Protein AF-0000000067834516 (afdb_homodimer)

InterPro domains:
  IPR000905 Gcp-like domain [PF00814] (35-172)
  IPR000905 Gcp-like domain [PTHR11735] (1-129)
  IPR022496 tRNA threonylcarbamoyl adenosine modification protein TsaB [TIGR03725] (3-211)
  IPR043129 ATPase, nucleotide binding domain [SSF53067] (1-102)

Structure (mmCIF, N/CA/C/O backbone):
data_AF-0000000067834516-model_v1
#
loop_
_entity.id
_entity.type
_entity.pdbx_description
1 polymer 'Peptidase M22, glycoprotease'
#
loop_
_atom_site.group_PDB
_atom_site.id
_atom_site.type_symbol
_atom_site.label_atom_id
_atom_site.label_alt_id
_atom_site.label_comp_id
_atom_site.label_asym_id
_atom_site.label_entity_id
_atom_site.label_seq_id
_atom_site.pdbx_PDB_ins_code
_atom_site.Cartn_x
_atom_site.Cartn_y
_atom_site.Cartn_z
_atom_site.occupancy
_atom_site.B_iso_or_equiv
_atom_site.auth_seq_id
_atom_site.auth_comp_id
_atom_site.auth_asym_id
_atom_site.auth_atom_id
_atom_site.pdbx_PDB_model_num
ATOM 1 N N . MET A 1 1 ? -21.656 14.828 8.805 1 95.25 1 MET A N 1
ATOM 2 C CA . MET A 1 1 ? -20.734 14.039 7.996 1 95.25 1 MET A CA 1
ATOM 3 C C . MET A 1 1 ? -19.75 13.281 8.875 1 95.25 1 MET A C 1
ATOM 5 O O . MET A 1 1 ? -19.219 13.836 9.844 1 95.25 1 MET A O 1
ATOM 9 N N . ARG A 1 2 ? -19.625 11.953 8.648 1 97.75 2 ARG A N 1
ATOM 10 C CA . ARG A 1 2 ? -18.625 11.148 9.336 1 97.75 2 ARG A CA 1
ATOM 11 C C . ARG A 1 2 ? -17.469 10.797 8.398 1 97.75 2 ARG A C 1
ATOM 13 O O . ARG A 1 2 ? -17.688 10.352 7.273 1 97.75 2 ARG A O 1
ATOM 20 N N . ILE A 1 3 ? -16.266 11 8.945 1 98.75 3 ILE A N 1
ATOM 21 C CA . ILE A 1 3 ? -15.094 10.812 8.094 1 98.75 3 ILE A CA 1
ATOM 22 C C . ILE A 1 3 ? -14.102 9.875 8.781 1 98.75 3 ILE A C 1
ATOM 24 O O . ILE A 1 3 ? -13.883 9.977 9.992 1 98.75 3 ILE A O 1
ATOM 28 N N . LEU A 1 4 ? -13.562 8.898 8.055 1 98.94 4 LEU A N 1
ATOM 29 C CA . LEU A 1 4 ? -12.391 8.133 8.469 1 98.94 4 LEU A CA 1
ATOM 30 C C . LEU A 1 4 ? -11.109 8.781 7.957 1 98.94 4 LEU A C 1
ATOM 32 O O . LEU A 1 4 ? -10.953 8.984 6.75 1 98.94 4 LEU A O 1
ATOM 36 N N . ALA A 1 5 ? -10.242 9.172 8.844 1 98.94 5 ALA A N 1
ATOM 37 C CA . ALA A 1 5 ? -8.945 9.734 8.461 1 98.94 5 ALA A CA 1
ATOM 38 C C . ALA A 1 5 ? -7.824 8.727 8.703 1 98.94 5 ALA A C 1
ATOM 40 O O . ALA A 1 5 ? -7.824 8.023 9.719 1 98.94 5 ALA A O 1
ATOM 41 N N . ILE A 1 6 ? -6.875 8.656 7.789 1 98.94 6 ILE A N 1
ATOM 42 C CA . ILE A 1 6 ? -5.754 7.723 7.812 1 98.94 6 ILE A CA 1
ATOM 43 C C . ILE A 1 6 ? -4.445 8.477 7.602 1 98.94 6 ILE A C 1
ATOM 45 O O . ILE A 1 6 ? -4.352 9.336 6.715 1 98.94 6 ILE A O 1
ATOM 49 N N . ASP A 1 7 ? -3.449 8.195 8.422 1 98.94 7 ASP A N 1
ATOM 50 C CA . ASP A 1 7 ? -2.137 8.812 8.266 1 98.94 7 ASP A CA 1
ATOM 51 C C . ASP A 1 7 ? -1.021 7.777 8.422 1 98.94 7 ASP A C 1
ATOM 53 O O . ASP A 1 7 ? -0.931 7.109 9.453 1 98.94 7 ASP A O 1
ATO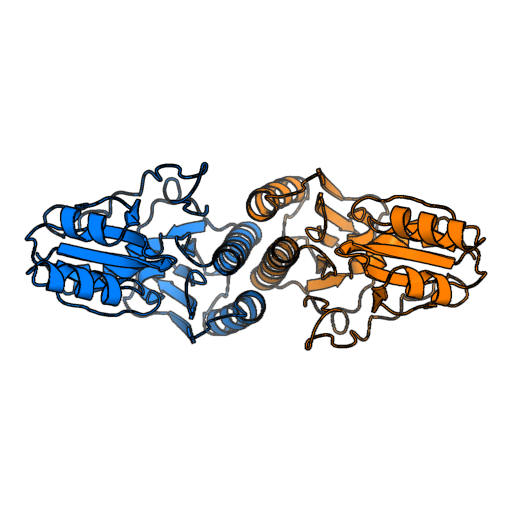M 57 N N . THR A 1 8 ? -0.232 7.609 7.418 1 98.69 8 THR A N 1
ATOM 58 C CA . THR A 1 8 ? 0.935 6.734 7.434 1 98.69 8 THR A CA 1
ATOM 59 C C . THR A 1 8 ? 2.145 7.438 6.82 1 98.69 8 THR A C 1
ATOM 61 O O . THR A 1 8 ? 3.047 6.781 6.293 1 98.69 8 THR A O 1
ATOM 64 N N . ALA A 1 9 ? 2.148 8.742 6.785 1 98 9 ALA A N 1
ATOM 65 C CA . ALA A 1 9 ? 3.105 9.492 5.98 1 98 9 ALA A CA 1
ATOM 66 C C . ALA A 1 9 ? 4.465 9.57 6.672 1 98 9 ALA A C 1
ATOM 68 O O . ALA A 1 9 ? 5.504 9.57 6.012 1 98 9 ALA A O 1
ATOM 69 N N . LEU A 1 10 ? 4.457 9.734 7.957 1 98.06 10 LEU A N 1
ATOM 70 C CA . LEU A 1 10 ? 5.691 9.938 8.711 1 98.06 10 LEU A CA 1
ATOM 71 C C . LEU A 1 10 ? 5.836 8.883 9.805 1 98.06 10 LEU A C 1
ATOM 73 O O . LEU A 1 10 ? 5.523 7.711 9.594 1 98.06 10 LEU A O 1
ATOM 77 N N . GLU A 1 11 ? 6.473 9.188 10.945 1 97.62 11 GLU A N 1
ATOM 78 C CA . GLU A 1 11 ? 6.828 8.195 11.953 1 97.62 11 GLU A CA 1
ATOM 79 C C . GLU A 1 11 ? 5.66 7.922 12.898 1 97.62 11 GLU A C 1
ATOM 81 O O . GLU A 1 11 ? 5.828 7.934 14.117 1 97.62 11 GLU A O 1
ATOM 86 N N . ALA A 1 12 ? 4.496 7.629 12.352 1 98.31 12 ALA A N 1
ATOM 87 C CA . ALA A 1 12 ? 3.307 7.195 13.078 1 98.31 12 ALA A CA 1
ATOM 88 C C . ALA A 1 12 ? 2.32 6.496 12.148 1 98.31 12 ALA A C 1
ATOM 90 O O . ALA A 1 12 ? 2.314 6.746 10.938 1 98.31 12 ALA A O 1
ATOM 91 N N . CYS A 1 13 ? 1.613 5.625 12.664 1 98.75 13 CYS A N 1
ATOM 92 C CA . CYS A 1 13 ? 0.431 5.035 12.047 1 98.75 13 CYS A CA 1
ATOM 93 C C . CYS A 1 13 ? -0.83 5.406 12.82 1 98.75 13 CYS A C 1
ATOM 95 O O . CYS A 1 13 ? -0.935 5.129 14.016 1 98.75 13 CYS A O 1
ATOM 97 N N . ALA A 1 14 ? -1.764 6.094 12.148 1 98.88 14 ALA A N 1
ATOM 98 C CA . ALA A 1 14 ? -2.902 6.605 12.906 1 98.88 14 ALA A CA 1
ATOM 99 C C . ALA A 1 14 ? -4.176 6.582 12.062 1 98.88 14 ALA A C 1
ATOM 101 O O . ALA A 1 14 ? -4.117 6.688 10.836 1 98.88 14 ALA A O 1
ATOM 102 N N . ALA A 1 15 ? -5.289 6.426 12.695 1 98.94 15 ALA A N 1
ATOM 103 C CA . ALA A 1 15 ? -6.617 6.559 12.109 1 98.94 15 ALA A CA 1
ATOM 104 C C . ALA A 1 15 ? -7.621 7.074 13.133 1 98.94 15 ALA A C 1
ATOM 106 O O . ALA A 1 15 ? -7.438 6.891 14.336 1 98.94 15 ALA A O 1
ATOM 107 N N . CYS A 1 16 ? -8.594 7.766 12.664 1 98.94 16 CYS A N 1
ATOM 108 C CA . CYS A 1 16 ? -9.68 8.18 13.539 1 98.94 16 CYS A CA 1
ATOM 109 C C . CYS A 1 16 ? -10.977 8.367 12.758 1 98.94 16 CYS A C 1
ATOM 111 O O . CYS A 1 16 ? -10.961 8.391 11.523 1 98.94 16 CYS A O 1
ATOM 113 N N . VAL A 1 17 ? -12.031 8.352 13.414 1 98.88 17 VAL A N 1
ATOM 114 C CA . VAL A 1 17 ? -13.32 8.742 12.867 1 98.88 17 VAL A CA 1
ATOM 115 C C . VAL A 1 17 ? -13.805 10.023 13.539 1 98.88 17 VAL A C 1
ATOM 117 O O . VAL A 1 17 ? -13.844 10.109 14.766 1 98.88 17 VAL A O 1
ATOM 120 N N . ALA A 1 18 ? -14.047 10.984 12.719 1 98.5 18 ALA A N 1
ATOM 121 C CA . ALA A 1 18 ? -14.539 12.281 13.188 1 98.5 18 ALA A CA 1
ATOM 122 C C . ALA A 1 18 ? -15.883 12.617 12.547 1 98.5 18 ALA A C 1
ATOM 124 O O . ALA A 1 18 ? -16.297 11.984 11.57 1 98.5 18 ALA A O 1
ATOM 125 N N . THR A 1 19 ? -16.578 13.531 13.141 1 96.38 19 THR A N 1
ATOM 126 C CA . THR A 1 19 ? -17.828 14.055 12.617 1 96.38 19 THR A CA 1
ATOM 127 C C . THR A 1 19 ? -17.828 15.578 12.633 1 96.38 19 THR A C 1
ATOM 129 O O . THR A 1 19 ? -17.078 16.203 13.391 1 96.38 19 THR A O 1
ATOM 132 N N . ASP A 1 20 ? -18.578 16.156 11.789 1 93.94 20 ASP A N 1
ATOM 133 C CA . ASP A 1 20 ? -18.656 17.609 11.773 1 93.94 20 ASP A CA 1
ATOM 134 C C . ASP A 1 20 ? -19.656 18.109 12.812 1 93.94 20 ASP A C 1
ATOM 136 O O . ASP A 1 20 ? -19.844 19.328 12.961 1 93.94 20 ASP A O 1
ATOM 140 N N . ASP A 1 21 ? -20.266 17.234 13.617 1 91.06 21 ASP A N 1
ATOM 141 C CA . ASP A 1 21 ? -21.266 17.609 14.633 1 91.06 21 ASP A CA 1
ATOM 142 C C . ASP A 1 21 ? -20.594 17.891 15.969 1 91.06 21 ASP A C 1
ATOM 144 O O . ASP A 1 21 ? -21.219 18.422 16.891 1 91.06 21 ASP A O 1
ATOM 148 N N . SER A 1 22 ? -19.375 17.453 16.078 1 87.12 22 SER A N 1
ATOM 149 C CA . SER A 1 22 ? -18.656 17.594 17.344 1 87.12 22 SER A CA 1
ATOM 150 C C . SER A 1 22 ? -17.156 17.734 17.109 1 87.12 22 SER A C 1
ATOM 152 O O . SER A 1 22 ? -16.625 17.25 16.109 1 87.12 22 SER A O 1
ATOM 154 N N . ASP A 1 23 ? -16.516 18.375 18 1 85.44 23 ASP A N 1
ATOM 155 C CA . ASP A 1 23 ? -15.055 18.5 17.922 1 85.44 23 ASP A CA 1
ATOM 156 C C . ASP A 1 23 ? -14.375 17.219 18.406 1 85.44 23 ASP A C 1
ATOM 158 O O . ASP A 1 23 ? -13.188 17 18.141 1 85.44 23 ASP A O 1
ATOM 162 N N . ASP A 1 24 ? -15.141 16.438 19.062 1 91 24 ASP A N 1
ATOM 163 C CA . ASP A 1 24 ? -14.578 15.195 19.594 1 91 24 ASP A CA 1
ATOM 164 C C . ASP A 1 24 ? -14.539 14.102 18.531 1 91 24 ASP A C 1
ATOM 166 O O . ASP A 1 24 ? -15.477 13.977 17.734 1 91 24 ASP A O 1
ATOM 170 N N . LEU A 1 25 ? -13.469 13.391 18.578 1 97.25 25 LEU A N 1
ATOM 171 C CA . LEU A 1 25 ? -13.375 12.219 17.719 1 97.25 25 LEU A CA 1
ATOM 172 C C . LEU A 1 25 ? -14.266 11.094 18.219 1 97.25 25 LEU A C 1
ATOM 174 O O . LEU A 1 25 ? -14.367 10.867 19.422 1 97.25 25 LEU A O 1
ATOM 178 N N . LEU A 1 26 ? -14.945 10.406 17.328 1 97.62 26 LEU A N 1
ATOM 179 C CA . LEU A 1 26 ? -15.742 9.242 17.688 1 97.62 26 LEU A CA 1
ATOM 180 C C . LEU A 1 26 ? -14.852 8.07 18.094 1 97.62 26 LEU A C 1
ATOM 182 O O . LEU A 1 26 ? -15.203 7.293 18.969 1 97.62 26 LEU A O 1
ATOM 186 N N . ALA A 1 27 ? -13.734 7.891 17.484 1 98.56 27 ALA A N 1
ATOM 187 C CA . ALA A 1 27 ? -12.711 6.879 17.75 1 98.56 27 ALA A CA 1
ATOM 188 C C . ALA A 1 27 ? -11.359 7.293 17.188 1 98.56 27 ALA A C 1
ATOM 190 O O . ALA A 1 27 ? -11.297 8 16.172 1 98.56 27 ALA A O 1
ATOM 191 N N . GLU A 1 28 ? -10.328 6.891 17.844 1 98.69 28 GLU A N 1
ATOM 192 C CA . GLU A 1 28 ? -8.984 7.219 17.391 1 98.69 28 GLU A CA 1
ATOM 193 C C . GLU A 1 28 ? -7.969 6.195 17.891 1 98.69 28 GLU A C 1
ATOM 195 O O . GLU A 1 28 ? -8.125 5.645 18.984 1 98.69 28 GLU A O 1
ATOM 200 N N . GLU A 1 29 ? -6.98 5.938 17.094 1 98.81 29 GLU A N 1
ATOM 201 C CA . GLU A 1 29 ? -5.766 5.234 17.5 1 98.81 29 GLU A CA 1
ATOM 202 C C . GLU A 1 29 ? -4.547 5.758 16.75 1 98.81 29 GLU A C 1
ATOM 204 O O . GLU A 1 29 ? -4.617 6.016 15.547 1 98.81 29 GLU A O 1
ATOM 209 N N . SER A 1 30 ? -3.492 6.035 17.469 1 98.56 30 SER A N 1
ATOM 210 C CA . SER A 1 30 ? -2.205 6.457 16.922 1 98.56 30 SER A CA 1
ATOM 211 C C . SER A 1 30 ? -1.053 5.707 17.578 1 98.56 30 SER A C 1
ATOM 213 O O . SER A 1 30 ? -1.053 5.5 18.797 1 98.56 30 SER A O 1
ATOM 215 N N . MET A 1 31 ? -0.129 5.285 16.781 1 97.75 31 MET A N 1
ATOM 216 C CA . MET A 1 31 ? 1.031 4.547 17.266 1 97.75 31 MET A CA 1
ATOM 217 C C . MET A 1 31 ? 2.316 5.066 16.625 1 97.75 31 MET A C 1
ATOM 219 O O . MET A 1 31 ? 2.418 5.145 15.398 1 97.75 31 MET A O 1
ATOM 223 N N . PRO A 1 32 ? 3.287 5.477 17.547 1 96.94 32 PRO A N 1
ATOM 224 C CA . PRO A 1 32 ? 4.59 5.793 16.953 1 96.94 32 PRO A CA 1
ATOM 225 C C . PRO A 1 32 ? 5.219 4.598 16.234 1 96.94 32 PRO A C 1
ATOM 227 O O . PRO A 1 32 ? 5.258 3.494 16.797 1 96.94 32 PRO A O 1
ATOM 230 N N . LEU A 1 33 ? 5.605 4.816 15.055 1 95.38 33 LEU A N 1
ATOM 231 C CA . LEU A 1 33 ? 6.113 3.734 14.219 1 95.38 33 LEU A CA 1
ATOM 232 C C . LEU A 1 33 ? 7.09 4.266 13.18 1 95.38 33 LEU A C 1
ATOM 234 O O . LEU A 1 33 ? 6.719 5.094 12.344 1 95.38 33 LEU A O 1
ATOM 238 N N . VAL A 1 34 ? 8.297 3.773 13.258 1 92.25 34 VAL A N 1
ATOM 239 C CA . VAL A 1 34 ? 9.289 4.219 12.281 1 92.25 34 VAL A CA 1
ATOM 240 C C . VAL A 1 34 ? 9.195 3.369 11.016 1 92.25 34 VAL A C 1
ATOM 242 O O . VAL A 1 34 ? 9.305 3.889 9.906 1 92.25 34 VAL A O 1
ATOM 245 N N . ARG A 1 35 ? 8.961 2.023 11.172 1 91.19 35 ARG A N 1
ATOM 246 C CA . ARG A 1 35 ? 8.781 1.055 10.094 1 91.19 35 ARG A CA 1
ATOM 247 C C . ARG A 1 35 ? 7.668 0.071 10.422 1 91.19 35 ARG A C 1
ATOM 249 O O . ARG A 1 35 ? 7.371 -0.171 11.594 1 91.19 35 ARG A O 1
ATOM 256 N N . GLY A 1 36 ? 7.004 -0.437 9.383 1 94.25 36 GLY A N 1
ATOM 257 C CA . GLY A 1 36 ? 6.02 -1.477 9.633 1 94.25 36 GLY A CA 1
ATOM 258 C C . GLY A 1 36 ? 4.59 -0.995 9.477 1 94.25 36 GLY A C 1
ATOM 259 O O . GLY A 1 36 ? 3.656 -1.625 9.977 1 94.25 36 GLY A O 1
ATOM 260 N N . HIS A 1 37 ? 4.375 0.116 8.781 1 96.69 37 HIS A N 1
ATOM 261 C CA . HIS A 1 37 ? 3.043 0.668 8.57 1 96.69 37 HIS A CA 1
ATOM 262 C C . HIS A 1 37 ? 2.145 -0.329 7.844 1 96.69 37 HIS A C 1
ATOM 264 O O . HIS A 1 37 ? 0.953 -0.429 8.141 1 96.69 37 HIS A O 1
ATOM 270 N N . ALA A 1 38 ? 2.723 -1.079 6.973 1 94.94 38 ALA A N 1
ATOM 271 C CA . ALA A 1 38 ? 1.954 -2.031 6.176 1 94.94 38 ALA A CA 1
ATOM 272 C C . ALA A 1 38 ? 1.291 -3.08 7.066 1 94.94 38 ALA A C 1
ATOM 274 O O . ALA A 1 38 ? 0.139 -3.457 6.84 1 94.94 38 ALA A O 1
ATOM 275 N N . GLU A 1 39 ? 1.979 -3.508 8.031 1 95.25 39 GLU A N 1
ATOM 276 C CA . GLU A 1 39 ? 1.46 -4.52 8.945 1 95.25 39 GLU A CA 1
ATOM 277 C C . GLU A 1 39 ? 0.512 -3.904 9.969 1 95.25 39 GLU A C 1
ATOM 279 O O . GLU A 1 39 ? -0.438 -4.555 10.414 1 95.25 39 GLU A O 1
ATOM 284 N N . ALA A 1 40 ? 0.72 -2.725 10.312 1 97.88 40 ALA A N 1
ATOM 285 C CA . ALA A 1 40 ? 0.052 -2.113 11.461 1 97.88 40 ALA A CA 1
ATOM 286 C C . ALA A 1 40 ? -1.272 -1.476 11.047 1 97.88 40 ALA A C 1
ATOM 288 O O . ALA A 1 40 ? -2.219 -1.428 11.836 1 97.88 40 ALA A O 1
ATOM 289 N N . LEU A 1 41 ? -1.38 -0.979 9.859 1 98.69 41 LEU A N 1
ATOM 290 C CA . LEU A 1 41 ? -2.428 -0.036 9.484 1 98.69 41 LEU A CA 1
ATOM 291 C C . LEU A 1 41 ? -3.803 -0.693 9.555 1 98.69 41 LEU A C 1
ATOM 293 O O . LEU A 1 41 ? -4.703 -0.191 10.234 1 98.69 41 LEU A O 1
ATOM 297 N N . LEU A 1 42 ? -3.984 -1.829 8.914 1 98.62 42 LEU A N 1
ATOM 298 C CA . LEU A 1 42 ? -5.332 -2.369 8.781 1 98.62 42 LEU A CA 1
ATOM 299 C C . LEU A 1 42 ? -5.848 -2.889 10.117 1 98.62 42 LEU A C 1
ATOM 301 O O . LEU A 1 42 ? -7.004 -2.648 10.477 1 98.62 42 LEU A O 1
ATOM 305 N N . PRO A 1 43 ? -5.008 -3.613 10.93 1 98.44 43 PRO A N 1
ATOM 306 C CA . PRO A 1 43 ? -5.48 -3.934 12.281 1 98.44 43 PRO A CA 1
ATOM 307 C C . PRO A 1 43 ? -5.871 -2.693 13.078 1 98.44 43 PRO A C 1
ATOM 309 O O . PRO A 1 43 ? -6.848 -2.719 13.828 1 98.44 43 PRO A O 1
ATOM 312 N N . LEU A 1 44 ? -5.113 -1.638 12.945 1 98.81 44 LEU A N 1
ATOM 313 C CA . LEU A 1 44 ? -5.402 -0.384 13.633 1 98.81 44 LEU A CA 1
ATOM 314 C C . LEU A 1 44 ? -6.746 0.184 13.188 1 98.81 44 LEU A C 1
ATOM 316 O O . LEU A 1 44 ? -7.57 0.571 14.016 1 98.81 44 LEU A O 1
ATOM 320 N N . ILE A 1 45 ? -6.977 0.23 11.844 1 98.88 45 ILE A N 1
ATOM 321 C CA . ILE A 1 45 ? -8.25 0.723 11.32 1 98.88 45 ILE A CA 1
ATOM 322 C C . ILE A 1 45 ? -9.391 -0.151 11.828 1 98.88 45 ILE A C 1
ATOM 324 O O . ILE A 1 45 ? -10.453 0.355 12.188 1 98.88 45 ILE A O 1
ATOM 328 N N . GLU A 1 46 ? -9.172 -1.434 11.82 1 98.69 46 GLU A N 1
ATOM 329 C CA . GLU A 1 46 ? -10.18 -2.363 12.32 1 98.69 46 GLU A CA 1
ATOM 330 C C . GLU A 1 46 ? -10.586 -2.027 13.75 1 98.69 46 GLU A C 1
ATOM 332 O O . GLU A 1 46 ? -11.781 -1.977 14.07 1 98.69 46 GLU A O 1
ATOM 337 N N . ARG A 1 47 ? -9.594 -1.787 14.625 1 98.69 47 ARG A N 1
ATOM 338 C CA . ARG A 1 47 ? -9.875 -1.454 16.016 1 98.69 47 ARG A CA 1
ATOM 339 C C . ARG A 1 47 ? -10.609 -0.123 16.125 1 98.69 47 ARG A C 1
ATOM 341 O O . ARG A 1 47 ? -11.539 0.016 16.938 1 98.69 47 ARG A O 1
ATOM 348 N N . VAL A 1 48 ? -10.242 0.853 15.336 1 98.88 48 VAL A N 1
ATOM 349 C CA . VAL A 1 48 ? -10.906 2.154 15.336 1 98.88 48 VAL A CA 1
ATOM 350 C C . VAL A 1 48 ? -12.359 2 14.906 1 98.88 48 VAL A C 1
ATOM 352 O O . VAL A 1 48 ? -13.266 2.508 15.57 1 98.88 48 VAL A O 1
ATOM 355 N N . MET A 1 49 ? -12.57 1.224 13.844 1 98.56 49 MET A N 1
ATOM 356 C CA . MET A 1 49 ? -13.906 1.102 13.273 1 98.56 49 MET A CA 1
ATOM 357 C C . MET A 1 49 ? -14.812 0.26 14.172 1 98.56 49 MET A C 1
ATOM 359 O O . MET A 1 49 ? -16.031 0.398 14.133 1 98.56 49 MET A O 1
ATOM 363 N N . ALA A 1 50 ? -14.211 -0.65 14.969 1 97.69 50 ALA A N 1
ATOM 364 C CA . ALA A 1 50 ? -14.977 -1.471 15.906 1 97.69 50 ALA A CA 1
ATOM 365 C C . ALA A 1 50 ? -15.648 -0.606 16.969 1 97.69 50 ALA A C 1
ATOM 367 O O . ALA A 1 50 ? -16.609 -1.042 17.609 1 97.69 50 ALA A O 1
ATOM 368 N N . ARG A 1 51 ? -15.188 0.621 17.109 1 97.25 51 ARG A N 1
ATOM 369 C CA . ARG A 1 51 ? -15.703 1.521 18.141 1 97.25 51 ARG A CA 1
ATOM 370 C C . ARG A 1 51 ? -16.703 2.516 17.547 1 97.25 51 ARG A C 1
ATOM 372 O O . ARG A 1 51 ? -17.156 3.434 18.234 1 97.25 51 ARG A O 1
ATOM 379 N N . VAL A 1 52 ? -17 2.363 16.328 1 95.69 52 VAL A N 1
ATOM 380 C CA . VAL A 1 52 ? -17.875 3.297 15.648 1 95.69 52 VAL A CA 1
ATOM 381 C C . VAL A 1 52 ? -19.188 2.596 15.281 1 95.69 52 VAL A C 1
ATOM 383 O O . VAL A 1 52 ? -19.172 1.58 14.578 1 95.69 52 VAL A O 1
ATOM 386 N N . GLU A 1 53 ? -20.25 3.115 15.734 1 92.44 53 GLU A N 1
ATOM 387 C CA . GLU A 1 53 ? -21.562 2.553 15.406 1 92.44 53 GLU A CA 1
ATOM 388 C C . GLU A 1 53 ? -21.828 2.637 13.906 1 92.44 53 GLU A C 1
ATOM 390 O O . GLU A 1 53 ? -21.578 3.67 13.281 1 92.44 53 GLU A O 1
ATOM 395 N N . GLY A 1 54 ? -22.359 1.532 13.289 1 92.94 54 GLY A N 1
ATOM 396 C CA . GLY A 1 54 ? -22.688 1.502 11.867 1 92.94 54 GLY A CA 1
ATOM 397 C C . GLY A 1 54 ? -21.531 1.052 10.992 1 92.94 54 GLY A C 1
ATOM 398 O O . GLY A 1 54 ? -21.734 0.732 9.82 1 92.94 54 GLY A O 1
ATOM 399 N N . GLY A 1 55 ? -20.359 1.066 11.578 1 94.31 55 GLY A N 1
ATOM 400 C CA . GLY A 1 55 ? -19.203 0.611 10.812 1 94.31 55 GLY A CA 1
ATOM 401 C C . GLY A 1 55 ? -18.922 1.462 9.586 1 94.31 55 GLY A C 1
ATOM 402 O O . GLY A 1 55 ? -19.047 2.688 9.633 1 94.31 55 GLY A O 1
ATOM 403 N N . PHE A 1 56 ? -18.516 0.882 8.484 1 96.75 56 PHE A N 1
ATOM 404 C CA . PHE A 1 56 ? -18.125 1.602 7.273 1 96.75 56 PHE A CA 1
ATOM 405 C C . PHE A 1 56 ? -19.359 2.174 6.566 1 96.75 56 PHE A C 1
ATOM 407 O O . PHE A 1 56 ? -19.25 3.182 5.863 1 96.75 56 PHE A O 1
ATOM 414 N N . GLU A 1 57 ? -20.469 1.605 6.773 1 94.38 57 GLU A N 1
ATOM 415 C CA . GLU A 1 57 ? -21.703 2.062 6.152 1 94.38 57 GLU A CA 1
ATOM 416 C C . GLU A 1 57 ? -22.141 3.412 6.715 1 94.38 57 GLU A C 1
ATOM 418 O O . GLU A 1 57 ? -22.922 4.133 6.086 1 94.38 57 GLU A O 1
ATOM 423 N N . GLY A 1 58 ? -21.656 3.703 7.895 1 95.88 58 GLY A N 1
ATOM 424 C CA . GLY A 1 58 ? -22.016 4.961 8.531 1 95.88 58 GLY A CA 1
ATOM 425 C C . GLY A 1 58 ? -21.094 6.105 8.148 1 95.88 58 GLY A C 1
ATOM 426 O O . GLY A 1 58 ? -21.312 7.246 8.578 1 95.88 58 GLY A O 1
ATOM 427 N N . LEU A 1 59 ? -20.125 5.852 7.297 1 98.06 59 LEU A N 1
ATOM 428 C CA . LEU A 1 59 ? -19.172 6.875 6.895 1 98.06 59 LEU A CA 1
ATOM 429 C C . LEU A 1 59 ? -19.656 7.625 5.66 1 98.06 59 LEU A C 1
ATOM 431 O O . LEU A 1 59 ? -20.422 7.078 4.859 1 98.06 59 LEU A O 1
ATOM 435 N N . ASP A 1 60 ? -19.141 8.867 5.57 1 98.31 60 ASP A N 1
ATOM 436 C CA . ASP A 1 60 ? -19.5 9.68 4.41 1 98.31 60 ASP A CA 1
ATOM 437 C C . ASP A 1 60 ? -18.281 9.961 3.539 1 98.31 60 ASP A C 1
ATOM 439 O O . ASP A 1 60 ? -18.406 10.344 2.377 1 98.31 60 ASP A O 1
ATOM 443 N N . ARG A 1 61 ? -17.094 9.727 4.125 1 98.69 61 ARG A N 1
ATOM 444 C CA . ARG A 1 61 ? -15.875 10.125 3.432 1 98.69 61 ARG A CA 1
ATOM 445 C C . ARG A 1 61 ? -14.641 9.484 4.074 1 98.69 61 ARG A C 1
ATOM 447 O O . ARG A 1 61 ? -14.68 9.102 5.242 1 98.69 61 ARG A O 1
ATOM 454 N N . VAL A 1 62 ? -13.609 9.328 3.289 1 98.94 62 VAL A N 1
ATOM 455 C CA . VAL A 1 62 ? -12.297 8.922 3.793 1 98.94 62 VAL A CA 1
ATOM 456 C C . VAL A 1 62 ? -11.266 10 3.48 1 98.94 62 VAL A C 1
ATOM 458 O O . VAL A 1 62 ? -11.281 10.586 2.393 1 98.94 62 VAL A O 1
ATOM 461 N N . ALA A 1 63 ? -10.445 10.344 4.418 1 98.94 63 ALA A N 1
ATOM 462 C CA . ALA A 1 63 ? -9.305 11.227 4.211 1 98.94 63 ALA A CA 1
ATOM 463 C C . ALA A 1 63 ? -7.988 10.492 4.434 1 98.94 63 ALA A C 1
ATOM 465 O O . ALA A 1 63 ? -7.902 9.609 5.293 1 98.94 63 ALA A O 1
ATOM 466 N N . VAL A 1 64 ? -6.98 10.828 3.699 1 98.94 64 VAL A N 1
ATOM 467 C CA . VAL A 1 64 ? -5.68 10.188 3.848 1 98.94 64 VAL A CA 1
ATOM 468 C C . VAL A 1 64 ? -4.57 11.195 3.551 1 98.94 64 VAL A C 1
ATOM 470 O O . VAL A 1 64 ? -4.723 12.055 2.684 1 98.94 64 VAL A O 1
ATOM 473 N N . THR A 1 65 ? -3.514 11.102 4.316 1 98.88 65 THR A N 1
ATOM 474 C CA . THR A 1 65 ? -2.363 11.945 4.004 1 98.88 65 THR A CA 1
ATOM 475 C C . THR A 1 65 ? -1.739 11.531 2.674 1 98.88 65 THR A C 1
ATOM 477 O O . THR A 1 65 ? -1.618 10.336 2.383 1 98.88 65 THR A O 1
ATOM 480 N N . VAL A 1 66 ? -1.259 12.562 1.906 1 98.62 66 VAL A N 1
ATOM 481 C CA . VAL A 1 66 ? -0.763 12.266 0.566 1 98.62 66 VAL A CA 1
ATOM 482 C C . VAL A 1 66 ? 0.702 12.688 0.454 1 98.62 66 VAL A C 1
ATOM 484 O O . VAL A 1 66 ? 1.307 12.57 -0.615 1 98.62 66 VAL A O 1
ATOM 487 N N . GLY A 1 67 ? 1.312 13.117 1.493 1 98.06 67 GLY A N 1
ATOM 488 C CA . GLY A 1 67 ? 2.723 13.477 1.488 1 98.06 67 GLY A CA 1
ATOM 489 C C . GLY A 1 67 ? 2.961 14.969 1.572 1 98.06 67 GLY A C 1
ATOM 490 O O . GLY A 1 67 ? 2.012 15.75 1.667 1 98.06 67 GLY A O 1
ATOM 491 N N . PRO A 1 68 ? 4.266 15.281 1.56 1 97.75 68 PRO A N 1
ATOM 492 C CA . PRO A 1 68 ? 5.453 14.43 1.471 1 97.75 68 PRO A CA 1
ATOM 493 C C . PRO A 1 68 ? 5.637 13.539 2.699 1 97.75 68 PRO A C 1
ATOM 495 O O . PRO A 1 68 ? 5.008 13.773 3.734 1 97.75 68 PRO A O 1
ATOM 498 N N . GLY A 1 69 ? 6.371 12.445 2.572 1 95.94 69 GLY A N 1
ATOM 499 C CA . GLY A 1 69 ? 6.637 11.508 3.648 1 95.94 69 GLY A CA 1
ATOM 500 C C . GLY A 1 69 ? 7.25 10.203 3.166 1 95.94 69 GLY A C 1
ATOM 501 O O . GLY A 1 69 ? 7.91 10.172 2.125 1 95.94 69 GLY A O 1
ATOM 502 N N . SER A 1 70 ? 7.094 9.203 3.912 1 93 70 SER A N 1
ATOM 503 C CA . SER A 1 70 ? 7.641 7.875 3.664 1 93 70 SER A CA 1
ATOM 504 C C . SER A 1 70 ? 7.152 7.32 2.328 1 93 70 SER A C 1
ATOM 506 O O . SER A 1 70 ? 5.961 7.371 2.025 1 93 70 SER A O 1
ATOM 508 N N . TYR A 1 71 ? 8.094 6.848 1.541 1 88.75 71 TYR A N 1
ATOM 509 C CA . TYR A 1 71 ? 7.773 6.277 0.238 1 88.75 71 TYR A CA 1
ATOM 510 C C . TYR A 1 71 ? 6.801 5.109 0.38 1 88.75 71 TYR A C 1
ATOM 512 O O . TYR A 1 71 ? 5.727 5.113 -0.224 1 88.75 71 TYR A O 1
ATOM 520 N N . THR A 1 72 ? 7.07 4.141 1.246 1 90.69 72 THR A N 1
ATOM 521 C CA . THR A 1 72 ? 6.227 2.973 1.457 1 90.69 72 THR A CA 1
ATOM 522 C C . THR A 1 72 ? 4.988 3.338 2.271 1 90.69 72 THR A C 1
ATOM 524 O O . THR A 1 72 ? 3.873 2.939 1.929 1 90.69 72 THR A O 1
ATOM 527 N N . GLY A 1 73 ? 5.168 4.117 3.297 1 95.38 73 GLY A N 1
ATOM 528 C CA . GLY A 1 73 ? 4.062 4.488 4.164 1 95.38 73 GLY A CA 1
ATOM 529 C C . GLY A 1 73 ? 2.934 5.184 3.43 1 95.38 73 GLY A C 1
ATOM 530 O O . GLY A 1 73 ? 1.762 4.871 3.645 1 95.38 73 GLY A O 1
ATOM 531 N N . LEU A 1 74 ? 3.285 6.121 2.574 1 96.81 74 LEU A N 1
ATOM 532 C CA . LEU A 1 74 ? 2.285 6.859 1.81 1 96.81 74 LEU A CA 1
ATOM 533 C C . LEU A 1 74 ? 1.487 5.922 0.91 1 96.81 74 LEU A C 1
ATOM 535 O O . LEU A 1 74 ? 0.263 6.035 0.817 1 96.81 74 LEU A O 1
ATOM 539 N N . ARG A 1 75 ? 2.146 5.004 0.302 1 96.5 75 ARG A N 1
ATOM 540 C CA . ARG A 1 75 ? 1.494 4.109 -0.646 1 96.5 75 ARG A CA 1
ATOM 541 C C . ARG A 1 75 ? 0.563 3.137 0.072 1 96.5 75 ARG A C 1
ATOM 543 O O . ARG A 1 75 ? -0.521 2.824 -0.425 1 96.5 75 ARG A O 1
ATOM 550 N N . VAL A 1 76 ? 0.976 2.691 1.252 1 97.75 76 VAL A N 1
ATOM 551 C CA . VAL A 1 76 ? 0.157 1.798 2.064 1 97.75 76 VAL A CA 1
ATOM 552 C C . VAL A 1 76 ? -1.129 2.51 2.479 1 97.75 76 VAL A C 1
ATOM 554 O O . VAL A 1 76 ? -2.227 1.978 2.297 1 97.75 76 VAL A O 1
ATOM 557 N N . GLY A 1 77 ? -0.999 3.68 2.982 1 98.81 77 GLY A N 1
ATOM 558 C CA . GLY A 1 77 ? -2.156 4.449 3.408 1 98.81 77 GLY A CA 1
ATOM 559 C C . GLY A 1 77 ? -3.084 4.816 2.266 1 98.81 77 GLY A C 1
ATOM 560 O O . GLY A 1 77 ? -4.305 4.672 2.379 1 98.81 77 GLY A O 1
ATOM 561 N N . LEU A 1 78 ? -2.482 5.312 1.203 1 98.75 78 LEU A N 1
ATOM 562 C CA . LEU A 1 78 ? -3.26 5.711 0.036 1 98.75 78 LEU A CA 1
ATOM 563 C C . LEU A 1 78 ? -4.004 4.52 -0.557 1 98.75 78 LEU A C 1
ATOM 565 O O . LEU A 1 78 ? -5.176 4.633 -0.918 1 98.75 78 LEU A O 1
ATOM 569 N N . SER A 1 79 ? -3.295 3.398 -0.648 1 98.81 79 SER A N 1
ATOM 570 C CA . SER A 1 79 ? -3.924 2.189 -1.169 1 98.81 79 SER A CA 1
ATOM 571 C C . SER A 1 79 ? -5.109 1.768 -0.305 1 98.81 79 SER A C 1
ATOM 573 O O . SER A 1 79 ? -6.188 1.468 -0.823 1 98.81 79 SER A O 1
ATOM 575 N N . ALA A 1 80 ? -4.926 1.766 0.98 1 98.88 80 ALA A N 1
ATOM 576 C CA . ALA A 1 80 ? -5.992 1.388 1.903 1 98.88 80 ALA A CA 1
ATOM 577 C C . ALA A 1 80 ? -7.176 2.346 1.797 1 98.88 80 ALA A C 1
ATOM 579 O O . ALA A 1 80 ? -8.32 1.913 1.672 1 98.88 80 ALA A O 1
ATOM 580 N N . ALA A 1 81 ? -6.898 3.625 1.804 1 98.94 81 ALA A N 1
ATOM 581 C CA . ALA A 1 81 ? -7.953 4.637 1.777 1 98.94 81 ALA A CA 1
ATOM 582 C C . ALA A 1 81 ? -8.773 4.535 0.496 1 98.94 81 ALA A C 1
ATOM 584 O O . ALA A 1 81 ? -10.008 4.531 0.542 1 98.94 81 ALA A O 1
ATOM 585 N N . ARG A 1 82 ? -8.102 4.465 -0.584 1 98.81 82 ARG A N 1
ATOM 586 C CA . ARG A 1 82 ? -8.797 4.402 -1.867 1 98.81 82 ARG A CA 1
ATOM 587 C C . ARG A 1 82 ? -9.586 3.105 -2.002 1 98.81 82 ARG A C 1
ATOM 589 O O . ARG A 1 82 ? -10.672 3.092 -2.584 1 98.81 82 ARG A O 1
ATOM 596 N N . ALA A 1 83 ? -9.023 2.023 -1.495 1 98.88 83 ALA A N 1
ATOM 597 C CA . ALA A 1 83 ? -9.719 0.74 -1.534 1 98.88 83 ALA A CA 1
ATOM 598 C C . ALA A 1 83 ? -10.984 0.777 -0.687 1 98.88 83 ALA A C 1
ATOM 600 O O . ALA A 1 83 ? -12.031 0.268 -1.1 1 98.88 83 ALA A O 1
ATOM 601 N N . ILE A 1 84 ? -10.883 1.372 0.493 1 98.81 84 ILE A N 1
ATOM 602 C CA . ILE A 1 84 ? -12.055 1.523 1.347 1 98.81 84 ILE A CA 1
ATOM 603 C C . ILE A 1 84 ? -13.109 2.359 0.626 1 98.81 84 ILE A C 1
ATOM 605 O O . ILE A 1 84 ? -14.289 1.99 0.594 1 98.81 84 ILE A O 1
ATOM 609 N N . GLY A 1 85 ? -12.641 3.51 0.08 1 98.56 85 GLY A N 1
ATOM 610 C CA . GLY A 1 85 ? -13.57 4.348 -0.666 1 98.56 85 GLY A CA 1
ATOM 611 C C . GLY A 1 85 ? -14.273 3.611 -1.788 1 98.56 85 GLY A C 1
ATOM 612 O O . GLY A 1 85 ? -15.484 3.74 -1.956 1 98.56 85 GLY A O 1
ATOM 613 N N . LEU A 1 86 ? -13.531 2.863 -2.541 1 98 86 LEU A N 1
ATOM 614 C CA . LEU A 1 86 ? -14.07 2.115 -3.67 1 98 86 LEU A CA 1
ATOM 615 C C . LEU A 1 86 ? -15.07 1.066 -3.195 1 98 86 LEU A C 1
ATOM 617 O O . LEU A 1 86 ? -16.172 0.967 -3.736 1 98 86 LEU A O 1
ATOM 621 N N . ALA A 1 87 ? -14.734 0.279 -2.166 1 98.19 87 ALA A N 1
ATOM 622 C CA . ALA A 1 87 ? -15.555 -0.828 -1.681 1 98.19 87 ALA A CA 1
ATOM 623 C C . ALA A 1 87 ? -16.844 -0.316 -1.028 1 98.19 87 ALA A C 1
ATOM 625 O O . ALA A 1 87 ? -17.891 -0.947 -1.136 1 98.19 87 ALA A O 1
ATOM 626 N N . ALA A 1 88 ? -16.734 0.873 -0.361 1 97.31 88 ALA A N 1
ATOM 627 C CA . ALA A 1 88 ? -17.875 1.397 0.391 1 97.31 88 ALA A CA 1
ATOM 628 C C . ALA A 1 88 ? -18.609 2.469 -0.406 1 97.31 88 ALA A C 1
ATOM 630 O O . ALA A 1 88 ? -19.625 3.006 0.052 1 97.31 88 ALA A O 1
ATOM 631 N N . GLY A 1 89 ? -18.094 2.783 -1.602 1 96.56 89 GLY A N 1
ATOM 632 C CA . GLY A 1 89 ? -18.719 3.818 -2.412 1 96.56 89 GLY A CA 1
ATOM 633 C C . GLY A 1 89 ? -18.594 5.203 -1.806 1 96.56 89 GLY A C 1
ATOM 634 O O . GLY A 1 89 ? -19.547 5.98 -1.823 1 96.56 89 GLY A O 1
ATOM 635 N N . LEU A 1 90 ? -17.5 5.5 -1.196 1 98.12 90 LEU A N 1
ATOM 636 C CA . LEU A 1 90 ? -17.266 6.762 -0.499 1 98.12 90 LEU A CA 1
ATOM 637 C C . LEU A 1 90 ? -16.25 7.621 -1.238 1 98.12 90 LEU A C 1
ATOM 639 O O . LEU A 1 90 ? -15.258 7.102 -1.763 1 98.12 90 LEU A O 1
ATOM 643 N N . PRO A 1 91 ? -16.422 8.969 -1.299 1 98.62 91 PRO A N 1
ATOM 644 C CA . PRO A 1 91 ? -15.336 9.82 -1.773 1 98.62 91 PRO A CA 1
ATOM 645 C C . PRO A 1 91 ? -14.094 9.75 -0.884 1 98.62 91 PRO A C 1
ATOM 647 O O . PRO A 1 91 ? -14.211 9.602 0.334 1 98.62 91 PRO A O 1
ATOM 650 N N . VAL A 1 92 ? -12.961 9.82 -1.478 1 98.88 92 VAL A N 1
ATOM 651 C CA . VAL A 1 92 ? -11.68 9.859 -0.782 1 98.88 92 VAL A CA 1
ATOM 652 C C . VAL A 1 92 ? -10.969 11.18 -1.072 1 98.88 92 VAL A C 1
ATOM 654 O O . VAL A 1 92 ? -10.852 11.586 -2.23 1 98.88 92 VAL A O 1
ATOM 657 N N . VAL A 1 93 ? -10.531 11.844 -0.03 1 98.94 93 VAL A N 1
ATOM 658 C CA . VAL A 1 93 ? -9.828 13.109 -0.223 1 98.94 93 VAL A CA 1
ATOM 659 C C . VAL A 1 93 ? -8.406 12.992 0.32 1 98.94 93 VAL A C 1
ATOM 661 O O . VAL A 1 93 ? -8.148 12.242 1.262 1 98.94 93 VAL A O 1
ATOM 664 N N . GLY A 1 94 ? -7.5 13.711 -0.307 1 98.88 94 GLY A N 1
ATOM 665 C CA . GLY A 1 94 ? -6.117 13.805 0.137 1 98.88 94 GLY A CA 1
ATOM 666 C C . GLY A 1 94 ? -5.844 15.031 0.986 1 98.88 94 GLY A C 1
ATOM 667 O O . GLY A 1 94 ? -6.383 16.109 0.721 1 98.88 94 GLY A O 1
ATOM 668 N N . VAL A 1 95 ? -5.082 14.836 2.066 1 98.88 95 VAL A N 1
ATOM 669 C CA . VAL A 1 95 ? -4.582 15.914 2.912 1 98.88 95 VAL A CA 1
ATOM 670 C C . VAL A 1 95 ? -3.055 15.922 2.895 1 98.88 95 VAL A C 1
ATOM 672 O O . VAL A 1 95 ? -2.42 14.891 3.129 1 98.88 95 VAL A O 1
ATOM 675 N N . THR A 1 96 ? -2.41 17.016 2.557 1 98.75 96 THR A N 1
ATOM 676 C CA . THR A 1 96 ? -0.952 17.031 2.537 1 98.75 96 THR A CA 1
ATOM 677 C C . THR A 1 96 ? -0.391 16.938 3.953 1 98.75 96 THR A C 1
ATOM 679 O O . THR A 1 96 ? -0.979 17.484 4.895 1 98.75 96 THR A O 1
ATOM 682 N N . THR A 1 97 ? 0.712 16.281 4.047 1 98.81 97 THR A N 1
ATOM 683 C CA . THR A 1 97 ? 1.358 16.141 5.348 1 98.81 97 THR A CA 1
ATOM 684 C C . THR A 1 97 ? 1.743 17.516 5.91 1 98.81 97 THR A C 1
ATOM 686 O O . THR A 1 97 ? 1.591 17.766 7.105 1 98.81 97 THR A O 1
ATOM 689 N N . LEU A 1 98 ? 2.146 18.391 5.074 1 98.69 98 LEU A N 1
ATOM 690 C CA . LEU A 1 98 ? 2.537 19.734 5.48 1 98.69 98 LEU A CA 1
ATOM 691 C C . LEU A 1 98 ? 1.34 20.5 6.031 1 98.69 98 LEU A C 1
ATOM 693 O O . LEU A 1 98 ? 1.432 21.125 7.094 1 98.69 98 LEU A O 1
ATOM 697 N N . SER A 1 99 ? 0.196 20.469 5.359 1 98.19 99 SER A N 1
ATOM 698 C CA . SER A 1 99 ? -1.003 21.141 5.84 1 98.19 99 SER A CA 1
ATOM 699 C C . SER A 1 99 ? -1.456 20.578 7.18 1 98.19 99 SER A C 1
ATOM 701 O O . SER A 1 99 ? -1.906 21.328 8.055 1 98.19 99 SER A O 1
ATOM 703 N N . ALA A 1 100 ? -1.325 19.312 7.328 1 98.75 100 ALA A N 1
ATOM 704 C CA . ALA A 1 100 ? -1.73 18.672 8.578 1 98.75 100 ALA A CA 1
ATOM 705 C C . ALA A 1 100 ? -0.844 19.109 9.734 1 98.75 100 ALA A C 1
ATOM 707 O O . ALA A 1 100 ? -1.306 19.219 10.875 1 98.75 100 ALA A O 1
ATOM 708 N N . LEU A 1 101 ? 0.406 19.328 9.453 1 98.56 101 LEU A N 1
ATOM 709 C CA . LEU A 1 101 ? 1.336 19.812 10.469 1 98.56 101 LEU A CA 1
ATOM 710 C C . LEU A 1 101 ? 1.067 21.266 10.797 1 98.56 101 LEU A C 1
ATOM 712 O O . LEU A 1 101 ? 1.233 21.703 11.945 1 98.56 101 LEU A O 1
ATOM 716 N N . LEU A 1 102 ? 0.627 22.078 9.82 1 97.88 102 LEU A N 1
ATOM 717 C CA . LEU A 1 102 ? 0.41 23.516 9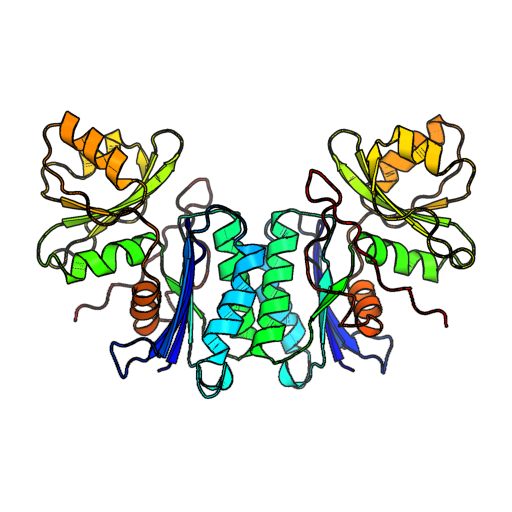.977 1 97.88 102 LEU A CA 1
ATOM 718 C C . LEU A 1 102 ? -0.859 23.781 10.781 1 97.88 102 LEU A C 1
ATOM 720 O O . LEU A 1 102 ? -0.9 24.719 11.586 1 97.88 102 LEU A O 1
ATOM 724 N N . ALA A 1 103 ? -1.824 22.984 10.656 1 96.44 103 ALA A N 1
ATOM 725 C CA . ALA A 1 103 ? -3.201 23.297 11.047 1 96.44 103 ALA A CA 1
ATOM 726 C C . ALA A 1 103 ? -3.307 23.547 12.547 1 96.44 103 ALA A C 1
ATOM 728 O O . ALA A 1 103 ? -3.848 24.578 12.969 1 96.44 103 ALA A O 1
ATOM 729 N N . PRO A 1 104 ? -2.717 22.641 13.391 1 96 104 PRO A N 1
ATOM 730 C CA . PRO A 1 104 ? -2.848 22.906 14.82 1 96 104 PRO A CA 1
ATOM 731 C C . PRO A 1 104 ? -2.152 24.203 15.258 1 96 104 PRO A C 1
ATOM 733 O O . PRO A 1 104 ? -2.623 24.875 16.172 1 96 104 PRO A O 1
ATOM 736 N N . GLN A 1 105 ? -1.073 24.516 14.57 1 95.56 105 GLN A N 1
ATOM 737 C CA . GLN A 1 105 ? -0.301 25.703 14.945 1 95.56 105 GLN A CA 1
ATOM 738 C C . GLN A 1 105 ? -0.995 26.969 14.484 1 95.56 105 GLN A C 1
ATOM 740 O O . GLN A 1 105 ? -0.906 28.016 15.148 1 95.56 105 GLN A O 1
ATOM 745 N N . LEU A 1 106 ? -1.626 26.891 13.344 1 94.44 106 LEU A N 1
ATOM 746 C CA . LEU A 1 106 ? -2.381 28.047 12.859 1 94.44 106 LEU A CA 1
ATOM 747 C C . LEU A 1 106 ? -3.574 28.328 13.758 1 94.44 106 LEU A C 1
ATOM 749 O O . LEU A 1 106 ? -3.926 29.5 13.977 1 94.44 106 LEU A O 1
ATOM 753 N N . ALA A 1 107 ? -4.105 27.312 14.305 1 90.75 107 ALA A N 1
ATOM 754 C CA . ALA A 1 107 ? -5.238 27.469 15.211 1 90.75 107 ALA A CA 1
ATOM 755 C C . ALA A 1 107 ? -4.809 28.094 16.531 1 90.75 107 ALA A C 1
ATOM 757 O O . ALA A 1 107 ? -5.566 28.844 17.141 1 90.75 107 ALA A O 1
ATOM 758 N N . LEU A 1 108 ? -3.598 27.812 16.938 1 87.69 108 LEU A N 1
ATOM 759 C CA . LEU A 1 108 ? -3.105 28.25 18.234 1 87.69 108 LEU A CA 1
ATOM 760 C C . LEU A 1 108 ? -2.482 29.641 18.156 1 87.69 108 LEU A C 1
ATOM 762 O O . LEU A 1 108 ? -2.492 30.375 19.141 1 87.69 108 LEU A O 1
ATOM 766 N N . ASN A 1 109 ? -1.795 29.922 17 1 78.25 109 ASN A N 1
ATOM 767 C CA . ASN A 1 109 ? -0.862 31.047 17.031 1 78.25 109 ASN A CA 1
ATOM 768 C C . ASN A 1 109 ? -1.312 32.188 16.094 1 78.25 109 ASN A C 1
ATOM 770 O O . ASN A 1 109 ? -0.552 33.094 15.836 1 78.25 109 ASN A O 1
ATOM 774 N N . GLY A 1 110 ? -2.602 32.406 15.922 1 69.62 110 GLY A N 1
ATOM 775 C CA . GLY A 1 110 ? -3.23 33.531 15.281 1 69.62 110 GLY A CA 1
ATOM 776 C C . GLY A 1 110 ? -2.465 34.031 14.07 1 69.62 110 GLY A C 1
ATOM 777 O O . GLY A 1 110 ? -2.291 33.312 13.094 1 69.62 110 GLY A O 1
ATOM 778 N N . ASP A 1 111 ? -1.539 35.219 14.352 1 77.38 111 ASP A N 1
ATOM 779 C CA . ASP A 1 111 ? -1.013 36.094 13.32 1 77.38 111 ASP A CA 1
ATOM 780 C C . ASP A 1 111 ? 0.418 35.719 12.945 1 77.38 111 ASP A C 1
ATOM 782 O O . ASP A 1 111 ? 0.949 36.188 11.938 1 77.38 111 ASP A O 1
ATOM 786 N N . ASP A 1 112 ? 1.027 34.75 13.641 1 86.62 112 ASP A N 1
ATOM 787 C CA . ASP A 1 112 ? 2.408 34.375 13.359 1 86.62 112 ASP A CA 1
ATOM 788 C C . ASP A 1 112 ? 2.498 33.531 12.086 1 86.62 112 ASP A C 1
ATOM 790 O O . ASP A 1 112 ? 1.521 32.906 11.688 1 86.62 112 ASP A O 1
ATOM 794 N N . THR A 1 113 ? 3.648 33.656 11.461 1 93.75 113 THR A N 1
ATOM 795 C CA . THR A 1 113 ? 3.941 32.719 10.375 1 93.75 113 THR A CA 1
ATOM 796 C C . THR A 1 113 ? 4.254 31.344 10.922 1 93.75 113 THR A C 1
ATOM 798 O O . THR A 1 113 ? 5.066 31.203 11.836 1 93.75 113 THR A O 1
ATOM 801 N N . VAL A 1 114 ? 3.521 30.391 10.5 1 97 114 VAL A N 1
ATOM 802 C CA . VAL A 1 114 ? 3.785 29.016 10.867 1 97 114 VAL A CA 1
ATOM 803 C C . VAL A 1 114 ? 4.453 28.281 9.703 1 97 114 VAL A C 1
ATOM 805 O O . VAL A 1 114 ? 4.051 28.438 8.547 1 97 114 VAL A O 1
ATOM 808 N N . VAL A 1 115 ? 5.535 27.516 10.031 1 97.69 115 VAL A N 1
ATOM 809 C CA . VAL A 1 115 ? 6.309 26.797 9.016 1 97.69 115 VAL A CA 1
ATOM 810 C C . VAL A 1 115 ? 6.305 25.297 9.336 1 97.69 115 VAL A C 1
ATOM 812 O O . VAL A 1 115 ? 6.746 24.891 10.406 1 97.69 115 VAL A O 1
ATOM 815 N N . ALA A 1 116 ? 5.742 24.547 8.438 1 98.62 116 ALA A N 1
ATOM 816 C CA . ALA A 1 116 ? 5.91 23.094 8.492 1 98.62 116 ALA A CA 1
ATOM 817 C C . ALA A 1 116 ? 7.156 22.656 7.734 1 98.62 116 ALA A C 1
ATOM 819 O O . ALA A 1 116 ? 7.363 23.047 6.586 1 98.62 116 ALA A O 1
ATOM 820 N N . ALA A 1 117 ? 7.996 21.906 8.414 1 98.75 117 ALA A N 1
ATOM 821 C CA . ALA A 1 117 ? 9.227 21.391 7.816 1 98.75 117 ALA A CA 1
ATOM 822 C C . ALA A 1 117 ? 9.375 19.891 8.078 1 98.75 117 ALA A C 1
ATOM 824 O O . ALA A 1 117 ? 9.25 19.438 9.211 1 98.75 117 ALA A O 1
ATOM 825 N N . ILE A 1 118 ? 9.562 19.141 7.039 1 98.56 118 ILE A N 1
ATOM 826 C CA . ILE A 1 118 ? 9.812 17.719 7.133 1 98.56 118 ILE A CA 1
ATOM 827 C C . ILE A 1 118 ? 11.219 17.391 6.625 1 98.56 118 ILE A C 1
ATOM 829 O O . ILE A 1 118 ? 11.609 17.844 5.543 1 98.56 118 ILE A O 1
ATOM 833 N N . ASP A 1 119 ? 11.953 16.672 7.449 1 98.12 119 ASP A N 1
ATOM 834 C CA . ASP A 1 119 ? 13.305 16.281 7.055 1 98.12 119 ASP A CA 1
ATOM 835 C C . ASP A 1 119 ? 13.289 15.484 5.754 1 98.12 119 ASP A C 1
ATOM 837 O O . ASP A 1 119 ? 12.656 14.43 5.668 1 98.12 119 ASP A O 1
ATOM 841 N N . ALA A 1 120 ? 13.938 15.984 4.719 1 96.75 120 ALA A N 1
ATOM 842 C CA . ALA A 1 120 ? 14.047 15.312 3.424 1 96.75 120 ALA A CA 1
ATOM 843 C C . ALA A 1 120 ? 15.422 14.68 3.246 1 96.75 120 ALA A C 1
ATOM 845 O O . ALA A 1 120 ? 15.812 14.328 2.131 1 96.75 120 ALA A O 1
ATOM 846 N N . ARG A 1 121 ? 16.219 14.625 4.23 1 94.38 121 ARG A N 1
ATOM 847 C CA . ARG A 1 121 ? 17.547 14.047 4.273 1 94.38 121 ARG A CA 1
ATOM 848 C C . ARG A 1 121 ? 18.531 14.883 3.459 1 94.38 121 ARG A C 1
ATOM 850 O O . ARG A 1 121 ? 18.125 15.781 2.713 1 94.38 121 ARG A O 1
ATOM 857 N N . HIS A 1 122 ? 19.812 14.688 3.77 1 95.44 122 HIS A N 1
ATOM 858 C CA . HIS A 1 122 ? 20.938 15.25 3.029 1 95.44 122 HIS A CA 1
ATOM 859 C C . HIS A 1 122 ? 20.891 16.766 3.025 1 95.44 122 HIS A C 1
ATOM 861 O O . HIS A 1 122 ? 21.125 17.406 1.994 1 95.44 122 HIS A O 1
ATOM 867 N N . GLY A 1 123 ? 20.438 17.359 4.137 1 95.94 123 GLY A N 1
ATOM 868 C CA . GLY A 1 123 ? 20.484 18.797 4.32 1 95.94 123 GLY A CA 1
ATOM 869 C C . GLY A 1 123 ? 19.328 19.516 3.664 1 95.94 123 GLY A C 1
ATOM 870 O O . GLY A 1 123 ? 19.359 20.75 3.498 1 95.94 123 GLY A O 1
ATOM 871 N N . ALA A 1 124 ? 18.328 18.75 3.258 1 97.75 124 ALA A N 1
ATOM 872 C CA . ALA A 1 124 ? 17.141 19.344 2.631 1 97.75 124 ALA A CA 1
ATOM 873 C C . ALA A 1 124 ? 15.891 19.094 3.473 1 97.75 124 ALA A C 1
ATOM 875 O O . ALA A 1 124 ? 15.914 18.281 4.402 1 97.75 124 ALA A O 1
ATOM 876 N N . ILE A 1 125 ? 14.891 19.906 3.203 1 98.38 125 ILE A N 1
ATOM 877 C CA . ILE A 1 125 ? 13.602 19.75 3.867 1 98.38 125 ILE A CA 1
ATOM 878 C C . ILE A 1 125 ? 12.477 19.953 2.857 1 98.38 125 ILE A C 1
ATOM 880 O O . ILE A 1 125 ? 12.68 20.578 1.808 1 98.38 125 ILE A O 1
ATOM 884 N N . TYR A 1 126 ? 11.367 19.359 3.143 1 98.56 126 TYR A N 1
ATOM 885 C CA . TYR A 1 126 ? 10.094 19.812 2.59 1 98.56 126 TYR A CA 1
ATOM 886 C C . TYR A 1 126 ? 9.5 20.938 3.445 1 98.56 126 TYR A C 1
ATOM 888 O O . TYR A 1 126 ? 9.477 20.828 4.676 1 98.56 126 TYR A O 1
ATOM 896 N N . LEU A 1 127 ? 8.992 21.984 2.76 1 98.12 127 LEU A N 1
ATOM 897 C CA . LEU A 1 127 ? 8.617 23.156 3.533 1 98.12 127 LEU A CA 1
ATOM 898 C C . LEU A 1 127 ? 7.348 23.797 2.973 1 98.12 127 LEU A C 1
ATOM 900 O O . LEU A 1 127 ? 7.156 23.844 1.755 1 98.12 127 LEU A O 1
ATOM 904 N N . GLN A 1 128 ? 6.516 24.266 3.863 1 98.06 128 GLN A N 1
ATOM 905 C CA . GLN A 1 128 ? 5.395 25.156 3.574 1 98.06 128 GLN A CA 1
ATOM 906 C C . GLN A 1 128 ? 5.184 26.156 4.703 1 98.06 128 GLN A C 1
ATOM 908 O O . GLN A 1 128 ? 5.309 25.812 5.879 1 98.06 128 GLN A O 1
ATOM 913 N N . ALA A 1 129 ? 4.945 27.391 4.359 1 97 129 ALA A N 1
ATOM 914 C CA . ALA A 1 129 ? 4.676 28.406 5.371 1 97 129 ALA A CA 1
ATOM 915 C C . ALA A 1 129 ? 3.338 29.094 5.113 1 97 129 ALA A C 1
ATOM 917 O O . ALA A 1 129 ? 2.984 29.375 3.961 1 97 129 ALA A O 1
ATOM 918 N N . MET A 1 130 ? 2.672 29.312 6.227 1 96 130 MET A N 1
ATOM 919 C CA . MET A 1 130 ? 1.383 30 6.141 1 96 130 MET A CA 1
ATOM 920 C C . MET A 1 130 ? 1.187 30.938 7.324 1 96 130 MET A C 1
ATOM 922 O O . MET A 1 130 ? 1.832 30.781 8.359 1 96 130 MET A O 1
ATOM 926 N N . SER A 1 131 ? 0.355 31.938 7.168 1 93.5 131 SER A N 1
ATOM 927 C CA . SER A 1 131 ? -0.207 32.719 8.258 1 93.5 131 SER A CA 1
ATOM 928 C C . SER A 1 131 ? -1.701 32.969 8.055 1 93.5 131 SER A C 1
ATOM 930 O O . SER A 1 131 ? -2.205 32.875 6.934 1 93.5 131 SER A O 1
ATOM 932 N N . VAL A 1 132 ? -2.408 33.156 9.172 1 90.19 132 VAL A N 1
ATOM 933 C CA . VAL A 1 132 ? -3.852 33.375 9.117 1 90.19 132 VAL A CA 1
ATOM 934 C C . VAL A 1 132 ? -4.156 34.625 8.281 1 90.19 132 VAL A C 1
ATOM 936 O O . VAL A 1 132 ? -5.117 34.656 7.512 1 90.19 132 VAL A O 1
ATOM 939 N N . THR A 1 133 ? -3.35 35.594 8.383 1 88.31 133 THR A N 1
ATOM 940 C CA . THR A 1 133 ? -3.596 36.875 7.734 1 88.31 133 THR A CA 1
ATOM 941 C C . THR A 1 133 ? -3.221 36.812 6.258 1 88.31 133 THR A C 1
ATOM 943 O O . THR A 1 133 ? -3.947 37.344 5.406 1 88.31 133 THR A O 1
ATOM 946 N N . GLU A 1 134 ? -2.15 36.156 5.891 1 88.56 134 GLU A N 1
ATOM 947 C CA . GLU A 1 134 ? -1.622 36.188 4.527 1 88.56 134 GLU A CA 1
ATOM 948 C C . GLU A 1 134 ? -2.006 34.906 3.758 1 88.56 134 GLU A C 1
ATOM 950 O O . GLU A 1 134 ? -1.914 34.875 2.529 1 88.56 134 GLU A O 1
ATOM 955 N N . GLY A 1 135 ? -2.449 33.938 4.418 1 91.75 135 GLY A N 1
ATOM 956 C CA . GLY A 1 135 ? -2.611 32.656 3.752 1 91.75 135 GLY A CA 1
ATOM 957 C C . GLY A 1 135 ? -1.293 31.953 3.49 1 91.75 135 GLY A C 1
ATOM 958 O O . GLY A 1 135 ? -0.469 31.812 4.398 1 91.75 135 GLY A O 1
ATOM 959 N N . THR A 1 136 ? -1.171 31.453 2.307 1 92.88 136 THR A N 1
ATOM 960 C CA . THR A 1 136 ? 0.079 30.797 1.944 1 92.88 136 THR A CA 1
ATOM 961 C C . THR A 1 136 ? 1.2 31.812 1.773 1 92.88 136 THR A C 1
ATOM 963 O O . THR A 1 136 ? 1.09 32.719 0.961 1 92.88 136 THR A O 1
ATOM 966 N N . VAL A 1 137 ? 2.182 31.656 2.562 1 93.31 137 VAL A N 1
ATOM 967 C CA . VAL A 1 137 ? 3.354 32.531 2.506 1 93.31 137 VAL A CA 1
ATOM 968 C C . VAL A 1 137 ? 4.422 31.891 1.618 1 93.31 137 VAL A C 1
ATOM 970 O O . VAL A 1 137 ? 4.996 32.562 0.752 1 93.31 137 VAL A O 1
ATOM 973 N N . ILE A 1 138 ? 4.758 30.672 1.854 1 95.31 138 ILE A N 1
ATOM 974 C CA . ILE A 1 138 ? 5.645 29.859 1.039 1 95.31 138 ILE A CA 1
ATOM 975 C C . ILE A 1 138 ? 4.922 28.578 0.612 1 95.31 138 ILE A C 1
ATOM 977 O O . ILE A 1 138 ? 4.531 27.766 1.455 1 95.31 138 ILE A O 1
ATOM 981 N N . PRO A 1 139 ? 4.645 28.375 -0.715 1 96.94 139 PRO A N 1
ATOM 982 C CA . PRO A 1 139 ? 4.023 27.125 -1.157 1 96.94 139 PRO A CA 1
ATOM 983 C C . PRO A 1 139 ? 4.902 25.906 -0.892 1 96.94 139 PRO A C 1
ATOM 985 O O . PRO A 1 139 ? 6.109 26.047 -0.669 1 96.94 139 PRO A O 1
ATOM 988 N N . PRO A 1 140 ? 4.332 24.734 -0.916 1 97.88 140 PRO A N 1
ATOM 989 C CA . PRO A 1 140 ? 5.117 23.516 -0.672 1 97.88 140 PRO A CA 1
ATOM 990 C C . PRO A 1 140 ? 6.32 23.391 -1.603 1 97.88 140 PRO A C 1
ATOM 992 O O . PRO A 1 140 ? 6.203 23.625 -2.807 1 97.88 140 PRO A O 1
ATOM 995 N N . ARG A 1 141 ? 7.422 23 -1.022 1 96.88 141 ARG A N 1
ATOM 996 C CA . ARG A 1 141 ? 8.602 22.844 -1.87 1 96.88 141 ARG A CA 1
ATOM 997 C C . ARG A 1 141 ? 9.656 21.984 -1.181 1 96.88 141 ARG A C 1
ATOM 999 O O . ARG A 1 141 ? 9.633 21.812 0.04 1 96.88 141 ARG A O 1
ATOM 1006 N N . HIS A 1 142 ? 10.461 21.375 -1.909 1 98 142 HIS A N 1
ATOM 1007 C CA . HIS A 1 142 ? 11.719 20.75 -1.506 1 98 142 HIS A CA 1
ATOM 1008 C C . HIS A 1 142 ? 12.875 21.734 -1.614 1 98 142 HIS A C 1
ATOM 1010 O O . HIS A 1 142 ? 13.102 22.328 -2.674 1 98 142 HIS A O 1
ATOM 1016 N N . ILE A 1 143 ? 13.609 21.922 -0.529 1 97.56 143 ILE A N 1
ATOM 1017 C CA . ILE A 1 143 ? 14.562 23.031 -0.539 1 97.56 143 ILE A CA 1
ATOM 1018 C C . ILE A 1 143 ? 15.719 22.734 0.415 1 97.56 143 ILE A C 1
ATOM 1020 O O . ILE A 1 143 ? 15.531 22.047 1.427 1 97.56 143 ILE A O 1
ATOM 1024 N N . ALA A 1 144 ? 16.875 23.234 0.03 1 97.94 144 ALA A N 1
ATOM 1025 C CA . ALA A 1 144 ? 18 23.141 0.946 1 97.94 144 ALA A CA 1
ATOM 1026 C C . ALA A 1 144 ? 17.766 23.969 2.201 1 97.94 144 ALA A C 1
ATOM 1028 O O . ALA A 1 144 ? 17.172 25.047 2.135 1 97.94 144 ALA A O 1
ATOM 1029 N N . LEU A 1 145 ? 18.312 23.562 3.299 1 97.06 145 LEU A N 1
ATOM 1030 C CA . LEU A 1 145 ? 18.125 24.219 4.59 1 97.06 145 LEU A CA 1
ATOM 1031 C C . LEU A 1 145 ? 18.531 25.672 4.523 1 97.06 145 LEU A C 1
ATOM 1033 O O . LEU A 1 145 ? 17.812 26.562 4.988 1 97.06 145 LEU A O 1
ATOM 1037 N N . GLU A 1 146 ? 19.672 25.953 3.926 1 95.88 146 GLU A N 1
ATOM 1038 C CA . GLU A 1 146 ? 20.188 27.312 3.865 1 95.88 146 GLU A CA 1
ATOM 1039 C C . GLU A 1 146 ? 19.266 28.219 3.045 1 95.88 146 GLU A C 1
ATOM 1041 O O . GLU A 1 146 ? 19.031 29.375 3.41 1 95.88 146 GLU A O 1
ATOM 1046 N N . GLU A 1 147 ? 18.828 27.656 2.008 1 97.62 147 GLU A N 1
ATOM 1047 C CA . GLU A 1 147 ? 17.891 28.406 1.17 1 97.62 147 GLU A CA 1
ATOM 1048 C C . GLU A 1 147 ? 16.578 28.672 1.901 1 97.62 147 GLU A C 1
ATOM 1050 O O . GLU A 1 147 ? 15.969 29.734 1.725 1 97.62 147 GLU A O 1
ATOM 1055 N N . ALA A 1 148 ? 16.156 27.719 2.654 1 97.56 148 ALA A N 1
ATOM 1056 C CA . ALA A 1 148 ? 14.938 27.875 3.449 1 97.56 148 ALA A CA 1
ATOM 1057 C C . ALA A 1 148 ? 15.07 29.031 4.426 1 97.56 148 ALA A C 1
ATOM 1059 O O . ALA A 1 148 ? 14.125 29.812 4.613 1 97.56 148 ALA A O 1
ATOM 1060 N N . VAL A 1 149 ? 16.188 29.141 5.031 1 96.62 149 VAL A N 1
ATOM 1061 C CA . VAL A 1 149 ? 16.438 30.219 5.98 1 96.62 149 VAL A CA 1
ATOM 1062 C C . VAL A 1 149 ? 16.344 31.578 5.27 1 96.62 149 VAL A C 1
ATOM 1064 O O . VAL A 1 149 ? 15.734 32.5 5.789 1 96.62 149 VAL A O 1
ATOM 1067 N N . THR A 1 150 ? 16.953 31.609 4.102 1 95.69 150 THR A N 1
ATOM 1068 C CA . THR A 1 150 ? 16.906 32.812 3.305 1 95.69 150 THR A CA 1
ATOM 1069 C C . THR A 1 150 ? 15.477 33.188 2.949 1 95.69 150 THR A C 1
ATOM 1071 O O . THR A 1 150 ? 15.086 34.344 3.035 1 95.69 150 THR A O 1
ATOM 1074 N N . LEU A 1 151 ? 14.727 32.219 2.654 1 94.5 151 LEU A N 1
ATOM 1075 C CA . LEU A 1 151 ? 13.336 32.406 2.256 1 94.5 151 LEU A CA 1
ATOM 1076 C C . LEU A 1 151 ? 12.5 32.906 3.432 1 94.5 151 LEU A C 1
ATOM 1078 O O . LEU A 1 151 ? 11.578 33.688 3.254 1 94.5 151 LEU A O 1
ATOM 1082 N N . LEU A 1 152 ? 12.719 32.375 4.582 1 91.56 152 LEU A N 1
ATOM 1083 C CA . LEU A 1 152 ? 12.008 32.781 5.785 1 91.56 152 LEU A CA 1
ATOM 1084 C C . LEU A 1 152 ? 12.289 34.25 6.098 1 91.56 152 LEU A C 1
ATOM 1086 O O . LEU A 1 152 ? 11.398 34.969 6.562 1 91.56 152 LEU A O 1
ATOM 1090 N N . GLY A 1 153 ? 13.531 34.625 5.805 1 88.62 153 GLY A N 1
ATOM 1091 C CA . GLY A 1 153 ? 13.898 36 6.105 1 88.62 153 GLY A CA 1
ATOM 1092 C C . GLY A 1 153 ? 13.883 36.312 7.59 1 88.62 153 GLY A C 1
ATOM 1093 O O . GLY A 1 153 ? 14.375 35.531 8.398 1 88.62 153 GLY A O 1
ATOM 1094 N N . LYS A 1 154 ? 13.336 37.562 7.879 1 83.25 154 LYS A N 1
ATOM 1095 C CA . LYS A 1 154 ? 13.352 38 9.273 1 83.25 154 LYS A CA 1
ATOM 1096 C C . LYS A 1 154 ? 11.992 37.812 9.93 1 83.25 154 LYS A C 1
ATOM 1098 O O . LYS A 1 154 ? 11.711 38.406 10.977 1 83.25 154 LYS A O 1
ATOM 1103 N N . ARG A 1 155 ? 11.297 36.938 9.352 1 80.69 155 ARG A N 1
ATOM 1104 C CA . ARG A 1 155 ? 9.961 36.688 9.875 1 80.69 155 ARG A CA 1
ATOM 1105 C C . ARG A 1 155 ? 10.023 35.906 11.188 1 80.69 155 ARG A C 1
ATOM 1107 O O . ARG A 1 155 ? 10.836 35 11.344 1 80.69 155 ARG A O 1
ATOM 1114 N N . ARG A 1 156 ? 9.258 36.438 12.141 1 83.38 156 ARG A N 1
ATOM 1115 C CA . ARG A 1 156 ? 9 35.594 13.289 1 83.38 156 ARG A CA 1
ATOM 1116 C C . ARG A 1 156 ? 8.164 34.375 12.906 1 83.38 156 ARG A C 1
ATOM 1118 O O . ARG A 1 156 ? 7.102 34.531 12.289 1 83.38 156 ARG A O 1
ATOM 1125 N N . ALA A 1 157 ? 8.727 33.25 13.195 1 93.44 157 ALA A N 1
ATOM 1126 C CA . ALA A 1 157 ? 8.031 32.062 12.711 1 93.44 157 ALA A CA 1
ATOM 1127 C C . ALA A 1 157 ? 7.988 30.969 13.773 1 93.44 157 ALA A C 1
ATOM 1129 O O . ALA A 1 157 ? 8.867 30.906 14.641 1 93.44 157 ALA A O 1
ATOM 1130 N N . ILE A 1 158 ? 6.953 30.25 13.781 1 96.25 158 ILE A N 1
ATOM 1131 C CA . ILE A 1 158 ? 6.812 29 14.531 1 96.25 158 ILE A CA 1
ATOM 1132 C C . ILE A 1 158 ? 7.035 27.812 13.609 1 96.25 158 ILE A C 1
ATOM 1134 O O . ILE A 1 158 ? 6.348 27.672 12.594 1 96.25 158 ILE A O 1
ATOM 1138 N N . LEU A 1 159 ? 8.047 26.984 13.961 1 97.81 159 LEU A N 1
ATOM 1139 C CA . LEU A 1 159 ? 8.406 25.828 13.141 1 97.81 159 LEU A CA 1
ATOM 1140 C C . LEU A 1 159 ? 7.801 24.547 13.703 1 97.81 159 LEU A C 1
ATOM 1142 O O . LEU A 1 159 ? 7.77 24.359 14.922 1 97.81 159 LEU A O 1
ATOM 1146 N N . THR A 1 160 ? 7.297 23.672 12.82 1 98.31 160 THR A N 1
ATOM 1147 C CA . THR A 1 160 ? 6.766 22.375 13.234 1 98.31 160 THR A CA 1
ATOM 1148 C C . THR A 1 160 ? 7.195 21.281 12.258 1 98.31 160 THR A C 1
ATOM 1150 O O . THR A 1 160 ? 7.508 21.562 11.102 1 98.31 160 THR A O 1
ATOM 1153 N N . GLY A 1 161 ? 7.23 20 12.773 1 98.69 161 GLY A N 1
ATOM 1154 C CA . GLY A 1 161 ? 7.578 18.859 11.945 1 98.69 161 GLY A CA 1
ATOM 1155 C C . GLY A 1 161 ? 9 18.391 12.164 1 98.69 161 GLY A C 1
ATOM 1156 O O . GLY A 1 161 ? 9.781 19.031 12.867 1 98.69 161 GLY A O 1
ATOM 1157 N N . SER A 1 162 ? 9.391 17.344 11.523 1 98.38 162 SER A N 1
ATOM 1158 C CA . SER A 1 162 ? 10.648 16.641 11.773 1 98.38 162 SER A CA 1
ATOM 1159 C C . SER A 1 162 ? 11.844 17.469 11.32 1 98.38 162 SER A C 1
ATOM 1161 O O . SER A 1 162 ? 12.961 17.281 11.812 1 98.38 162 SER A O 1
ATOM 1163 N N . GLY A 1 163 ? 11.625 18.375 10.367 1 98.5 163 GLY A N 1
ATOM 1164 C CA . GLY A 1 163 ? 12.703 19.219 9.875 1 98.5 163 GLY A CA 1
ATOM 1165 C C . GLY A 1 163 ? 12.859 20.516 10.656 1 98.5 163 GLY A C 1
ATOM 1166 O O . GLY A 1 163 ? 13.789 21.297 10.414 1 98.5 163 GLY A O 1
ATOM 1167 N N . ALA A 1 164 ? 12.016 20.734 11.625 1 98.56 164 ALA A N 1
ATOM 1168 C CA . ALA A 1 164 ? 11.961 22 12.344 1 98.56 164 ALA A CA 1
ATOM 1169 C C . ALA A 1 164 ? 13.242 22.234 13.141 1 98.56 164 ALA A C 1
ATOM 1171 O O . ALA A 1 164 ? 13.797 23.328 13.117 1 98.56 164 ALA A O 1
ATOM 1172 N N . PRO A 1 165 ? 13.766 21.203 13.828 1 98.19 165 PRO A N 1
ATOM 1173 C CA . PRO A 1 165 ? 14.984 21.438 14.602 1 98.19 165 PRO A CA 1
ATOM 1174 C C . PRO A 1 165 ? 16.156 21.875 13.734 1 98.19 165 PRO A C 1
ATOM 1176 O O . PRO A 1 165 ? 16.875 22.828 14.078 1 98.19 165 PRO A O 1
ATOM 1179 N N . ALA A 1 166 ? 16.328 21.188 12.641 1 98.12 166 ALA A N 1
ATOM 1180 C CA . ALA A 1 166 ? 17.422 21.547 11.75 1 98.12 166 ALA A CA 1
ATOM 1181 C C . ALA A 1 166 ? 17.25 22.953 11.188 1 98.12 166 ALA A C 1
ATOM 1183 O O . ALA A 1 166 ? 18.203 23.719 11.094 1 98.12 166 ALA A O 1
ATOM 1184 N N . LEU A 1 167 ? 16.062 23.25 10.805 1 98 167 LEU A N 1
ATOM 1185 C CA . LEU A 1 167 ? 15.766 24.578 10.266 1 98 167 LEU A CA 1
ATOM 1186 C C . LEU A 1 167 ? 16 25.656 11.32 1 98 167 LEU A C 1
ATOM 1188 O O . LEU A 1 167 ? 16.531 26.719 11.016 1 98 167 LEU A O 1
ATOM 1192 N N . ALA A 1 168 ? 15.594 25.422 12.539 1 97.62 168 ALA A N 1
ATOM 1193 C CA . ALA A 1 168 ? 15.789 26.359 13.641 1 97.62 168 ALA A CA 1
ATOM 1194 C C . ALA A 1 168 ? 17.266 26.609 13.883 1 97.62 168 ALA A C 1
ATOM 1196 O O . ALA A 1 168 ? 17.688 27.75 14.109 1 97.62 168 ALA A O 1
ATOM 1197 N N . ALA A 1 169 ? 18.047 25.562 13.875 1 97 169 ALA A N 1
ATOM 1198 C CA . ALA A 1 169 ? 19.484 25.688 14.07 1 97 169 ALA A CA 1
ATOM 1199 C C . ALA A 1 169 ? 20.109 26.562 12.984 1 97 169 ALA A C 1
ATOM 1201 O O . ALA A 1 169 ? 20.922 27.438 13.281 1 97 169 ALA A O 1
ATOM 1202 N N . ALA A 1 170 ? 19.688 26.281 11.797 1 96.44 170 ALA A N 1
ATOM 1203 C CA . ALA A 1 170 ? 20.188 27.062 10.68 1 96.44 170 ALA A CA 1
ATOM 1204 C C . ALA A 1 170 ? 19.766 28.531 10.797 1 96.44 170 ALA A C 1
ATOM 1206 O O . ALA A 1 170 ? 20.562 29.438 10.531 1 96.44 170 ALA A O 1
ATOM 1207 N N . ALA A 1 171 ? 18.562 28.781 11.156 1 95.56 171 ALA A N 1
ATOM 1208 C CA . ALA A 1 171 ? 18.047 30.125 11.336 1 95.56 171 ALA A CA 1
ATOM 1209 C C . ALA A 1 171 ? 18.812 30.859 12.43 1 95.56 171 ALA A C 1
ATOM 1211 O O . ALA A 1 171 ? 19.141 32.031 12.289 1 95.56 171 ALA A O 1
ATOM 1212 N N . ALA A 1 172 ? 19.016 30.156 13.531 1 93.38 172 ALA A N 1
ATOM 1213 C CA . ALA A 1 172 ? 19.766 30.75 14.648 1 93.38 172 ALA A CA 1
ATOM 1214 C C . ALA A 1 172 ? 21.141 31.203 14.203 1 93.38 172 ALA A C 1
ATOM 1216 O O . ALA A 1 172 ? 21.609 32.281 14.594 1 93.38 172 ALA A O 1
ATOM 1217 N N . SER A 1 173 ? 21.734 30.375 13.453 1 93.12 173 SER A N 1
ATOM 1218 C CA . SER A 1 173 ? 23.062 30.719 12.945 1 93.12 173 SER A CA 1
ATOM 1219 C C . SER A 1 173 ? 23.016 31.984 12.086 1 93.12 173 SER A C 1
ATOM 1221 O O . SER A 1 173 ? 24.016 32.688 11.961 1 93.12 173 SER A O 1
ATOM 1223 N N . ALA A 1 174 ? 21.891 32.25 11.523 1 91.44 174 ALA A N 1
ATOM 1224 C CA . ALA A 1 174 ? 21.703 33.406 10.68 1 91.44 174 ALA A CA 1
ATOM 1225 C C . ALA A 1 174 ? 21.156 34.594 11.477 1 91.44 174 ALA A C 1
ATOM 1227 O O . ALA A 1 174 ? 20.844 35.625 10.906 1 91.44 174 ALA A O 1
ATOM 1228 N N . GLY A 1 175 ? 20.906 34.438 12.75 1 89.38 175 GLY A N 1
ATOM 1229 C CA . GLY A 1 175 ? 20.438 35.5 13.633 1 89.38 175 GLY A CA 1
ATOM 1230 C C . GLY A 1 175 ? 18.938 35.688 13.586 1 89.38 175 GLY A C 1
ATOM 1231 O O . GLY A 1 175 ? 18.438 36.781 13.891 1 89.38 175 GLY A O 1
ATOM 1232 N N . ILE A 1 176 ? 18.25 34.688 13.078 1 88.69 176 ILE A N 1
ATOM 1233 C CA . ILE A 1 176 ? 16.797 34.75 12.961 1 88.69 176 ILE A CA 1
ATOM 1234 C C . ILE A 1 176 ? 16.141 34.031 14.133 1 88.69 176 ILE A C 1
ATOM 1236 O O . ILE A 1 176 ? 16.5 32.875 14.438 1 88.69 176 ILE A O 1
ATOM 1240 N N . ALA A 1 177 ? 15.219 34.719 14.766 1 87.25 177 ALA A N 1
ATOM 1241 C CA . ALA A 1 177 ? 14.523 34.125 15.906 1 87.25 177 ALA A CA 1
ATOM 1242 C C . ALA A 1 177 ? 13.32 33.281 15.445 1 87.25 177 ALA A C 1
ATOM 1244 O O . ALA A 1 177 ? 12.43 33.812 14.773 1 87.25 177 ALA A O 1
ATOM 1245 N N . VAL A 1 178 ? 13.375 32.031 15.758 1 92.62 178 VAL A N 1
ATOM 1246 C CA . VAL A 1 178 ? 12.258 31.125 15.453 1 92.62 178 VAL A CA 1
ATOM 1247 C C . VAL A 1 178 ? 11.938 30.266 16.672 1 92.62 178 VAL A C 1
ATOM 1249 O O . VAL A 1 178 ? 12.773 30.109 17.562 1 92.62 178 VAL A O 1
ATOM 1252 N N . GLU A 1 179 ? 10.75 29.875 16.766 1 94.81 179 GLU A N 1
ATOM 1253 C CA . GLU A 1 179 ? 10.305 28.953 17.812 1 94.81 179 GLU A CA 1
ATOM 1254 C C . GLU A 1 179 ? 9.914 27.594 17.219 1 94.81 179 GLU A C 1
ATOM 1256 O O . GLU A 1 179 ? 9.281 27.531 16.172 1 94.81 179 GLU A O 1
ATOM 1261 N N . VAL A 1 180 ? 10.32 26.531 17.906 1 97.44 180 VAL A N 1
ATOM 1262 C CA . VAL A 1 180 ? 9.977 25.188 17.453 1 97.44 180 VAL A CA 1
ATOM 1263 C C . VAL A 1 180 ? 8.789 24.656 18.25 1 97.44 180 VAL A C 1
ATOM 1265 O O . VAL A 1 180 ? 8.82 24.641 19.484 1 97.44 180 VAL A O 1
ATOM 1268 N N . ALA A 1 181 ? 7.754 24.281 17.594 1 96.44 181 ALA A N 1
ATOM 1269 C CA . ALA A 1 181 ? 6.59 23.625 18.172 1 96.44 181 ALA A CA 1
ATOM 1270 C C . ALA A 1 181 ? 6.715 22.109 18.094 1 96.44 181 ALA A C 1
ATOM 1272 O O . ALA A 1 181 ? 7.781 21.547 18.359 1 96.44 181 ALA A O 1
ATOM 1273 N N . GLU A 1 182 ? 5.602 21.391 17.844 1 95.19 182 GLU A N 1
ATOM 1274 C CA . GLU A 1 182 ? 5.598 19.922 17.781 1 95.19 182 GLU A CA 1
ATOM 1275 C C . GLU A 1 182 ? 6.441 19.422 16.609 1 95.19 182 GLU A C 1
ATOM 1277 O O . GLU A 1 182 ? 6.391 19.984 15.508 1 95.19 182 GLU A O 1
ATOM 1282 N N . THR A 1 183 ? 7.215 18.375 16.844 1 97.06 183 THR A N 1
ATOM 1283 C CA . THR A 1 183 ? 8.148 17.922 15.812 1 97.06 183 THR A CA 1
ATOM 1284 C C . THR A 1 183 ? 7.758 16.547 15.297 1 97.06 183 THR A C 1
ATOM 1286 O O . THR A 1 183 ? 8.383 16.016 14.375 1 97.06 183 THR A O 1
ATOM 1289 N N . GLY A 1 184 ? 6.738 16 15.852 1 96.19 184 GLY A N 1
ATOM 1290 C CA . GLY A 1 184 ? 6.344 14.656 15.477 1 96.19 184 GLY A CA 1
ATOM 1291 C C . GLY A 1 184 ? 5.414 14.617 14.281 1 96.19 184 GLY A C 1
ATOM 1292 O O . GLY A 1 184 ? 5.273 15.609 13.562 1 96.19 184 GLY A O 1
ATOM 1293 N N . ALA A 1 185 ? 4.852 13.461 14.008 1 97.88 185 ALA A N 1
ATOM 1294 C CA . ALA A 1 185 ? 3.883 13.25 12.938 1 97.88 185 ALA A CA 1
ATOM 1295 C C . ALA A 1 185 ? 2.617 14.07 13.172 1 97.88 185 ALA A C 1
ATOM 1297 O O . ALA A 1 185 ? 2.361 14.523 14.297 1 97.88 185 ALA A O 1
ATOM 1298 N N . PRO A 1 186 ? 1.877 14.328 12.102 1 98.06 186 PRO A N 1
ATOM 1299 C CA . PRO A 1 186 ? 0.62 15.055 12.289 1 98.06 186 PRO A CA 1
ATOM 1300 C C . PRO A 1 186 ? -0.315 14.375 13.281 1 98.06 186 PRO A C 1
ATOM 1302 O O . PRO A 1 186 ? -0.32 13.141 13.391 1 98.06 186 PRO A O 1
ATOM 1305 N N . GLN A 1 187 ? -1.008 15.234 14.031 1 98 187 GLN A N 1
ATOM 1306 C CA . GLN A 1 187 ? -2.123 14.703 14.812 1 98 187 GLN A CA 1
ATOM 1307 C C . GLN A 1 187 ? -3.279 14.289 13.906 1 98 187 GLN A C 1
ATOM 1309 O O . GLN A 1 187 ? -3.783 15.102 13.125 1 98 187 GLN A O 1
ATOM 1314 N N . ILE A 1 188 ? -3.764 13.078 14.078 1 98.81 188 ILE A N 1
ATOM 1315 C CA . ILE A 1 188 ? -4.711 12.484 13.148 1 98.81 188 ILE A CA 1
ATOM 1316 C C . ILE A 1 188 ? -6.016 13.281 13.156 1 98.81 188 ILE A C 1
ATOM 1318 O O . ILE A 1 188 ? -6.699 13.367 12.133 1 98.81 188 ILE A O 1
ATOM 1322 N N . ALA A 1 189 ? -6.309 13.906 14.234 1 98.44 189 ALA A N 1
ATOM 1323 C CA . ALA A 1 189 ? -7.516 14.727 14.336 1 98.44 189 ALA A CA 1
ATOM 1324 C C . ALA A 1 189 ? -7.496 15.859 13.312 1 98.44 189 ALA A C 1
ATOM 1326 O O . ALA A 1 189 ? -8.539 16.25 12.789 1 98.44 189 ALA A O 1
ATOM 1327 N N . TRP A 1 190 ? -6.344 16.344 13.023 1 98.12 190 TRP A N 1
ATOM 1328 C CA . TRP A 1 190 ? -6.242 17.469 12.094 1 98.12 190 TRP A CA 1
ATOM 1329 C C . TRP A 1 190 ? -6.309 16.984 10.648 1 98.12 190 TRP A C 1
ATOM 1331 O O . TRP A 1 190 ? -6.785 17.703 9.766 1 98.12 190 TRP A O 1
ATOM 1341 N N . VAL A 1 191 ? -5.852 15.805 10.375 1 98.81 191 VAL A N 1
ATOM 1342 C CA . VAL A 1 191 ? -6.082 15.203 9.07 1 98.81 191 VAL A CA 1
ATOM 1343 C C . VAL A 1 191 ? -7.582 15.078 8.82 1 98.81 191 VAL A C 1
ATOM 1345 O O . VAL A 1 191 ? -8.07 15.43 7.742 1 98.81 191 VAL A O 1
ATOM 1348 N N . ALA A 1 192 ? -8.289 14.602 9.836 1 98.81 192 ALA A N 1
ATOM 1349 C CA . ALA A 1 192 ? -9.742 14.484 9.734 1 98.81 192 ALA A CA 1
ATOM 1350 C C . ALA A 1 192 ? -10.398 15.844 9.531 1 98.81 192 ALA A C 1
ATOM 1352 O O . ALA A 1 192 ? -11.266 16 8.672 1 98.81 192 ALA A O 1
ATOM 1353 N N . SER A 1 193 ? -9.953 16.828 10.328 1 98.06 193 SER A N 1
ATOM 1354 C CA . SER A 1 193 ? -10.539 18.156 10.266 1 98.06 193 SER A CA 1
ATOM 1355 C C . SER A 1 193 ? -10.359 18.781 8.883 1 98.06 193 SER A C 1
ATOM 1357 O O . SER A 1 193 ? -11.305 19.328 8.312 1 98.06 193 SER A O 1
ATOM 1359 N N . LEU A 1 194 ? -9.164 18.656 8.367 1 98.19 194 LEU A N 1
ATOM 1360 C CA . LEU A 1 194 ? -8.891 19.156 7.027 1 98.19 194 LEU A CA 1
ATOM 1361 C C . LEU A 1 194 ? -9.68 18.391 5.977 1 98.19 194 LEU A C 1
ATOM 1363 O O . LEU A 1 194 ? -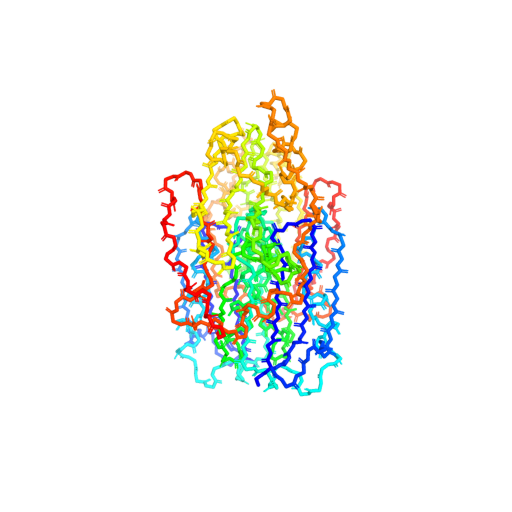10.172 18.969 5.008 1 98.19 194 LEU A O 1
ATOM 1367 N N . GLY A 1 195 ? -9.812 17.062 6.199 1 98.62 195 GLY A N 1
ATOM 1368 C CA . GLY A 1 195 ? -10.586 16.219 5.289 1 98.62 195 GLY A CA 1
ATOM 1369 C C . GLY A 1 195 ? -12.062 16.578 5.266 1 98.62 195 GLY A C 1
ATOM 1370 O O . GLY A 1 195 ? -12.719 16.453 4.227 1 98.62 195 GLY A O 1
ATOM 1371 N N . LEU A 1 196 ? -12.617 17 6.379 1 98.12 196 LEU A N 1
ATOM 1372 C CA . LEU A 1 196 ? -14.031 17.344 6.496 1 98.12 196 LEU A CA 1
ATOM 1373 C C . LEU A 1 196 ? -14.367 18.547 5.625 1 98.12 196 LEU A C 1
ATOM 1375 O O . LEU A 1 196 ? -15.469 18.625 5.07 1 98.12 196 LEU A O 1
ATOM 1379 N N . VAL A 1 197 ? -13.398 19.422 5.453 1 97.12 197 VAL A N 1
ATOM 1380 C CA . VAL A 1 197 ? -13.734 20.672 4.77 1 97.12 197 VAL A CA 1
ATOM 1381 C C . VAL A 1 197 ? -13.156 20.656 3.355 1 97.12 197 VAL A C 1
ATOM 1383 O O . VAL A 1 197 ? -13.367 21.594 2.582 1 97.12 197 VAL A O 1
ATOM 1386 N N . ALA A 1 198 ? -12.445 19.594 2.961 1 97.94 198 ALA A N 1
ATOM 1387 C CA . ALA A 1 198 ? -11.82 19.5 1.644 1 97.94 198 ALA A CA 1
ATOM 1388 C C . ALA A 1 198 ? -12.875 19.312 0.553 1 97.94 198 ALA A C 1
ATOM 1390 O O . ALA A 1 198 ? -13.906 18.688 0.778 1 97.94 198 ALA A O 1
ATOM 1391 N N . ASP A 1 199 ? -12.57 19.891 -0.602 1 97.81 199 ASP A N 1
ATOM 1392 C CA . ASP A 1 199 ? -13.352 19.641 -1.804 1 97.81 199 ASP A CA 1
ATOM 1393 C C . ASP A 1 199 ? -12.906 18.344 -2.482 1 97.81 199 ASP A C 1
ATOM 1395 O O . ASP A 1 199 ? -11.797 18.281 -3.021 1 97.81 199 ASP A O 1
ATOM 1399 N N . PRO A 1 200 ? -13.789 17.359 -2.525 1 97 200 PRO A N 1
ATOM 1400 C CA . PRO A 1 200 ? -13.383 16.062 -3.09 1 97 200 PRO A CA 1
ATOM 1401 C C . PRO A 1 200 ? -12.938 16.172 -4.547 1 97 200 PRO A C 1
ATOM 1403 O O . PRO A 1 200 ? -12.164 15.344 -5.023 1 97 200 PRO A O 1
ATOM 1406 N N . ASP A 1 201 ? -13.352 17.188 -5.277 1 96.44 201 ASP A N 1
ATOM 1407 C CA . ASP A 1 201 ? -12.992 17.359 -6.684 1 96.44 201 ASP A CA 1
ATOM 1408 C C . ASP A 1 201 ? -11.602 17.953 -6.832 1 96.44 201 ASP A C 1
ATOM 1410 O O . ASP A 1 201 ? -11.016 17.922 -7.918 1 96.44 201 ASP A O 1
ATOM 1414 N N . GLN A 1 202 ? -11.094 18.453 -5.73 1 96.44 202 GLN A N 1
ATOM 1415 C CA . GLN A 1 202 ? -9.805 19.141 -5.797 1 96.44 202 GLN A CA 1
ATOM 1416 C C . GLN A 1 202 ? -8.75 18.406 -4.965 1 96.44 202 GLN A C 1
ATOM 1418 O O . GLN A 1 202 ? -7.578 18.359 -5.348 1 96.44 202 GLN A O 1
ATOM 1423 N N . ALA A 1 203 ? -9.219 17.875 -3.863 1 98 203 ALA A N 1
ATOM 1424 C CA . ALA A 1 203 ? -8.297 17.203 -2.943 1 98 203 ALA A CA 1
ATOM 1425 C C . ALA A 1 203 ? -8.18 15.719 -3.262 1 98 203 ALA A C 1
ATOM 1427 O O . ALA A 1 203 ? -8.547 14.875 -2.445 1 98 203 ALA A O 1
ATOM 1428 N N . LEU A 1 204 ? -7.566 15.469 -4.375 1 97.0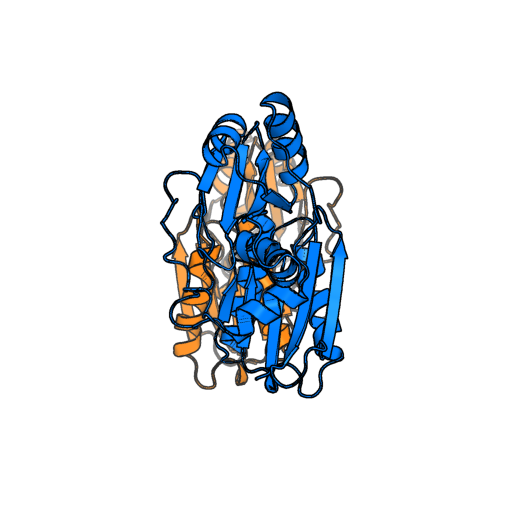6 204 LEU A N 1
ATOM 1429 C CA . LEU A 1 204 ? -7.504 14.094 -4.859 1 97.06 204 LEU A CA 1
ATOM 1430 C C . LEU A 1 204 ? -6.547 13.258 -4.008 1 97.06 204 LEU A C 1
ATOM 1432 O O . LEU A 1 204 ? -5.523 13.766 -3.547 1 97.06 204 LEU A O 1
ATOM 1436 N N . PRO A 1 205 ? -6.848 12.016 -3.771 1 98.31 205 PRO A N 1
ATOM 1437 C CA . PRO A 1 205 ? -5.969 11.117 -3.027 1 98.31 205 PRO A CA 1
ATOM 1438 C C . PRO A 1 205 ? -4.816 10.578 -3.873 1 98.31 205 PRO A C 1
ATOM 1440 O O . PRO A 1 205 ? -4.727 9.367 -4.105 1 98.31 205 PRO A O 1
ATOM 1443 N N . ARG A 1 206 ? -3.914 11.406 -4.246 1 96.38 206 ARG A N 1
ATOM 1444 C CA . ARG A 1 206 ? -2.709 11.117 -5.016 1 96.38 206 ARG A CA 1
ATOM 1445 C C . ARG A 1 206 ? -1.466 11.641 -4.309 1 96.38 206 ARG A C 1
ATOM 1447 O O . ARG A 1 206 ? -1.498 12.719 -3.701 1 96.38 206 ARG A O 1
ATOM 1454 N N . PRO A 1 207 ? -0.416 10.852 -4.453 1 95.31 207 PRO A N 1
ATOM 1455 C CA . PRO A 1 207 ? 0.794 11.305 -3.768 1 95.31 207 PRO A CA 1
ATOM 1456 C C . PRO A 1 207 ? 1.232 12.703 -4.211 1 95.31 207 PRO A C 1
ATOM 1458 O O . PRO A 1 207 ? 1.122 13.039 -5.391 1 95.31 207 PRO A O 1
ATOM 1461 N N . LEU A 1 208 ? 1.642 13.484 -3.227 1 94.44 208 LEU A N 1
ATOM 1462 C CA . LEU A 1 208 ? 2.285 14.758 -3.512 1 94.44 208 LEU A CA 1
ATOM 1463 C C . LEU A 1 208 ? 3.789 14.586 -3.689 1 94.44 208 LEU A C 1
ATOM 1465 O O . LEU A 1 208 ? 4.496 14.242 -2.738 1 94.44 208 LEU A O 1
ATOM 1469 N N . TYR A 1 209 ? 4.285 14.734 -4.887 1 88.62 209 TYR A N 1
ATOM 1470 C CA . TYR A 1 209 ? 5.711 14.648 -5.176 1 88.62 209 TYR A CA 1
ATOM 1471 C C . TYR A 1 209 ? 6.328 16.031 -5.32 1 88.62 209 TYR A C 1
ATOM 1473 O O . TYR A 1 209 ? 5.93 16.812 -6.195 1 88.62 209 TYR A O 1
ATOM 1481 N N . LEU A 1 210 ? 7.227 16.297 -4.434 1 92.44 210 LEU A N 1
ATOM 1482 C CA . LEU A 1 210 ? 7.879 17.594 -4.449 1 92.44 210 LEU A CA 1
ATOM 1483 C C . LEU A 1 210 ? 9.32 17.484 -4.93 1 92.44 210 LEU A C 1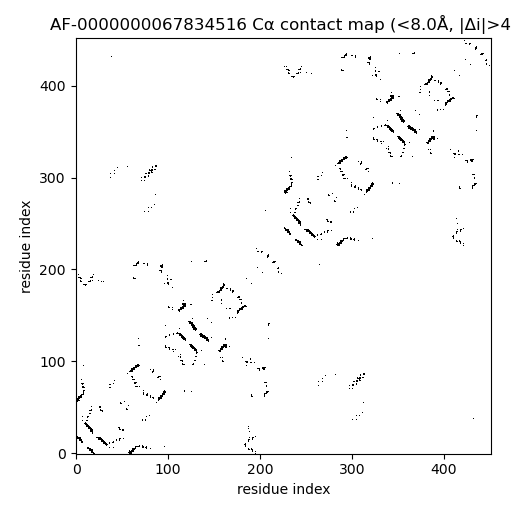
ATOM 1485 O O . LEU A 1 210 ? 10.047 18.469 -4.965 1 92.44 210 LEU A O 1
ATOM 1489 N N . ARG A 1 211 ? 9.75 16.172 -5.105 1 81.06 211 ARG A N 1
ATOM 1490 C CA . ARG A 1 211 ? 11.094 15.922 -5.605 1 81.06 211 ARG A CA 1
ATOM 1491 C C . ARG A 1 211 ? 11.055 15.336 -7.016 1 81.06 211 ARG A C 1
ATOM 1493 O O . ARG A 1 211 ? 10.117 14.625 -7.371 1 81.06 211 ARG A O 1
ATOM 1500 N N . GLY A 1 212 ? 12.117 15.555 -7.656 1 65.94 212 GLY A N 1
ATOM 1501 C CA . GLY A 1 212 ? 12.414 14.82 -8.875 1 65.94 212 GLY A CA 1
ATOM 1502 C C . GLY A 1 212 ? 11.492 15.18 -10.031 1 65.94 212 GLY A C 1
ATOM 1503 O O . GLY A 1 212 ? 10.719 16.141 -9.938 1 65.94 212 GLY A O 1
ATOM 1504 N N . PRO A 1 213 ? 11.57 14.602 -11.102 1 53.12 213 PRO A N 1
ATOM 1505 C CA . PRO A 1 213 ? 10.875 14.93 -12.344 1 53.12 213 PRO A CA 1
ATOM 1506 C C . PRO A 1 213 ? 9.352 14.93 -12.188 1 53.12 213 PRO A C 1
ATOM 1508 O O . PRO A 1 213 ? 8.648 15.531 -13 1 53.12 213 PRO A O 1
ATOM 1511 N N . ASP A 1 214 ? 8.875 14.359 -11.109 1 50.56 214 ASP A N 1
ATOM 1512 C CA . ASP A 1 214 ? 7.43 14.195 -10.977 1 50.56 214 ASP A CA 1
ATOM 1513 C C . ASP A 1 214 ? 6.828 15.297 -10.109 1 50.56 214 ASP A C 1
ATOM 1515 O O . ASP A 1 214 ? 5.656 15.234 -9.734 1 50.56 214 ASP A O 1
ATOM 1519 N N . ALA A 1 215 ? 7.68 16.25 -9.766 1 52.84 215 ALA A N 1
ATOM 1520 C CA . ALA A 1 215 ? 7.168 17.375 -8.977 1 52.84 215 ALA A CA 1
ATOM 1521 C C . ALA A 1 215 ? 6.078 18.125 -9.734 1 52.84 215 ALA A C 1
ATOM 1523 O O . ALA A 1 215 ? 6.297 18.578 -10.859 1 52.84 215 ALA A O 1
ATOM 1524 N N . GLN A 1 216 ? 4.746 17.719 -9.523 1 49.94 216 GLN A N 1
ATOM 1525 C CA . GLN A 1 216 ? 3.668 18.5 -10.117 1 49.94 216 GLN A CA 1
ATOM 1526 C C . GLN A 1 216 ? 3.1 19.5 -9.117 1 49.94 216 GLN A C 1
ATOM 1528 O O . GLN A 1 216 ? 2.908 19.188 -7.945 1 49.94 216 GLN A O 1
ATOM 1533 N N . PRO A 1 217 ? 3.02 20.719 -9.43 1 43.12 217 PRO A N 1
ATOM 1534 C CA . PRO A 1 217 ? 2.414 21.703 -8.531 1 43.12 217 PRO A CA 1
ATOM 1535 C C . PRO A 1 217 ? 0.998 21.328 -8.102 1 43.12 217 PRO A C 1
ATOM 1537 O O . PRO A 1 217 ? 0.206 20.859 -8.93 1 43.12 217 PRO A O 1
ATOM 1540 N N . GLN A 1 218 ? 0.858 20.734 -7.023 1 43.5 218 GLN A N 1
ATOM 1541 C CA . GLN A 1 218 ? -0.508 20.469 -6.59 1 43.5 218 GLN A CA 1
ATOM 1542 C C . GLN A 1 218 ? -1.295 21.766 -6.398 1 43.5 218 GLN A C 1
ATOM 1544 O O . GLN A 1 218 ? -0.762 22.75 -5.887 1 43.5 218 GLN A O 1
ATOM 1549 N N . HIS A 1 219 ? -2.096 22.062 -7.195 1 39.19 219 HIS A N 1
ATOM 1550 C CA . HIS A 1 219 ? -3.027 23.156 -6.918 1 39.19 219 HIS A CA 1
ATOM 1551 C C . HIS A 1 219 ? -3.832 22.891 -5.652 1 39.19 219 HIS A C 1
ATOM 1553 O O . HIS A 1 219 ? -4.629 21.938 -5.609 1 39.19 219 HIS A O 1
ATOM 1559 N N . HIS A 1 220 ? -3.242 23.078 -4.539 1 37.62 220 HIS A N 1
ATOM 1560 C CA . HIS A 1 220 ? -3.82 22.891 -3.215 1 37.62 220 HIS A CA 1
ATOM 1561 C C . HIS A 1 220 ? -5.141 23.641 -3.08 1 37.62 220 HIS A C 1
ATOM 1563 O O . HIS A 1 220 ? -5.328 24.688 -3.697 1 37.62 220 HIS A O 1
ATOM 1569 N N . ALA A 1 221 ? -6.055 23.031 -2.525 1 38.03 221 ALA A N 1
ATOM 1570 C CA . ALA A 1 221 ? -7.348 23.578 -2.121 1 38.03 221 ALA A CA 1
ATOM 1571 C C . ALA A 1 221 ? -7.168 24.812 -1.222 1 38.03 221 ALA A C 1
ATOM 1573 O O . ALA A 1 221 ? -6.336 24.797 -0.31 1 38.03 221 ALA A O 1
ATOM 1574 N N . ARG A 1 222 ? -7.551 26 -1.477 1 34.59 222 ARG A N 1
ATOM 1575 C CA . ARG A 1 222 ? -7.695 27.203 -0.658 1 34.59 222 ARG A CA 1
ATOM 1576 C C . ARG A 1 222 ? -8.258 26.859 0.718 1 34.59 222 ARG A C 1
ATOM 1578 O O . ARG A 1 222 ? -9.242 26.125 0.827 1 34.59 222 ARG A O 1
ATOM 1585 N N . LEU A 1 223 ? -7.398 26.734 1.699 1 35.75 223 LEU A N 1
ATOM 1586 C CA . LEU A 1 223 ? -7.902 26.672 3.066 1 35.75 223 LEU A CA 1
ATOM 1587 C C . LEU A 1 223 ? -9.102 27.578 3.25 1 35.75 223 LEU A C 1
ATOM 1589 O O . LEU A 1 223 ? -9.039 28.766 2.918 1 35.75 223 LEU A O 1
ATOM 1593 N N . ALA A 1 224 ? -10.25 27.219 3.094 1 34.09 224 ALA A N 1
ATOM 1594 C CA . ALA A 1 224 ? -11.477 27.984 3.248 1 34.09 224 ALA A CA 1
ATOM 1595 C C . ALA A 1 224 ? -11.367 28.969 4.418 1 34.09 224 ALA A C 1
ATOM 1597 O O . ALA A 1 224 ? -11.062 28.562 5.543 1 34.09 224 ALA A O 1
ATOM 1598 N N . ARG A 1 225 ? -11.219 30.281 4.238 1 34.69 225 ARG A N 1
ATOM 1599 C CA . ARG A 1 225 ? -11.438 31.344 5.211 1 34.69 225 ARG A CA 1
ATOM 1600 C C . ARG A 1 225 ? -12.703 31.094 6.02 1 34.69 225 ARG A C 1
ATOM 1602 O O . ARG A 1 225 ? -13.773 30.844 5.453 1 34.69 225 ARG A O 1
ATOM 1609 N N . ALA A 1 226 ? -12.523 30.672 7.34 1 30.88 226 ALA A N 1
ATOM 1610 C CA . ALA A 1 226 ? -13.68 30.891 8.211 1 30.88 226 ALA A CA 1
ATOM 1611 C C . ALA A 1 226 ? -14.102 32.344 8.195 1 30.88 226 ALA A C 1
ATOM 1613 O O . ALA A 1 226 ? -13.25 33.25 8.148 1 30.88 226 ALA A O 1
ATOM 1614 N N . MET B 1 1 ? -19.578 -19 -5.059 1 95.12 1 MET B N 1
ATOM 1615 C CA . MET B 1 1 ? -18.703 -18.031 -4.418 1 95.12 1 MET B CA 1
ATOM 1616 C C . MET B 1 1 ? -18.062 -17.109 -5.457 1 95.12 1 MET B C 1
ATOM 1618 O O . MET B 1 1 ? -17.625 -17.578 -6.512 1 95.12 1 MET B O 1
ATOM 1622 N N . ARG B 1 2 ? -18.156 -15.781 -5.223 1 97.75 2 ARG B N 1
ATOM 1623 C CA . ARG B 1 2 ? -17.469 -14.812 -6.07 1 97.75 2 ARG B CA 1
ATOM 1624 C C . ARG B 1 2 ? -16.266 -14.219 -5.355 1 97.75 2 ARG B C 1
ATOM 1626 O O . ARG B 1 2 ? -16.359 -13.805 -4.199 1 97.75 2 ARG B O 1
ATOM 1633 N N . ILE B 1 3 ? -15.156 -14.203 -6.113 1 98.75 3 ILE B N 1
ATOM 1634 C CA . ILE B 1 3 ? -13.914 -13.766 -5.492 1 98.75 3 ILE B CA 1
ATOM 1635 C C . ILE B 1 3 ? -13.273 -12.672 -6.332 1 98.75 3 ILE B C 1
ATOM 1637 O O . ILE B 1 3 ? -13.266 -12.742 -7.562 1 98.75 3 ILE B O 1
ATOM 1641 N N . LEU B 1 4 ? -12.805 -11.586 -5.703 1 98.94 4 LEU B N 1
ATOM 1642 C CA . LEU B 1 4 ? -11.906 -10.617 -6.316 1 98.94 4 LEU B CA 1
ATOM 1643 C C . LEU B 1 4 ? -10.453 -10.992 -6.059 1 98.94 4 LEU B C 1
ATOM 1645 O O . LEU B 1 4 ? -10.039 -11.148 -4.906 1 98.94 4 LEU B O 1
ATOM 1649 N N . ALA B 1 5 ? -9.695 -11.219 -7.09 1 98.94 5 ALA B N 1
ATOM 1650 C CA . ALA B 1 5 ? -8.266 -11.5 -6.965 1 98.94 5 ALA B CA 1
ATOM 1651 C C . ALA B 1 5 ? -7.43 -10.305 -7.395 1 98.94 5 ALA B C 1
ATOM 1653 O O . ALA B 1 5 ? -7.758 -9.633 -8.375 1 98.94 5 ALA B O 1
ATOM 1654 N N . ILE B 1 6 ? -6.371 -10.031 -6.668 1 98.94 6 ILE B N 1
ATOM 1655 C CA . ILE B 1 6 ? -5.48 -8.898 -6.887 1 98.94 6 ILE B CA 1
ATOM 1656 C C . ILE B 1 6 ? -4.031 -9.375 -6.934 1 98.94 6 ILE B C 1
ATOM 1658 O O . ILE B 1 6 ? -3.607 -10.172 -6.094 1 98.94 6 ILE B O 1
ATOM 1662 N N . ASP B 1 7 ? -3.271 -8.914 -7.918 1 98.94 7 ASP B N 1
ATOM 1663 C CA . ASP B 1 7 ? -1.856 -9.258 -8.016 1 98.94 7 ASP B CA 1
ATOM 1664 C C . ASP B 1 7 ? -1.018 -8.031 -8.359 1 98.94 7 ASP B C 1
ATOM 1666 O O . ASP B 1 7 ? -1.251 -7.379 -9.375 1 98.94 7 ASP B O 1
ATOM 1670 N N . THR B 1 8 ? -0.11 -7.695 -7.516 1 98.69 8 THR B N 1
ATOM 1671 C CA . THR B 1 8 ? 0.839 -6.609 -7.727 1 98.69 8 THR B CA 1
ATOM 1672 C C . THR B 1 8 ? 2.256 -7.047 -7.363 1 98.69 8 THR B C 1
ATOM 1674 O O . THR B 1 8 ? 3.092 -6.219 -6.996 1 98.69 8 THR B O 1
ATOM 1677 N N . ALA B 1 9 ? 2.523 -8.32 -7.352 1 98 9 ALA B N 1
ATOM 1678 C CA . ALA B 1 9 ? 3.738 -8.859 -6.75 1 98 9 ALA B CA 1
ATOM 1679 C C . ALA B 1 9 ? 4.938 -8.68 -7.68 1 98 9 ALA B C 1
ATOM 1681 O O . ALA B 1 9 ? 6.062 -8.469 -7.223 1 98 9 ALA B O 1
ATOM 1682 N N . LEU B 1 10 ? 4.73 -8.852 -8.945 1 98.06 10 LEU B N 1
ATOM 1683 C CA . LEU B 1 10 ? 5.816 -8.82 -9.922 1 98.06 10 LEU B CA 1
ATOM 1684 C C . LEU B 1 10 ? 5.547 -7.785 -11 1 98.06 10 LEU B C 1
ATOM 1686 O O . LEU B 1 10 ? 5.051 -6.691 -10.719 1 98.06 10 LEU B O 1
ATOM 1690 N N . GLU B 1 11 ? 6.004 -7.977 -12.242 1 97.62 11 GLU B N 1
ATOM 1691 C CA . GLU B 1 11 ? 5.961 -6.945 -13.273 1 97.62 11 GLU B CA 1
ATOM 1692 C C . GLU B 1 11 ? 4.609 -6.93 -13.984 1 97.62 11 GLU B C 1
ATOM 1694 O O . GLU B 1 11 ? 4.547 -6.93 -15.211 1 97.62 11 GLU B O 1
ATOM 1699 N N . ALA B 1 12 ? 3.539 -6.871 -13.227 1 98.31 12 ALA B N 1
ATOM 1700 C CA . ALA B 1 12 ? 2.174 -6.699 -13.711 1 98.31 12 ALA B CA 1
ATOM 1701 C C . ALA B 1 12 ? 1.257 -6.188 -12.609 1 98.31 12 ALA B C 1
ATOM 1703 O O . ALA B 1 12 ? 1.523 -6.406 -11.422 1 98.31 12 ALA B O 1
ATOM 1704 N N . CYS B 1 13 ? 0.313 -5.484 -12.969 1 98.75 13 CYS B N 1
ATOM 1705 C CA . CYS B 1 13 ? -0.829 -5.129 -12.133 1 98.75 13 CYS B CA 1
ATOM 1706 C C . CYS B 1 13 ? -2.111 -5.754 -12.672 1 98.75 13 CYS B C 1
ATOM 1708 O O . CYS B 1 13 ? -2.49 -5.523 -13.82 1 98.75 13 CYS B O 1
ATOM 1710 N N . ALA B 1 14 ? -2.756 -6.598 -11.844 1 98.88 14 ALA B N 1
ATOM 1711 C CA . ALA B 1 14 ? -3.893 -7.336 -12.391 1 98.88 14 ALA B CA 1
ATOM 1712 C C . ALA B 1 14 ? -4.965 -7.547 -11.328 1 98.88 14 ALA B C 1
ATOM 1714 O O . ALA B 1 14 ? -4.664 -7.621 -10.133 1 98.88 14 ALA B O 1
ATOM 1715 N N . ALA B 1 15 ? -6.184 -7.629 -11.742 1 98.94 15 ALA B N 1
ATOM 1716 C CA . ALA B 1 15 ? -7.332 -8.008 -10.922 1 98.94 15 ALA B CA 1
ATOM 1717 C C . ALA B 1 15 ? -8.383 -8.734 -11.758 1 98.94 15 ALA B C 1
ATOM 1719 O O . ALA B 1 15 ? -8.469 -8.539 -12.969 1 98.94 15 ALA B O 1
ATOM 1720 N N . CYS B 1 16 ? -9.102 -9.578 -11.133 1 98.94 16 CYS B N 1
ATOM 1721 C CA . CYS B 1 16 ? -10.227 -10.219 -11.797 1 98.94 16 CYS B CA 1
ATOM 1722 C C . CYS B 1 16 ? -11.289 -10.641 -10.789 1 98.94 16 CYS B C 1
ATOM 1724 O O . CYS B 1 16 ? -11.047 -10.641 -9.586 1 98.94 16 CYS B O 1
ATOM 1726 N N . VAL B 1 17 ? -12.422 -10.844 -11.25 1 98.88 17 VAL B N 1
ATOM 1727 C CA . VAL B 1 17 ? -13.492 -11.477 -10.477 1 98.88 17 VAL B CA 1
ATOM 1728 C C . VAL B 1 17 ? -13.828 -12.836 -11.07 1 98.88 17 VAL B C 1
ATOM 1730 O O . VAL B 1 17 ? -14.078 -12.953 -12.273 1 98.88 17 VAL B O 1
ATOM 1733 N N . ALA B 1 18 ? -13.719 -13.82 -10.227 1 98.56 18 ALA B N 1
ATOM 1734 C CA . ALA B 1 18 ? -14.023 -15.195 -10.617 1 98.56 18 ALA B CA 1
ATOM 1735 C C . ALA B 1 18 ? -15.141 -15.773 -9.758 1 98.56 18 ALA B C 1
ATOM 1737 O O . ALA B 1 18 ? -15.477 -15.219 -8.711 1 98.56 18 ALA B O 1
ATOM 1738 N N . THR B 1 19 ? -15.727 -16.812 -10.234 1 96.38 19 THR B N 1
ATOM 1739 C CA . THR B 1 19 ? -16.734 -17.562 -9.5 1 96.38 19 THR B CA 1
ATOM 1740 C C . THR B 1 19 ? -16.438 -19.062 -9.539 1 96.38 19 THR B C 1
ATOM 1742 O O . THR B 1 19 ? -15.734 -19.531 -10.438 1 96.38 19 THR B O 1
ATOM 1745 N N . ASP B 1 20 ? -16.891 -19.75 -8.578 1 94 20 ASP B N 1
ATOM 1746 C CA . ASP B 1 20 ? -16.688 -21.203 -8.578 1 94 20 ASP B CA 1
ATOM 1747 C C . ASP B 1 20 ? -17.75 -21.906 -9.422 1 94 20 ASP B C 1
ATOM 1749 O O . ASP B 1 20 ? -17.719 -23.141 -9.562 1 94 20 ASP B O 1
ATOM 1753 N N . ASP B 1 21 ? -18.641 -21.188 -10.094 1 91.19 21 ASP B N 1
ATOM 1754 C CA . ASP B 1 21 ? -19.719 -21.75 -10.914 1 91.19 21 ASP B CA 1
ATOM 1755 C C . ASP B 1 21 ? -19.25 -21.938 -12.359 1 91.19 21 ASP B C 1
ATOM 1757 O O . ASP B 1 21 ? -19.922 -22.594 -13.156 1 91.19 21 ASP B O 1
ATOM 1761 N N . SER B 1 22 ? -18.188 -21.25 -12.688 1 87.38 22 SER B N 1
ATOM 1762 C CA . SER B 1 22 ? -17.688 -21.281 -14.055 1 87.38 22 SER B CA 1
ATOM 1763 C C . SER B 1 22 ? -16.172 -21.109 -14.102 1 87.38 22 SER B C 1
ATOM 1765 O O . SER B 1 22 ? -15.594 -20.516 -13.195 1 87.38 22 SER B O 1
ATOM 1767 N N . ASP B 1 23 ? -15.594 -21.625 -15.094 1 85.56 23 ASP B N 1
ATOM 1768 C CA . ASP B 1 23 ? -14.156 -21.453 -15.289 1 85.56 23 ASP B CA 1
ATOM 1769 C C . ASP B 1 23 ? -13.844 -20.078 -15.875 1 85.56 23 ASP B C 1
ATOM 1771 O O . ASP B 1 23 ? -12.703 -19.625 -15.828 1 85.56 23 ASP B O 1
ATOM 1775 N N . ASP B 1 24 ? -14.867 -19.484 -16.375 1 91.31 24 ASP B N 1
ATOM 1776 C CA . ASP B 1 24 ? -14.672 -18.172 -16.969 1 91.31 24 ASP B CA 1
ATOM 1777 C C . ASP B 1 24 ? -14.656 -17.062 -15.914 1 91.31 24 ASP B C 1
ATOM 1779 O O . ASP B 1 24 ? -15.438 -17.109 -14.953 1 91.31 24 ASP B O 1
ATOM 1783 N N . LEU B 1 25 ? -13.773 -16.156 -16.141 1 97.31 25 LEU B N 1
ATOM 1784 C CA . LEU B 1 25 ? -13.75 -14.984 -15.281 1 97.31 25 LEU B CA 1
ATOM 1785 C C . LEU B 1 25 ? -14.922 -14.062 -15.594 1 97.31 25 LEU B C 1
ATOM 1787 O O . LEU B 1 25 ? -15.289 -13.883 -16.766 1 97.31 25 LEU B O 1
ATOM 1791 N N . LEU B 1 26 ? -15.562 -13.516 -14.578 1 97.69 26 LEU B N 1
ATOM 1792 C CA . LEU B 1 26 ? -16.625 -12.531 -14.773 1 97.69 26 LEU B CA 1
ATOM 1793 C C . LEU B 1 26 ? -16.062 -11.227 -15.312 1 97.69 26 LEU B C 1
ATOM 1795 O O . LEU B 1 26 ? -16.734 -10.547 -16.109 1 97.69 26 LEU B O 1
ATOM 1799 N N . ALA B 1 27 ? -14.914 -10.805 -14.922 1 98.56 27 ALA B N 1
ATOM 1800 C CA . ALA B 1 27 ? -14.18 -9.617 -15.359 1 98.56 27 ALA B CA 1
ATOM 1801 C C . ALA B 1 27 ? -12.695 -9.75 -15.055 1 98.56 27 ALA B C 1
ATOM 1803 O O . ALA B 1 27 ? -12.305 -10.414 -14.086 1 98.56 27 ALA B O 1
ATOM 1804 N N . GLU B 1 28 ? -11.906 -9.164 -15.891 1 98.75 28 GLU B N 1
ATOM 1805 C CA . GLU B 1 28 ? -10.461 -9.219 -15.695 1 98.75 28 GLU B CA 1
ATOM 1806 C C . GLU B 1 28 ? -9.773 -8.023 -16.359 1 98.75 28 GLU B C 1
ATOM 1808 O O . GLU B 1 28 ? -10.234 -7.531 -17.391 1 98.75 28 GLU B O 1
ATOM 1813 N N . GLU B 1 29 ? -8.719 -7.562 -15.75 1 98.81 29 GLU B N 1
ATOM 1814 C CA . GLU B 1 29 ? -7.766 -6.645 -16.359 1 98.81 29 GLU B CA 1
ATOM 1815 C C . GLU B 1 29 ? -6.348 -6.906 -15.859 1 98.81 29 GLU B C 1
ATOM 1817 O O . GLU B 1 29 ? -6.145 -7.148 -14.664 1 98.81 29 GLU B O 1
ATOM 1822 N N . SER B 1 30 ? -5.406 -6.984 -16.75 1 98.56 30 SER B N 1
ATOM 1823 C CA . SER B 1 30 ? -3.986 -7.137 -16.469 1 98.56 30 SER B CA 1
ATOM 1824 C C . SER B 1 30 ? -3.143 -6.188 -17.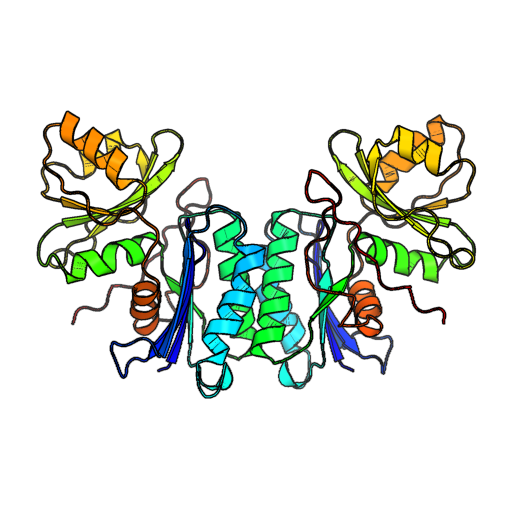312 1 98.56 30 SER B C 1
ATOM 1826 O O . SER B 1 30 ? -3.408 -6.008 -18.5 1 98.56 30 SER B O 1
ATOM 1828 N N . MET B 1 31 ? -2.197 -5.57 -16.688 1 97.75 31 MET B N 1
ATOM 1829 C CA . MET B 1 31 ? -1.315 -4.629 -17.375 1 97.75 31 MET B CA 1
ATOM 1830 C C . MET B 1 31 ? 0.141 -4.875 -16.984 1 97.75 31 MET B C 1
ATOM 1832 O O . MET B 1 31 ? 0.482 -4.91 -15.805 1 97.75 31 MET B O 1
ATOM 1836 N N . PRO B 1 32 ? 0.994 -5.113 -18.078 1 96.94 32 PRO B N 1
ATOM 1837 C CA . PRO B 1 32 ? 2.42 -5.148 -17.75 1 96.94 32 PRO B CA 1
ATOM 1838 C C . PRO B 1 32 ? 2.918 -3.838 -17.141 1 96.94 32 PRO B C 1
ATOM 1840 O O . PRO B 1 32 ? 2.631 -2.762 -17.672 1 96.94 32 PRO B O 1
ATOM 1843 N N . LEU B 1 33 ? 3.543 -3.945 -16.047 1 95.31 33 LEU B N 1
ATOM 1844 C CA . LEU B 1 33 ? 3.975 -2.766 -15.312 1 95.31 33 LEU B CA 1
ATOM 1845 C C . LEU B 1 33 ? 5.211 -3.072 -14.477 1 95.31 33 LEU B C 1
ATOM 1847 O O . LEU B 1 33 ? 5.172 -3.932 -13.594 1 95.31 33 LEU B O 1
ATOM 1851 N N . VAL B 1 34 ? 6.27 -2.361 -14.758 1 92.12 34 VAL B N 1
ATOM 1852 C CA . VAL B 1 34 ? 7.492 -2.578 -13.992 1 92.12 34 VAL B CA 1
ATOM 1853 C C . VAL B 1 34 ? 7.461 -1.743 -12.719 1 92.12 34 VAL B C 1
ATOM 1855 O O . VAL B 1 34 ? 7.887 -2.207 -11.656 1 92.12 34 VAL B O 1
ATOM 1858 N N . ARG B 1 35 ? 6.938 -0.476 -12.805 1 91.06 35 ARG B N 1
ATOM 1859 C CA . ARG B 1 35 ? 6.777 0.457 -11.695 1 91.06 35 ARG B CA 1
ATOM 1860 C C . ARG B 1 35 ? 5.445 1.191 -11.781 1 91.06 35 ARG B C 1
ATOM 1862 O O . ARG B 1 35 ? 4.883 1.337 -12.875 1 91.06 35 ARG B O 1
ATOM 1869 N N . GLY B 1 36 ? 4.91 1.587 -10.633 1 94.06 36 GLY B N 1
ATOM 1870 C CA . GLY B 1 36 ? 3.711 2.406 -10.672 1 94.06 36 GLY B CA 1
ATOM 1871 C C . GLY B 1 36 ? 2.461 1.654 -10.258 1 94.06 36 GLY B C 1
ATOM 1872 O O . GLY B 1 36 ? 1.344 2.084 -10.547 1 94.06 36 GLY B O 1
ATOM 1873 N N . HIS B 1 37 ? 2.6 0.531 -9.562 1 96.56 37 HIS B N 1
ATOM 1874 C CA . HIS B 1 37 ? 1.468 -0.271 -9.109 1 96.56 37 HIS B CA 1
ATOM 1875 C C . HIS B 1 37 ? 0.541 0.542 -8.211 1 96.56 37 HIS B C 1
ATOM 1877 O O . HIS B 1 37 ? -0.682 0.399 -8.281 1 96.56 37 HIS B O 1
ATOM 1883 N N . ALA B 1 38 ? 1.111 1.411 -7.457 1 94.88 38 ALA B N 1
ATOM 1884 C CA . ALA B 1 38 ? 0.331 2.209 -6.512 1 94.88 38 ALA B CA 1
ATOM 1885 C C . ALA B 1 38 ? -0.679 3.088 -7.246 1 94.88 38 ALA B C 1
ATOM 1887 O O . ALA B 1 38 ? -1.82 3.236 -6.801 1 94.88 38 ALA B O 1
ATOM 1888 N N . GLU B 1 39 ? -0.282 3.629 -8.312 1 95.25 39 GLU B N 1
ATOM 1889 C CA . GLU B 1 39 ? -1.148 4.504 -9.094 1 95.25 39 GLU B CA 1
ATOM 1890 C C . GLU B 1 39 ? -2.131 3.699 -9.938 1 95.25 39 GLU B C 1
ATOM 1892 O O . GLU B 1 39 ? -3.254 4.141 -10.188 1 95.25 39 GLU B O 1
ATOM 1897 N N . ALA B 1 40 ? -1.761 2.566 -10.336 1 97.88 40 ALA B N 1
ATOM 1898 C CA . ALA B 1 40 ? -2.496 1.815 -11.352 1 97.88 40 ALA B CA 1
ATOM 1899 C C . ALA B 1 40 ? -3.568 0.938 -10.711 1 97.88 40 ALA B C 1
ATOM 1901 O O . ALA B 1 40 ? -4.617 0.692 -11.312 1 97.88 40 ALA B O 1
ATOM 1902 N N . LEU B 1 41 ? -3.354 0.45 -9.539 1 98.69 41 LEU B N 1
ATOM 1903 C CA . LEU B 1 41 ? -4.105 -0.674 -8.992 1 98.69 41 LEU B CA 1
ATOM 1904 C C . LEU B 1 41 ? -5.57 -0.301 -8.797 1 98.69 41 LEU B C 1
ATOM 1906 O O . LEU B 1 41 ? -6.465 -0.981 -9.305 1 98.69 41 LEU B O 1
ATOM 1910 N N . LEU B 1 42 ? -5.848 0.786 -8.109 1 98.62 42 LEU B N 1
ATOM 1911 C CA . LEU B 1 42 ? -7.227 1.053 -7.715 1 98.62 42 LEU B CA 1
ATOM 1912 C C . LEU B 1 42 ? -8.07 1.437 -8.922 1 98.62 42 LEU B C 1
ATOM 1914 O O . LEU B 1 42 ? -9.203 0.965 -9.07 1 98.62 42 LEU B O 1
ATOM 1918 N N . PRO B 1 43 ? -7.562 2.303 -9.867 1 98.44 43 PRO B N 1
ATOM 1919 C CA . PRO B 1 43 ? -8.328 2.5 -11.094 1 98.44 43 PRO B CA 1
ATOM 1920 C C . PRO B 1 43 ? -8.609 1.191 -11.836 1 98.44 43 PRO B C 1
ATOM 1922 O O . PRO B 1 43 ? -9.695 1.011 -12.391 1 98.44 43 PRO B O 1
ATOM 1925 N N . LEU B 1 44 ? -7.652 0.298 -11.867 1 98.81 44 LEU B N 1
ATOM 1926 C CA . LEU B 1 44 ? -7.812 -1 -12.516 1 98.81 44 LEU B CA 1
ATOM 1927 C C . LEU B 1 44 ? -8.906 -1.813 -11.836 1 98.81 44 LEU B C 1
ATOM 1929 O O . LEU B 1 44 ? -9.781 -2.371 -12.508 1 98.81 44 LEU B O 1
ATOM 1933 N N . ILE B 1 45 ? -8.867 -1.87 -10.477 1 98.88 45 ILE B N 1
ATOM 1934 C CA . ILE B 1 45 ? -9.898 -2.594 -9.734 1 98.88 45 ILE B CA 1
ATOM 1935 C C . ILE B 1 45 ? -11.266 -1.971 -10.008 1 98.88 45 ILE B C 1
ATOM 1937 O O . ILE B 1 45 ? -12.258 -2.686 -10.172 1 98.88 45 ILE B O 1
ATOM 1941 N N . GLU B 1 46 ? -11.312 -0.675 -10.016 1 98.69 46 GLU B N 1
ATOM 1942 C CA . GLU B 1 46 ? -12.562 0.029 -10.297 1 98.69 46 GLU B CA 1
ATOM 1943 C C . GLU B 1 46 ? -13.148 -0.407 -11.633 1 98.69 46 GLU B C 1
ATOM 1945 O O . GLU B 1 46 ? -14.344 -0.698 -11.727 1 98.69 46 GLU B O 1
ATOM 1950 N N . ARG B 1 47 ? -12.305 -0.461 -12.695 1 98.69 47 ARG B N 1
ATOM 1951 C CA . ARG B 1 47 ? -12.766 -0.867 -14.023 1 98.69 47 ARG B CA 1
ATOM 1952 C C . ARG B 1 47 ? -13.234 -2.318 -14.016 1 98.69 47 ARG B C 1
ATOM 1954 O O . ARG B 1 47 ? -14.242 -2.652 -14.641 1 98.69 47 ARG B O 1
ATOM 1961 N N . VAL B 1 48 ? -12.547 -3.186 -13.32 1 98.88 48 VAL B N 1
ATOM 1962 C CA . VAL B 1 48 ? -12.922 -4.594 -13.227 1 98.88 48 VAL B CA 1
ATOM 1963 C C . VAL B 1 48 ? -14.273 -4.719 -12.531 1 98.88 48 VAL B C 1
ATOM 1965 O O . VAL B 1 48 ? -15.172 -5.41 -13.023 1 98.88 48 VAL B O 1
ATOM 1968 N N . MET B 1 49 ? -14.43 -3.982 -11.422 1 98.56 49 MET B N 1
ATOM 1969 C CA . MET B 1 49 ? -15.633 -4.117 -10.617 1 98.56 49 MET B CA 1
ATOM 1970 C C . MET B 1 49 ? -16.828 -3.484 -11.312 1 98.56 49 MET B C 1
ATOM 1972 O O . MET B 1 49 ? -17.984 -3.863 -11.055 1 98.56 49 MET B O 1
ATOM 1976 N N . ALA B 1 50 ? -16.594 -2.488 -12.195 1 97.69 50 ALA B N 1
ATOM 1977 C CA . ALA B 1 50 ? -17.656 -1.851 -12.953 1 97.69 50 ALA B CA 1
ATOM 1978 C C . ALA B 1 50 ? -18.344 -2.85 -13.891 1 97.69 50 ALA B C 1
ATOM 1980 O O . ALA B 1 50 ? -19.469 -2.621 -14.344 1 97.69 50 ALA B O 1
ATOM 1981 N N . ARG B 1 51 ? -17.688 -3.967 -14.141 1 97.25 51 ARG B N 1
ATOM 1982 C CA . ARG B 1 51 ? -18.203 -4.965 -15.07 1 97.25 51 ARG B CA 1
ATOM 1983 C C . ARG B 1 51 ? -18.844 -6.125 -14.328 1 97.25 51 ARG B C 1
ATOM 1985 O O . ARG B 1 51 ? -19.234 -7.129 -14.938 1 97.25 51 ARG B O 1
ATOM 1992 N N . VAL B 1 52 ? -18.922 -6.008 -13.078 1 95.62 52 VAL B N 1
ATOM 1993 C CA . VAL B 1 52 ? -19.469 -7.082 -12.258 1 95.62 52 VAL B CA 1
ATOM 1994 C C . VAL B 1 52 ? -20.797 -6.645 -11.641 1 95.62 52 VAL B C 1
ATOM 1996 O O . VAL B 1 52 ? -20.859 -5.637 -10.93 1 95.62 52 VAL B O 1
ATOM 1999 N N . GLU B 1 53 ? -21.812 -7.367 -11.898 1 92.38 53 GLU B N 1
ATOM 2000 C CA . GLU B 1 53 ? -23.109 -7.062 -11.32 1 92.38 53 GLU B CA 1
ATOM 2001 C C . GLU B 1 53 ? -23.078 -7.176 -9.797 1 92.38 53 GLU B C 1
ATOM 2003 O O . GLU B 1 53 ? -22.516 -8.133 -9.258 1 92.38 53 GLU B O 1
ATOM 2008 N N . GLY B 1 54 ? -23.688 -6.184 -9.07 1 92.81 54 GLY B N 1
ATOM 2009 C CA . GLY B 1 54 ? -23.75 -6.199 -7.621 1 92.81 54 GLY B CA 1
ATOM 2010 C C . GLY B 1 54 ? -22.578 -5.516 -6.965 1 92.81 54 GLY B C 1
ATOM 2011 O O . GLY B 1 54 ? -22.609 -5.219 -5.766 1 92.81 54 GLY B O 1
ATOM 2012 N N . GLY B 1 55 ? -21.531 -5.312 -7.75 1 94.25 55 GLY B N 1
ATOM 2013 C CA . GLY B 1 55 ? -20.375 -4.629 -7.203 1 94.25 55 GLY B CA 1
ATOM 2014 C C . GLY B 1 55 ? -19.719 -5.391 -6.07 1 94.25 55 GLY B C 1
ATOM 2015 O O . GLY B 1 55 ? -19.594 -6.617 -6.125 1 94.25 55 GLY B O 1
ATOM 2016 N N . PHE B 1 56 ? -19.234 -4.723 -5.039 1 96.75 56 PHE B N 1
ATOM 2017 C CA . PHE B 1 56 ? -18.5 -5.332 -3.941 1 96.75 56 PHE B CA 1
ATOM 2018 C C . PHE B 1 56 ? -19.438 -6.121 -3.031 1 96.75 56 PHE B C 1
ATOM 2020 O O . PHE B 1 56 ? -19.016 -7.074 -2.377 1 96.75 56 PHE B O 1
ATOM 2027 N N . GLU B 1 57 ? -20.641 -5.777 -3.029 1 94.38 57 GLU B N 1
ATOM 2028 C CA . GLU B 1 57 ? -21.641 -6.457 -2.197 1 94.38 57 GLU B CA 1
ATOM 2029 C C . GLU B 1 57 ? -21.891 -7.875 -2.693 1 94.38 57 GLU B C 1
ATOM 2031 O O . GLU B 1 57 ? -22.391 -8.719 -1.944 1 94.38 57 GLU B O 1
ATOM 2036 N N . GLY B 1 58 ? -21.594 -8.086 -3.951 1 95.81 58 GLY B N 1
ATOM 2037 C CA . GLY B 1 58 ? -21.812 -9.398 -4.535 1 95.81 58 GLY B CA 1
ATOM 2038 C C . GLY B 1 58 ? -20.625 -10.336 -4.352 1 95.81 58 GLY B C 1
ATOM 2039 O O . GLY B 1 58 ? -20.688 -11.5 -4.758 1 95.81 58 GLY B O 1
ATOM 2040 N N . LEU B 1 59 ? -19.594 -9.883 -3.676 1 98.06 59 LEU B N 1
ATOM 2041 C CA . LEU B 1 59 ? -18.391 -10.688 -3.479 1 98.06 59 LEU B CA 1
ATOM 2042 C C . LEU B 1 59 ? -18.484 -11.5 -2.189 1 98.06 59 LEU B C 1
ATOM 2044 O O . LEU B 1 59 ? -19.188 -11.102 -1.25 1 98.06 59 LEU B O 1
ATOM 2048 N N . ASP B 1 60 ? -17.734 -12.609 -2.213 1 98.38 60 ASP B N 1
ATOM 2049 C CA . ASP B 1 60 ? -17.688 -13.461 -1.024 1 98.38 60 ASP B CA 1
ATOM 2050 C C . ASP B 1 60 ? -16.297 -13.469 -0.404 1 98.38 60 ASP B C 1
ATOM 2052 O O . ASP B 1 60 ? -16.125 -13.852 0.756 1 98.38 60 ASP B O 1
ATOM 2056 N N . ARG B 1 61 ? -15.312 -13.023 -1.191 1 98.75 61 ARG B N 1
ATOM 2057 C CA . ARG B 1 61 ? -13.938 -13.164 -0.744 1 98.75 61 ARG B CA 1
ATOM 2058 C C . ARG B 1 61 ? -13 -12.305 -1.588 1 98.75 61 ARG B C 1
ATOM 2060 O O . ARG B 1 61 ? -13.32 -11.961 -2.725 1 98.75 61 ARG B O 1
ATOM 2067 N N . VAL B 1 62 ? -11.891 -11.93 -1.015 1 98.94 62 VAL B N 1
ATOM 2068 C CA . VAL B 1 62 ? -10.805 -11.281 -1.743 1 98.94 62 VAL B CA 1
ATOM 2069 C C . VAL B 1 62 ? -9.539 -12.133 -1.647 1 98.94 62 VAL B C 1
ATOM 2071 O O . VAL B 1 62 ? -9.234 -12.688 -0.588 1 98.94 62 VAL B O 1
ATOM 2074 N N . ALA B 1 63 ? -8.852 -12.328 -2.727 1 98.94 63 ALA B N 1
ATOM 2075 C CA . ALA B 1 63 ? -7.539 -12.969 -2.754 1 98.94 63 ALA B CA 1
ATOM 2076 C C . ALA B 1 63 ? -6.457 -11.984 -3.203 1 98.94 63 ALA B C 1
ATOM 2078 O O . ALA B 1 63 ? -6.707 -11.117 -4.047 1 98.94 63 ALA B O 1
ATOM 2079 N N . VAL B 1 64 ? -5.289 -12.102 -2.668 1 99 64 VAL B N 1
ATOM 2080 C CA . VAL B 1 64 ? -4.188 -11.219 -3.041 1 99 64 VAL B CA 1
ATOM 2081 C C . VAL B 1 64 ? -2.867 -11.984 -2.973 1 99 64 VAL B C 1
ATOM 2083 O O . VAL B 1 64 ? -2.684 -12.844 -2.109 1 99 64 VAL B O 1
ATOM 2086 N N . THR B 1 65 ? -2.006 -11.703 -3.912 1 98.88 65 THR B N 1
ATOM 2087 C CA . THR B 1 65 ? -0.675 -12.297 -3.832 1 98.88 65 THR B CA 1
ATOM 2088 C C . THR B 1 65 ? 0.091 -11.742 -2.635 1 98.88 65 THR B C 1
ATOM 2090 O O . THR B 1 65 ? 0.024 -10.547 -2.344 1 98.88 65 THR B O 1
ATOM 2093 N N . VAL B 1 66 ? 0.901 -12.648 -1.996 1 98.62 66 VAL B N 1
ATOM 2094 C CA . VAL B 1 66 ? 1.568 -12.234 -0.765 1 98.62 66 VAL B CA 1
ATOM 2095 C C . VAL B 1 66 ? 3.082 -12.352 -0.933 1 98.62 66 VAL B C 1
ATOM 2097 O O . VAL B 1 66 ? 3.838 -12.109 0.01 1 98.62 66 VAL B O 1
ATOM 2100 N N . GLY B 1 67 ? 3.564 -12.68 -2.078 1 98.06 67 GLY B N 1
ATOM 2101 C CA . GLY B 1 67 ? 4.992 -12.75 -2.34 1 98.06 67 GLY B CA 1
ATOM 2102 C C . GLY B 1 67 ? 5.504 -14.172 -2.49 1 98.06 67 GLY B C 1
ATOM 2103 O O . GLY B 1 67 ? 4.727 -15.125 -2.422 1 98.06 67 GLY B O 1
ATOM 2104 N N . PRO B 1 68 ? 6.828 -14.219 -2.723 1 97.75 68 PRO B N 1
ATOM 2105 C CA . PRO B 1 68 ? 7.824 -13.148 -2.84 1 97.75 68 PRO B CA 1
ATOM 2106 C C . PRO B 1 68 ? 7.598 -12.266 -4.066 1 97.75 68 PRO B C 1
ATOM 2108 O O . PRO B 1 68 ? 6.852 -12.641 -4.973 1 97.75 68 PRO B O 1
ATOM 2111 N N . GLY B 1 69 ? 8.102 -11.055 -4.059 1 96 69 GLY B N 1
ATOM 2112 C CA . GLY B 1 69 ? 7.969 -10.094 -5.145 1 96 69 GLY B CA 1
ATOM 2113 C C . GLY B 1 69 ? 8.391 -8.695 -4.758 1 96 69 GLY B C 1
ATOM 2114 O O . GLY B 1 69 ? 9.219 -8.516 -3.863 1 96 69 GLY B O 1
ATOM 2115 N N . SER B 1 70 ? 7.902 -7.758 -5.445 1 93.12 70 SER B N 1
ATOM 2116 C CA . SER B 1 70 ? 8.211 -6.344 -5.277 1 93.12 70 SER B CA 1
ATOM 2117 C C . SER B 1 70 ? 7.883 -5.867 -3.865 1 93.12 70 SER B C 1
ATOM 2119 O O . SER B 1 70 ? 6.797 -6.141 -3.352 1 93.12 70 SER B O 1
ATOM 2121 N N . TYR B 1 71 ? 8.836 -5.207 -3.256 1 88.62 71 TYR B N 1
ATOM 2122 C CA . TYR B 1 71 ? 8.656 -4.688 -1.905 1 88.62 71 TYR B CA 1
ATOM 2123 C C . TYR B 1 71 ? 7.465 -3.738 -1.843 1 88.62 71 TYR B C 1
ATOM 2125 O O . TYR B 1 71 ? 6.543 -3.941 -1.05 1 88.62 71 TYR B O 1
ATOM 2133 N N . THR B 1 72 ? 7.379 -2.75 -2.725 1 90.62 72 THR B N 1
ATOM 2134 C CA . THR B 1 72 ? 6.297 -1.772 -2.752 1 90.62 72 THR B CA 1
ATOM 2135 C C . THR B 1 72 ? 5.027 -2.385 -3.336 1 90.62 72 THR B C 1
ATOM 2137 O O . THR B 1 72 ? 3.938 -2.209 -2.787 1 90.62 72 THR B O 1
ATOM 2140 N N . GLY B 1 73 ? 5.168 -3.135 -4.383 1 95.44 73 GLY B N 1
ATOM 2141 C CA . GLY B 1 73 ? 4.02 -3.732 -5.043 1 95.44 73 GLY B CA 1
ATOM 2142 C C . GLY B 1 73 ? 3.201 -4.621 -4.125 1 95.44 73 GLY B C 1
ATOM 2143 O O . GLY B 1 73 ? 1.971 -4.547 -4.113 1 95.44 73 GLY B O 1
ATOM 2144 N N . LEU B 1 74 ? 3.893 -5.453 -3.367 1 96.81 74 LEU B N 1
ATOM 2145 C CA . LEU B 1 74 ? 3.215 -6.363 -2.447 1 96.81 74 LEU B CA 1
ATOM 2146 C C . LEU B 1 74 ? 2.432 -5.582 -1.396 1 96.81 74 LEU B C 1
ATOM 2148 O O . LEU B 1 74 ? 1.291 -5.934 -1.082 1 96.81 74 LEU B O 1
ATOM 2152 N N . ARG B 1 75 ? 3.002 -4.547 -0.901 1 96.44 75 ARG B N 1
ATOM 2153 C CA . ARG B 1 75 ? 2.371 -3.779 0.169 1 96.44 75 ARG B CA 1
ATOM 2154 C C . ARG B 1 75 ? 1.152 -3.023 -0.346 1 96.44 75 ARG B C 1
ATOM 2156 O O . ARG B 1 75 ? 0.14 -2.92 0.35 1 96.44 75 ARG B O 1
ATOM 2163 N N . VAL B 1 76 ? 1.242 -2.521 -1.57 1 97.75 76 VAL B N 1
ATOM 2164 C CA . VAL B 1 76 ? 0.127 -1.821 -2.199 1 97.75 76 VAL B CA 1
ATOM 2165 C C . VAL B 1 76 ? -1.047 -2.779 -2.383 1 97.75 76 VAL B C 1
ATOM 2167 O O . VAL B 1 76 ? -2.176 -2.473 -1.99 1 97.75 76 VAL B O 1
ATOM 2170 N N . GLY B 1 77 ? -0.787 -3.906 -2.926 1 98.81 77 GLY B N 1
ATOM 2171 C CA . GLY B 1 77 ? -1.829 -4.898 -3.146 1 98.81 77 GLY B CA 1
ATOM 2172 C C . GLY B 1 77 ? -2.439 -5.418 -1.859 1 98.81 77 GLY B C 1
ATOM 2173 O O . GLY B 1 77 ? -3.664 -5.516 -1.742 1 98.81 77 GLY B O 1
ATOM 2174 N N . LEU B 1 78 ? -1.566 -5.777 -0.937 1 98.75 78 LEU B N 1
ATOM 2175 C CA . LEU B 1 78 ? -2.02 -6.301 0.347 1 98.75 78 LEU B CA 1
ATOM 2176 C C . LEU B 1 78 ? -2.863 -5.266 1.088 1 98.75 78 LEU B C 1
ATOM 2178 O O . LEU B 1 78 ? -3.904 -5.602 1.656 1 98.75 78 LEU B O 1
ATOM 2182 N N . SER B 1 79 ? -2.387 -4.023 1.069 1 98.81 79 SER B N 1
ATOM 2183 C CA . SER B 1 79 ? -3.137 -2.955 1.719 1 98.81 79 SER B CA 1
ATOM 2184 C C . SER B 1 79 ? -4.52 -2.789 1.095 1 98.81 79 SER B C 1
ATOM 2186 O O . SER B 1 79 ? -5.52 -2.699 1.808 1 98.81 79 SER B O 1
ATOM 2188 N N . ALA B 1 80 ? -4.59 -2.781 -0.204 1 98.88 80 ALA B N 1
ATOM 2189 C CA . ALA B 1 80 ? -5.863 -2.639 -0.908 1 98.88 80 ALA B CA 1
ATOM 2190 C C . ALA B 1 80 ? -6.793 -3.809 -0.602 1 98.88 80 ALA B C 1
ATOM 2192 O O . ALA B 1 80 ? -7.961 -3.609 -0.261 1 98.88 80 ALA B O 1
ATOM 2193 N N . ALA B 1 81 ? -6.27 -5.008 -0.678 1 98.94 81 ALA B N 1
ATOM 2194 C CA . ALA B 1 81 ? -7.082 -6.203 -0.475 1 98.94 81 ALA B CA 1
ATOM 2195 C C . ALA B 1 81 ? -7.656 -6.242 0.938 1 98.94 81 ALA B C 1
ATOM 2197 O O . ALA B 1 81 ? -8.852 -6.48 1.122 1 98.94 81 ALA B O 1
ATOM 2198 N N . ARG B 1 82 ? -6.82 -6.02 1.877 1 98.81 82 ARG B N 1
ATOM 2199 C CA . ARG B 1 82 ? -7.262 -6.07 3.268 1 98.81 82 ARG B CA 1
ATOM 2200 C C . ARG B 1 82 ? -8.25 -4.949 3.568 1 98.81 82 ARG B C 1
ATOM 2202 O O . ARG B 1 82 ? -9.195 -5.141 4.344 1 98.81 82 ARG B O 1
ATOM 2209 N N . ALA B 1 83 ? -8.016 -3.789 2.982 1 98.88 83 ALA B N 1
ATOM 2210 C CA . ALA B 1 83 ? -8.93 -2.666 3.172 1 98.88 83 ALA B CA 1
ATOM 2211 C C . ALA B 1 83 ? -10.305 -2.969 2.574 1 98.88 83 ALA B C 1
ATOM 2213 O O . ALA B 1 83 ? -11.336 -2.67 3.186 1 98.88 83 ALA B O 1
ATOM 2214 N N . ILE B 1 84 ? -10.305 -3.555 1.384 1 98.81 84 ILE B N 1
ATOM 2215 C CA . ILE B 1 84 ? -11.562 -3.951 0.76 1 98.81 84 ILE B CA 1
ATOM 2216 C C . ILE B 1 84 ? -12.281 -4.965 1.647 1 98.81 84 ILE B C 1
ATOM 2218 O O . ILE B 1 84 ? -13.477 -4.836 1.904 1 98.81 84 ILE B O 1
ATOM 2222 N N . GLY B 1 85 ? -11.5 -5.984 2.078 1 98.62 85 GLY B N 1
ATOM 2223 C CA . GLY B 1 85 ? -12.086 -6.977 2.967 1 98.62 85 GLY B CA 1
ATOM 2224 C C . GLY B 1 85 ? -12.703 -6.371 4.211 1 98.62 85 GLY B C 1
ATOM 2225 O O . GLY B 1 85 ? -13.812 -6.734 4.598 1 98.62 85 GLY B O 1
ATOM 2226 N N . LEU B 1 86 ? -11.992 -5.48 4.82 1 98.06 86 LEU B N 1
ATOM 2227 C CA . LEU B 1 86 ? -12.453 -4.832 6.043 1 98.06 86 LEU B CA 1
ATOM 2228 C C . LEU B 1 86 ? -13.711 -4.008 5.785 1 98.06 86 LEU B C 1
ATOM 2230 O O . LEU B 1 86 ? -14.695 -4.121 6.52 1 98.06 86 LEU B O 1
ATOM 2234 N N . ALA B 1 87 ? -13.734 -3.189 4.73 1 98.19 87 ALA B N 1
ATOM 2235 C CA . ALA B 1 87 ? -14.836 -2.275 4.426 1 98.19 87 ALA B CA 1
ATOM 2236 C C . ALA B 1 87 ? -16.094 -3.041 4.008 1 98.19 87 ALA B C 1
ATOM 2238 O O . ALA B 1 87 ? -17.203 -2.631 4.32 1 98.19 87 ALA B O 1
ATOM 2239 N N . ALA B 1 88 ? -15.875 -4.195 3.311 1 97.31 88 ALA B N 1
ATOM 2240 C CA . ALA B 1 88 ? -17 -4.949 2.77 1 97.31 88 ALA B CA 1
ATOM 2241 C C . ALA B 1 88 ? -17.359 -6.129 3.67 1 97.31 88 ALA B C 1
ATOM 2243 O O . ALA B 1 88 ? -18.312 -6.863 3.398 1 97.31 88 ALA B O 1
ATOM 2244 N N . GLY B 1 89 ? -16.578 -6.305 4.734 1 96.62 89 GLY B N 1
ATOM 2245 C CA . GLY B 1 89 ? -16.828 -7.43 5.625 1 96.62 89 GLY B CA 1
ATOM 2246 C C . GLY B 1 89 ? -16.547 -8.773 4.98 1 96.62 89 GLY B C 1
ATOM 2247 O O . GLY B 1 89 ? -17.312 -9.727 5.164 1 96.62 89 GLY B O 1
ATOM 2248 N N . LEU B 1 90 ? -15.539 -8.867 4.188 1 98.12 90 LEU B N 1
ATOM 2249 C CA . LEU B 1 90 ? -15.203 -10.07 3.439 1 98.12 90 LEU B CA 1
ATOM 2250 C C . LEU B 1 90 ? -13.914 -10.695 3.963 1 98.12 90 LEU B C 1
ATOM 2252 O O . LEU B 1 90 ? -12.969 -9.984 4.305 1 98.12 90 LEU B O 1
ATOM 2256 N N . PRO B 1 91 ? -13.805 -12.047 4.023 1 98.62 91 PRO B N 1
ATOM 2257 C CA . PRO B 1 91 ? -12.5 -12.664 4.27 1 98.62 91 PRO B CA 1
ATOM 2258 C C . PRO B 1 91 ? -11.492 -12.359 3.168 1 98.62 91 PRO B C 1
ATOM 2260 O O . PRO B 1 91 ? -11.859 -12.258 1.996 1 98.62 91 PRO B O 1
ATOM 2263 N N . VAL B 1 92 ? -10.273 -12.211 3.543 1 98.88 92 VAL B N 1
ATOM 2264 C CA . VAL B 1 92 ? -9.164 -12.008 2.621 1 98.88 92 VAL B CA 1
ATOM 2265 C C . VAL B 1 92 ? -8.164 -13.156 2.748 1 98.88 92 VAL B C 1
ATOM 2267 O O . VAL B 1 92 ? -7.758 -13.516 3.855 1 98.88 92 VAL B O 1
ATOM 2270 N N . VAL B 1 93 ? -7.805 -13.734 1.635 1 98.94 93 VAL B N 1
ATOM 2271 C CA . VAL B 1 93 ? -6.844 -14.828 1.668 1 98.94 93 VAL B CA 1
ATOM 2272 C C . VAL B 1 93 ? -5.598 -14.445 0.873 1 98.94 93 VAL B C 1
ATOM 2274 O O . VAL B 1 93 ? -5.676 -13.68 -0.086 1 98.94 93 VAL B O 1
ATOM 2277 N N . GLY B 1 94 ? -4.465 -14.969 1.308 1 98.88 94 GLY B N 1
ATOM 2278 C CA . GLY B 1 94 ? -3.201 -14.797 0.613 1 98.88 94 GLY B CA 1
ATOM 2279 C C . GLY B 1 94 ? -2.854 -15.953 -0.297 1 98.88 94 GLY B C 1
ATOM 2280 O O . GLY B 1 94 ? -3.111 -17.109 0.04 1 98.88 94 GLY B O 1
ATOM 2281 N N . VAL B 1 95 ? -2.359 -15.625 -1.496 1 98.88 95 VAL B N 1
ATOM 2282 C CA . VAL B 1 95 ? -1.821 -16.594 -2.439 1 98.88 95 VAL B CA 1
ATOM 2283 C C . VAL B 1 95 ? -0.346 -16.297 -2.701 1 98.88 95 VAL B C 1
ATOM 2285 O O . VAL B 1 95 ? 0.019 -15.172 -3.029 1 98.88 95 VAL B O 1
ATOM 2288 N N . THR B 1 96 ? 0.562 -17.25 -2.502 1 98.75 96 THR B N 1
ATOM 2289 C CA . THR B 1 96 ? 1.973 -16.984 -2.754 1 98.75 96 THR B CA 1
ATOM 2290 C C . THR B 1 96 ? 2.234 -16.812 -4.246 1 98.75 96 THR B C 1
ATOM 2292 O O . THR B 1 96 ? 1.601 -17.469 -5.074 1 98.75 96 THR B O 1
ATOM 2295 N N . THR B 1 97 ? 3.141 -15.953 -4.535 1 98.81 97 THR B N 1
ATOM 2296 C CA . THR B 1 97 ? 3.494 -15.719 -5.93 1 98.81 97 THR B CA 1
ATOM 2297 C C . THR B 1 97 ? 4.027 -16.984 -6.574 1 98.81 97 THR B C 1
ATOM 2299 O O . THR B 1 97 ? 3.705 -17.297 -7.727 1 98.81 97 THR B O 1
ATOM 2302 N N . LEU B 1 98 ? 4.742 -17.75 -5.844 1 98.69 98 LEU B N 1
ATOM 2303 C CA . LEU B 1 98 ? 5.309 -19 -6.344 1 98.69 98 LEU B CA 1
ATOM 2304 C C . LEU B 1 98 ? 4.203 -20 -6.676 1 98.69 98 LEU B C 1
ATOM 2306 O O . LEU B 1 98 ? 4.219 -20.625 -7.746 1 98.69 98 LEU B O 1
ATOM 2310 N N . SER B 1 99 ? 3.223 -20.172 -5.801 1 98.25 99 SER B N 1
ATOM 2311 C CA . SER B 1 99 ? 2.113 -21.078 -6.066 1 98.25 99 SER B CA 1
ATOM 2312 C C . SER B 1 99 ? 1.317 -20.641 -7.289 1 98.25 99 SER B C 1
ATOM 2314 O O . SER B 1 99 ? 0.871 -21.484 -8.078 1 98.25 99 SER B O 1
ATOM 2316 N N . ALA B 1 100 ? 1.164 -19.375 -7.438 1 98.75 100 ALA B N 1
ATOM 2317 C CA . ALA B 1 100 ? 0.416 -18.844 -8.578 1 98.75 100 ALA B CA 1
ATOM 2318 C C . ALA B 1 100 ? 1.143 -19.125 -9.891 1 98.75 100 ALA B C 1
ATOM 2320 O O . ALA B 1 100 ? 0.507 -19.344 -10.922 1 98.75 100 ALA B O 1
ATOM 2321 N N . LEU B 1 101 ? 2.447 -19.078 -9.852 1 98.62 101 LEU B N 1
ATOM 2322 C CA . LEU B 1 101 ? 3.248 -19.391 -11.031 1 98.62 101 LEU B CA 1
ATOM 2323 C C . LEU B 1 101 ? 3.217 -20.875 -11.328 1 98.62 101 LEU B C 1
ATOM 2325 O O . LEU B 1 101 ? 3.252 -21.281 -12.492 1 98.62 101 LEU B O 1
ATOM 2329 N N . LEU B 1 102 ? 3.125 -21.734 -10.305 1 97.94 102 LEU B N 1
ATOM 2330 C CA . LEU B 1 102 ? 3.17 -23.188 -10.445 1 97.94 102 LEU B CA 1
ATOM 2331 C C . LEU B 1 102 ? 1.854 -23.719 -11 1 97.94 102 LEU B C 1
ATOM 2333 O O . LEU B 1 102 ? 1.848 -24.656 -11.812 1 97.94 102 LEU B O 1
ATOM 2337 N N . ALA B 1 103 ? 0.787 -23.125 -10.695 1 96.5 103 ALA B N 1
ATOM 2338 C CA . ALA B 1 103 ? -0.55 -23.703 -10.828 1 96.5 103 ALA B CA 1
ATOM 2339 C C . ALA B 1 103 ? -0.877 -24 -12.289 1 96.5 103 ALA B C 1
ATOM 2341 O O . ALA B 1 103 ? -1.277 -25.125 -12.625 1 96.5 103 ALA B O 1
ATOM 2342 N N . PRO B 1 104 ? -0.646 -23.016 -13.203 1 96.06 104 PRO B N 1
ATOM 2343 C CA . PRO B 1 104 ? -0.986 -23.328 -14.594 1 96.06 104 PRO B CA 1
ATOM 2344 C C . PRO B 1 104 ? -0.144 -24.469 -15.172 1 96.06 104 PRO B C 1
ATOM 2346 O O . PRO B 1 104 ? -0.632 -25.25 -15.992 1 96.06 104 PRO B O 1
ATOM 2349 N N . GLN B 1 105 ? 1.078 -24.547 -14.711 1 95.62 105 GLN B N 1
ATOM 2350 C CA . GLN B 1 105 ? 1.985 -25.562 -15.234 1 95.62 105 GLN B CA 1
ATOM 2351 C C . GLN B 1 105 ? 1.652 -26.953 -14.68 1 95.62 105 GLN B C 1
ATOM 2353 O O . GLN B 1 105 ? 1.818 -27.953 -15.367 1 95.62 105 GLN B O 1
ATOM 2358 N N . LEU B 1 106 ? 1.236 -26.953 -13.438 1 94.44 106 LEU B N 1
ATOM 2359 C CA . LEU B 1 106 ? 0.824 -28.219 -12.836 1 94.44 106 LEU B CA 1
ATOM 2360 C C . LEU B 1 106 ? -0.435 -28.766 -13.516 1 94.44 106 LEU B C 1
ATOM 2362 O O . LEU B 1 106 ? -0.585 -29.969 -13.68 1 94.44 106 LEU B O 1
ATOM 2366 N N . ALA B 1 107 ? -1.247 -27.875 -13.938 1 90.75 107 ALA B N 1
ATOM 2367 C CA . ALA B 1 107 ? -2.479 -28.266 -14.625 1 90.75 107 ALA B CA 1
ATOM 2368 C C . ALA B 1 107 ? -2.184 -28.812 -16.016 1 90.75 107 ALA B C 1
ATOM 2370 O O . ALA B 1 107 ? -2.881 -29.719 -16.484 1 90.75 107 ALA B O 1
ATOM 2371 N N . LEU B 1 108 ? -1.142 -28.328 -16.625 1 87.81 108 LEU B N 1
ATOM 2372 C CA . LEU B 1 108 ? -0.824 -28.672 -18 1 87.81 108 LEU B CA 1
ATOM 2373 C C . LEU B 1 108 ? 0.058 -29.906 -18.062 1 87.81 108 LEU B C 1
ATOM 2375 O O . LEU B 1 108 ? 0.008 -30.672 -19.047 1 87.81 108 LEU B O 1
ATOM 2379 N N . ASN B 1 109 ? 0.999 -30.047 -17.078 1 78.62 109 ASN B N 1
ATOM 2380 C CA . ASN B 1 109 ? 2.109 -30.969 -17.297 1 78.62 109 ASN B CA 1
ATOM 2381 C C . ASN B 1 109 ? 2.059 -32.125 -16.328 1 78.62 109 ASN B C 1
ATOM 2383 O O . ASN B 1 109 ? 3.01 -32.906 -16.234 1 78.62 109 ASN B O 1
ATOM 2387 N N . GLY B 1 110 ? 0.879 -32.625 -15.898 1 69.69 110 GLY B N 1
ATOM 2388 C CA . GLY B 1 110 ? 0.628 -33.844 -15.172 1 69.69 110 GLY B CA 1
ATOM 2389 C C . GLY B 1 110 ? 1.687 -34.156 -14.125 1 69.69 110 GLY B C 1
ATOM 2390 O O . GLY B 1 110 ? 1.919 -33.344 -13.219 1 69.69 110 GLY B O 1
ATOM 2391 N N . ASP B 1 111 ? 2.748 -35.156 -14.57 1 77.88 111 ASP B N 1
ATOM 2392 C CA . ASP B 1 111 ? 3.613 -35.875 -13.641 1 77.88 111 ASP B CA 1
ATOM 2393 C C . ASP B 1 111 ? 4.988 -35.188 -13.547 1 77.88 111 ASP B C 1
ATOM 2395 O O . ASP B 1 111 ? 5.777 -35.531 -12.656 1 77.88 111 ASP B O 1
ATOM 2399 N N . ASP B 1 112 ? 5.266 -34.188 -14.352 1 87 112 ASP B N 1
ATOM 2400 C CA . ASP B 1 112 ? 6.574 -33.531 -14.32 1 87 112 ASP B CA 1
ATOM 2401 C C . ASP B 1 112 ? 6.73 -32.656 -13.078 1 87 112 ASP B C 1
ATOM 2403 O O . ASP B 1 112 ? 5.742 -32.219 -12.5 1 87 112 ASP B O 1
ATOM 2407 N N . THR B 1 113 ? 7.988 -32.562 -12.672 1 93.75 113 THR B N 1
ATOM 2408 C CA . THR B 1 113 ? 8.289 -31.562 -11.648 1 93.75 113 THR B CA 1
ATOM 2409 C C . THR B 1 113 ? 8.219 -30.156 -12.219 1 93.75 113 THR B C 1
ATOM 2411 O O . THR B 1 113 ? 8.805 -29.875 -13.266 1 93.75 113 THR B O 1
ATOM 2414 N N . VAL B 1 114 ? 7.402 -29.359 -11.648 1 97 114 VAL B N 1
ATOM 2415 C CA . VAL B 1 114 ? 7.316 -27.953 -12.039 1 97 114 VAL B CA 1
ATOM 2416 C C . VAL B 1 114 ? 8.031 -27.078 -11.008 1 97 114 VAL B C 1
ATOM 2418 O O . VAL B 1 114 ? 7.887 -27.297 -9.797 1 97 114 VAL B O 1
ATOM 2421 N N . VAL B 1 115 ? 8.875 -26.125 -11.508 1 97.69 115 VAL B N 1
ATOM 2422 C CA . VAL B 1 115 ? 9.664 -25.25 -10.648 1 97.69 115 VAL B CA 1
ATOM 2423 C C . VAL B 1 115 ? 9.312 -23.797 -10.93 1 97.69 115 VAL B C 1
ATOM 2425 O O . VAL B 1 115 ? 9.453 -23.312 -12.055 1 97.69 115 VAL B O 1
ATOM 2428 N N . ALA B 1 116 ? 8.773 -23.141 -9.938 1 98.62 116 ALA B N 1
ATOM 2429 C CA . ALA B 1 116 ? 8.648 -21.688 -9.992 1 98.62 116 ALA B CA 1
ATOM 2430 C C . ALA B 1 116 ? 9.906 -21.016 -9.469 1 98.62 116 ALA B C 1
ATOM 2432 O O . ALA B 1 116 ? 10.398 -21.344 -8.383 1 98.62 116 ALA B O 1
ATOM 2433 N N . ALA B 1 117 ? 10.445 -20.125 -10.266 1 98.75 117 ALA B N 1
ATOM 2434 C CA . ALA B 1 117 ? 11.633 -19.359 -9.898 1 98.75 117 ALA B CA 1
ATOM 2435 C C . ALA B 1 117 ? 11.438 -17.875 -10.148 1 98.75 117 ALA B C 1
ATOM 2437 O O . ALA B 1 117 ? 11.016 -17.469 -11.234 1 98.75 117 ALA B O 1
ATOM 2438 N N . ILE B 1 118 ? 11.664 -17.078 -9.156 1 98.56 118 ILE B N 1
ATOM 2439 C CA . ILE B 1 118 ? 11.602 -15.617 -9.273 1 98.56 118 ILE B CA 1
ATOM 2440 C C . ILE B 1 118 ? 12.992 -15.031 -9.023 1 98.56 118 ILE B C 1
ATOM 2442 O O . ILE B 1 118 ? 13.648 -15.375 -8.039 1 98.56 118 ILE B O 1
ATOM 2446 N N . ASP B 1 119 ? 13.414 -14.188 -9.953 1 98.12 119 ASP B N 1
ATOM 2447 C CA . ASP B 1 119 ? 14.711 -13.539 -9.797 1 98.12 119 ASP B CA 1
ATOM 2448 C C . ASP B 1 119 ? 14.773 -12.734 -8.5 1 98.12 119 ASP B C 1
ATOM 2450 O O . ASP B 1 119 ? 13.969 -11.82 -8.289 1 98.12 119 ASP B O 1
ATOM 2454 N N . ALA B 1 120 ? 15.672 -13.078 -7.609 1 96.75 120 ALA B N 1
ATOM 2455 C CA . ALA B 1 120 ? 15.875 -12.375 -6.344 1 96.75 120 ALA B CA 1
ATOM 2456 C C . ALA B 1 120 ? 17.109 -11.477 -6.406 1 96.75 120 ALA B C 1
ATOM 2458 O O . ALA B 1 120 ? 17.609 -11.023 -5.375 1 96.75 120 ALA B O 1
ATOM 2459 N N . ARG B 1 121 ? 17.688 -11.289 -7.531 1 94.44 121 ARG B N 1
ATOM 2460 C CA . ARG B 1 121 ? 18.859 -10.461 -7.805 1 94.44 121 ARG B CA 1
ATOM 2461 C C . ARG B 1 121 ? 20.109 -11.078 -7.203 1 94.44 121 ARG B C 1
ATOM 2463 O O . ARG B 1 121 ? 20.031 -12.016 -6.41 1 94.44 121 ARG B O 1
ATOM 2470 N N . HIS B 1 122 ? 21.266 -10.641 -7.734 1 95.5 122 HIS B N 1
ATOM 2471 C CA . HIS B 1 122 ? 22.594 -10.961 -7.227 1 95.5 122 HIS B CA 1
ATOM 2472 C C . HIS B 1 122 ? 22.844 -12.469 -7.246 1 95.5 122 HIS B C 1
ATOM 2474 O O . HIS B 1 122 ? 23.391 -13.016 -6.289 1 95.5 122 HIS B O 1
ATOM 2480 N N . GLY B 1 123 ? 22.328 -13.148 -8.258 1 96 123 GLY B N 1
ATOM 2481 C CA . GLY B 1 123 ? 22.609 -14.555 -8.477 1 96 123 GLY B CA 1
ATOM 2482 C C . GLY B 1 123 ? 21.75 -15.477 -7.633 1 96 123 GLY B C 1
ATOM 2483 O O . GLY B 1 123 ? 22.062 -16.656 -7.496 1 96 123 GLY B O 1
ATOM 2484 N N . ALA B 1 124 ? 20.719 -14.914 -7.039 1 97.81 124 ALA B N 1
ATOM 2485 C CA . ALA B 1 124 ? 19.812 -15.711 -6.215 1 97.81 124 ALA B CA 1
ATOM 2486 C C . ALA B 1 124 ? 18.406 -15.727 -6.812 1 97.81 124 ALA B C 1
ATOM 2488 O O . ALA B 1 124 ? 18.094 -14.953 -7.715 1 97.81 124 ALA B O 1
ATOM 2489 N N . ILE B 1 125 ? 17.641 -16.719 -6.383 1 98.38 125 ILE B N 1
ATOM 2490 C CA . ILE B 1 125 ? 16.25 -16.828 -6.793 1 98.38 125 ILE B CA 1
ATOM 2491 C C . ILE B 1 125 ? 15.391 -17.234 -5.598 1 98.38 125 ILE B C 1
ATOM 2493 O O . ILE B 1 125 ? 15.898 -17.781 -4.613 1 98.38 125 ILE B O 1
ATOM 2497 N N . TYR B 1 126 ? 14.156 -16.859 -5.66 1 98.56 126 TYR B N 1
ATOM 2498 C CA . TYR B 1 126 ? 13.133 -17.562 -4.891 1 98.56 126 TYR B CA 1
ATOM 2499 C C . TYR B 1 126 ? 12.617 -18.781 -5.645 1 98.56 126 TYR B C 1
ATOM 2501 O O . TYR B 1 126 ? 12.344 -18.703 -6.844 1 98.56 126 TYR B O 1
ATOM 2509 N N . LEU B 1 127 ? 12.461 -19.891 -4.902 1 98.12 127 LEU B N 1
ATOM 2510 C CA . LEU B 1 127 ? 12.18 -21.141 -5.613 1 98.12 127 LEU B CA 1
ATOM 2511 C C . LEU B 1 127 ? 11.188 -22 -4.844 1 98.12 127 LEU B C 1
ATOM 2513 O O . LEU B 1 127 ? 11.242 -22.062 -3.613 1 98.12 127 LEU B O 1
ATOM 2517 N N . GLN B 1 128 ? 10.312 -22.641 -5.566 1 98.12 128 GLN B N 1
ATOM 2518 C CA . GLN B 1 128 ? 9.461 -23.719 -5.094 1 98.12 128 GLN B CA 1
ATOM 2519 C C . GLN B 1 128 ? 9.25 -24.766 -6.184 1 98.12 128 GLN B C 1
ATOM 2521 O O . GLN B 1 128 ? 9.078 -24.422 -7.359 1 98.12 128 GLN B O 1
ATOM 2526 N N . ALA B 1 129 ? 9.328 -26 -5.828 1 97.12 129 ALA B N 1
ATOM 2527 C CA . ALA B 1 129 ? 9.07 -27.078 -6.789 1 97.12 129 ALA B CA 1
ATOM 2528 C C . ALA B 1 129 ? 7.965 -28 -6.301 1 97.12 129 ALA B C 1
ATOM 2530 O O . ALA B 1 129 ? 7.891 -28.312 -5.109 1 97.12 129 ALA B O 1
ATOM 2531 N N . MET B 1 130 ? 7.164 -28.359 -7.281 1 96.19 130 MET B N 1
ATOM 2532 C CA . MET B 1 130 ? 6.07 -29.281 -6.973 1 96.19 130 MET B CA 1
ATOM 2533 C C . MET B 1 130 ? 5.848 -30.266 -8.117 1 96.19 130 MET B C 1
ATOM 2535 O O . MET B 1 130 ? 6.254 -30.016 -9.25 1 96.19 130 MET B O 1
ATOM 2539 N N . SER B 1 131 ? 5.258 -31.391 -7.828 1 93.69 131 SER B N 1
ATOM 2540 C CA . SER B 1 131 ? 4.672 -32.312 -8.805 1 93.69 131 SER B CA 1
ATOM 2541 C C . SER B 1 131 ? 3.314 -32.812 -8.336 1 93.69 131 SER B C 1
ATOM 2543 O O . SER B 1 131 ? 3.014 -32.812 -7.145 1 93.69 131 SER B O 1
ATOM 2545 N N . VAL B 1 132 ? 2.477 -33.188 -9.328 1 90.38 132 VAL B N 1
ATOM 2546 C CA . VAL B 1 132 ? 1.139 -33.688 -9.008 1 90.38 132 VAL B CA 1
ATOM 2547 C C . VAL B 1 132 ? 1.239 -34.938 -8.148 1 90.38 132 VAL B C 1
ATOM 2549 O O . VAL B 1 132 ? 0.457 -35.125 -7.215 1 90.38 132 VAL B O 1
ATOM 2552 N N . THR B 1 133 ? 2.182 -35.75 -8.398 1 88.69 133 THR B N 1
ATOM 2553 C CA . THR B 1 133 ? 2.314 -37.031 -7.734 1 88.69 133 THR B CA 1
ATOM 2554 C C . THR B 1 133 ? 2.934 -36.875 -6.348 1 88.69 133 THR B C 1
ATOM 2556 O O . THR B 1 133 ? 2.488 -37.5 -5.387 1 88.69 133 THR B O 1
ATOM 2559 N N . GLU B 1 134 ? 3.902 -36 -6.176 1 89 134 GLU B N 1
ATOM 2560 C CA . GLU B 1 134 ? 4.664 -35.906 -4.934 1 89 134 GLU B CA 1
ATOM 2561 C C . GLU B 1 134 ? 4.188 -34.719 -4.086 1 89 134 GLU B C 1
ATOM 2563 O O . GLU B 1 134 ? 4.492 -34.656 -2.896 1 89 134 GLU B O 1
ATOM 2568 N N . GLY B 1 135 ? 3.441 -33.875 -4.641 1 92 135 GLY B N 1
ATOM 2569 C CA . GLY B 1 135 ? 3.156 -32.625 -3.938 1 92 135 GLY B CA 1
ATOM 2570 C C . GLY B 1 135 ? 4.336 -31.672 -3.906 1 92 135 GLY B C 1
ATOM 2571 O O . GLY B 1 135 ? 4.934 -31.391 -4.945 1 92 135 GLY B O 1
ATOM 2572 N N . THR B 1 136 ? 4.582 -31.156 -2.76 1 93.38 136 THR B N 1
ATOM 2573 C CA . THR B 1 136 ? 5.723 -30.266 -2.619 1 93.38 136 THR B CA 1
ATOM 2574 C C . THR B 1 136 ? 7.035 -31.047 -2.682 1 93.38 136 THR B C 1
ATOM 2576 O O . THR B 1 136 ? 7.258 -31.953 -1.883 1 93.38 136 THR B O 1
ATOM 2579 N N . VAL B 1 137 ? 7.801 -30.719 -3.646 1 93.69 137 VAL B N 1
ATOM 2580 C CA . VAL B 1 137 ? 9.109 -31.344 -3.824 1 93.69 137 VAL B CA 1
ATOM 2581 C C . VAL B 1 137 ? 10.18 -30.5 -3.131 1 93.69 137 VAL B C 1
ATOM 2583 O O . VAL B 1 137 ? 11.016 -31.016 -2.398 1 93.69 137 VAL B O 1
ATOM 2586 N N . ILE B 1 138 ? 10.234 -29.234 -3.402 1 95.38 138 ILE B N 1
ATOM 2587 C CA . ILE B 1 138 ? 11.086 -28.234 -2.746 1 95.38 138 ILE B CA 1
ATOM 2588 C C . ILE B 1 138 ? 10.211 -27.125 -2.168 1 95.38 138 ILE B C 1
ATOM 2590 O O . ILE B 1 138 ? 9.523 -26.422 -2.908 1 95.38 138 ILE B O 1
ATOM 2594 N N . PRO B 1 139 ? 10.148 -26.953 -0.807 1 97 139 PRO B N 1
ATOM 2595 C CA . PRO B 1 139 ? 9.391 -25.844 -0.235 1 97 139 PRO B CA 1
ATOM 2596 C C . PRO B 1 139 ? 9.953 -24.484 -0.635 1 97 139 PRO B C 1
ATOM 2598 O O . PRO B 1 139 ? 11.094 -24.391 -1.08 1 97 139 PRO B O 1
ATOM 2601 N N . PRO B 1 140 ? 9.18 -23.422 -0.484 1 97.88 140 PRO B N 1
ATOM 2602 C CA . PRO B 1 140 ? 9.648 -22.094 -0.846 1 97.88 140 PRO B CA 1
ATOM 2603 C C . PRO B 1 140 ? 10.961 -21.719 -0.155 1 97.88 140 PRO B C 1
ATOM 2605 O O . PRO B 1 140 ? 11.117 -21.953 1.045 1 97.88 140 PRO B O 1
ATOM 2608 N N . ARG B 1 141 ? 11.844 -21.125 -0.916 1 96.88 141 ARG B N 1
ATOM 2609 C CA . ARG B 1 141 ? 13.102 -20.734 -0.297 1 96.88 141 ARG B CA 1
ATOM 2610 C C . ARG B 1 141 ? 13.828 -19.703 -1.153 1 96.88 141 ARG B C 1
ATOM 2612 O O . ARG B 1 141 ? 13.547 -19.562 -2.346 1 96.88 141 ARG B O 1
ATOM 2619 N N . HIS B 1 142 ? 14.602 -18.922 -0.574 1 98 142 HIS B N 1
ATOM 2620 C CA . HIS B 1 142 ? 15.617 -18.078 -1.189 1 98 142 HIS B CA 1
ATOM 2621 C C . HIS B 1 142 ? 16.953 -18.812 -1.314 1 98 142 HIS B C 1
ATOM 2623 O O . HIS B 1 142 ? 17.484 -19.328 -0.323 1 98 142 HIS B O 1
ATOM 2629 N N . ILE B 1 143 ? 17.484 -18.875 -2.514 1 97.56 143 ILE B N 1
ATOM 2630 C CA . ILE B 1 143 ? 18.625 -19.766 -2.699 1 97.56 143 ILE B CA 1
ATOM 2631 C C . ILE B 1 143 ? 19.5 -19.266 -3.844 1 97.56 143 ILE B C 1
ATOM 2633 O O . ILE B 1 143 ? 19 -18.656 -4.793 1 97.56 143 ILE B O 1
ATOM 2637 N N . ALA B 1 144 ? 20.781 -19.531 -3.689 1 97.94 144 ALA B N 1
ATOM 2638 C CA . ALA B 1 144 ? 21.688 -19.234 -4.797 1 97.94 144 ALA B CA 1
ATOM 2639 C C . ALA B 1 144 ? 21.391 -20.125 -6 1 97.94 144 ALA B C 1
ATOM 2641 O O . ALA B 1 144 ? 21.047 -21.297 -5.844 1 97.94 144 ALA B O 1
ATOM 2642 N N . LEU B 1 145 ? 21.641 -19.641 -7.172 1 97.06 145 LEU B N 1
ATOM 2643 C CA . LEU B 1 145 ? 21.344 -20.344 -8.414 1 97.06 145 LEU B CA 1
ATOM 2644 C C . LEU B 1 145 ? 22.047 -21.688 -8.453 1 97.06 145 LEU B C 1
ATOM 2646 O O . LEU B 1 145 ? 21.422 -22.703 -8.797 1 97.06 145 LEU B O 1
ATOM 2650 N N . GLU B 1 146 ? 23.281 -21.734 -8.078 1 95.88 146 GLU B N 1
ATOM 2651 C CA . GLU B 1 146 ? 24.062 -22.969 -8.133 1 95.88 146 GLU B CA 1
ATOM 2652 C C . GLU B 1 146 ? 23.5 -24.016 -7.176 1 95.88 146 GLU B C 1
ATOM 2654 O O . GLU B 1 146 ? 23.438 -25.203 -7.516 1 95.88 146 GLU B O 1
ATOM 2659 N N . GLU B 1 147 ? 23.156 -23.531 -6.062 1 97.62 147 GLU B N 1
ATOM 2660 C CA . GLU B 1 147 ? 22.562 -24.438 -5.086 1 97.62 147 GLU B CA 1
ATOM 2661 C C . GLU B 1 147 ? 21.219 -24.969 -5.57 1 97.62 147 GLU B C 1
ATOM 2663 O O . GLU B 1 147 ? 20.875 -26.125 -5.305 1 97.62 147 GLU B O 1
ATOM 2668 N N . ALA B 1 148 ? 20.484 -24.109 -6.215 1 97.5 148 ALA B N 1
ATOM 2669 C CA . ALA B 1 148 ? 19.203 -24.516 -6.773 1 97.5 148 ALA B CA 1
ATOM 2670 C C . ALA B 1 148 ? 19.375 -25.656 -7.777 1 97.5 148 ALA B C 1
ATOM 2672 O O . ALA B 1 148 ? 18.578 -26.594 -7.801 1 97.5 148 ALA B O 1
ATOM 2673 N N . VAL B 1 149 ? 20.359 -25.562 -8.578 1 96.56 149 VAL B N 1
ATOM 2674 C CA . VAL B 1 149 ? 20.641 -26.594 -9.578 1 96.56 149 VAL B CA 1
ATOM 2675 C C . VAL B 1 149 ? 20.938 -27.922 -8.883 1 96.56 149 VAL B C 1
ATOM 2677 O O . VAL B 1 149 ? 20.438 -28.969 -9.297 1 96.56 149 VAL B O 1
ATOM 2680 N N . THR B 1 150 ? 21.75 -27.812 -7.848 1 95.62 150 THR B N 1
ATOM 2681 C CA . THR B 1 150 ? 22.094 -29 -7.078 1 95.62 150 THR B CA 1
ATOM 2682 C C . THR B 1 150 ? 20.844 -29.641 -6.473 1 95.62 150 THR B C 1
ATOM 2684 O O . THR B 1 150 ? 20.672 -30.859 -6.508 1 95.62 150 THR B O 1
ATOM 2687 N N . LEU B 1 151 ? 20 -28.797 -6.027 1 94.44 151 LEU B N 1
ATOM 2688 C CA . LEU B 1 151 ? 18.766 -29.25 -5.383 1 94.44 151 LEU B CA 1
ATOM 2689 C C . LEU B 1 151 ? 17.844 -29.922 -6.395 1 94.44 151 LEU B C 1
ATOM 2691 O O . LEU B 1 151 ? 17.141 -30.891 -6.062 1 94.44 151 LEU B O 1
ATOM 2695 N N . LEU B 1 152 ? 17.734 -29.391 -7.562 1 91.44 152 LEU B N 1
ATOM 2696 C CA . LEU B 1 152 ? 16.906 -29.953 -8.617 1 91.44 152 LEU B CA 1
ATOM 2697 C C . LEU B 1 152 ? 17.406 -31.344 -9.008 1 91.44 152 LEU B C 1
ATOM 2699 O O . LEU B 1 152 ? 16.609 -32.25 -9.312 1 91.44 152 LEU B O 1
ATOM 2703 N N . GLY B 1 153 ? 18.734 -31.469 -8.945 1 88.5 153 GLY B N 1
ATOM 2704 C CA . GLY B 1 153 ? 19.312 -32.75 -9.336 1 88.5 153 GLY B CA 1
ATOM 2705 C C . GLY B 1 153 ? 19.094 -33.094 -10.797 1 88.5 153 GLY B C 1
ATOM 2706 O O . GLY B 1 153 ? 19.281 -32.219 -11.672 1 88.5 153 GLY B O 1
ATOM 2707 N N . LYS B 1 154 ? 18.719 -34.438 -10.984 1 83.12 154 LYS B N 1
ATOM 2708 C CA . LYS B 1 154 ? 18.562 -34.906 -12.359 1 83.12 154 LYS B CA 1
ATOM 2709 C C . LYS B 1 154 ? 17.094 -34.969 -12.75 1 83.12 154 LYS B C 1
ATOM 2711 O O . LYS B 1 154 ? 16.75 -35.625 -13.742 1 83.12 154 LYS B O 1
ATOM 2716 N N . ARG B 1 155 ? 16.375 -34.25 -12.062 1 80.81 155 ARG B N 1
ATOM 2717 C CA . ARG B 1 155 ? 14.938 -34.25 -12.328 1 80.81 155 ARG B CA 1
ATOM 2718 C C . ARG B 1 155 ? 14.602 -33.5 -13.609 1 80.81 155 ARG B C 1
ATOM 2720 O O . ARG B 1 155 ? 15.18 -32.469 -13.891 1 80.81 155 ARG B O 1
ATOM 2727 N N . ARG B 1 156 ? 13.805 -34.188 -14.414 1 83.56 156 ARG B N 1
ATOM 2728 C CA . ARG B 1 156 ? 13.18 -33.438 -15.484 1 83.56 156 ARG B CA 1
ATOM 2729 C C . ARG B 1 156 ? 12.211 -32.406 -14.922 1 83.56 156 ARG B C 1
ATOM 2731 O O . ARG B 1 156 ? 11.336 -32.719 -14.125 1 83.56 156 ARG B O 1
ATOM 2738 N N . ALA B 1 157 ? 12.477 -31.188 -15.312 1 93.38 157 ALA B N 1
ATOM 2739 C CA . ALA B 1 157 ? 11.664 -30.141 -14.68 1 93.38 157 ALA B CA 1
ATOM 2740 C C . ALA B 1 157 ? 11.219 -29.109 -15.703 1 93.38 157 ALA B C 1
ATOM 2742 O O . ALA B 1 157 ? 11.891 -28.875 -16.719 1 93.38 157 ALA B O 1
ATOM 2743 N N . ILE B 1 158 ? 10.07 -28.594 -15.508 1 96.25 158 ILE B N 1
ATOM 2744 C CA . ILE B 1 158 ? 9.555 -27.422 -16.203 1 96.25 158 ILE B CA 1
ATOM 2745 C C . ILE B 1 158 ? 9.711 -26.188 -15.312 1 96.25 158 ILE B C 1
ATOM 2747 O O . ILE B 1 158 ? 9.211 -26.172 -14.188 1 96.25 158 ILE B O 1
ATOM 2751 N N . LEU B 1 159 ? 10.461 -25.172 -15.828 1 97.81 159 LEU B N 1
ATOM 2752 C CA . LEU B 1 159 ? 10.742 -23.969 -15.07 1 97.81 159 LEU B CA 1
ATOM 2753 C C . LEU B 1 159 ? 9.805 -22.828 -15.484 1 97.81 159 LEU B C 1
ATOM 2755 O O . LEU B 1 159 ? 9.508 -22.672 -16.672 1 97.81 159 LEU B O 1
ATOM 2759 N N . THR B 1 160 ? 9.305 -22.062 -14.508 1 98.31 160 THR B N 1
ATOM 2760 C CA . THR B 1 160 ? 8.469 -20.906 -14.789 1 98.31 160 THR B CA 1
ATOM 2761 C C . THR B 1 160 ? 8.844 -19.719 -13.891 1 98.31 160 THR B C 1
ATOM 2763 O O . THR B 1 160 ? 9.422 -19.922 -12.812 1 98.31 160 THR B O 1
ATOM 2766 N N . GLY B 1 161 ? 8.523 -18.484 -14.383 1 98.69 161 GLY B N 1
ATOM 2767 C CA . GLY B 1 161 ? 8.789 -17.281 -13.617 1 98.69 161 GLY B CA 1
ATOM 2768 C C . GLY B 1 161 ? 10.031 -16.531 -14.078 1 98.69 161 GLY B C 1
ATOM 2769 O O . GLY B 1 161 ? 10.773 -17.031 -14.922 1 98.69 161 GLY B O 1
ATOM 2770 N N . SER B 1 162 ? 10.32 -15.43 -13.5 1 98.38 162 SER B N 1
ATOM 2771 C CA . SER B 1 162 ? 11.344 -14.5 -13.961 1 98.38 162 SER B CA 1
ATOM 2772 C C . SER B 1 162 ? 12.742 -15.07 -13.75 1 98.38 162 SER B C 1
ATOM 2774 O O . SER B 1 162 ? 13.695 -14.672 -14.438 1 98.38 162 SER B O 1
ATOM 2776 N N . GLY B 1 163 ? 12.891 -15.992 -12.797 1 98.5 163 GLY B N 1
ATOM 2777 C CA . GLY B 1 163 ? 14.188 -16.594 -12.523 1 98.5 163 GLY B CA 1
ATOM 2778 C C . GLY B 1 163 ? 14.445 -17.844 -13.344 1 98.5 163 GLY B C 1
ATOM 2779 O O . GLY B 1 163 ? 15.531 -18.422 -13.281 1 98.5 163 GLY B O 1
ATOM 2780 N N . ALA B 1 164 ? 13.492 -18.234 -14.141 1 98.56 164 ALA B N 1
ATOM 2781 C CA . ALA B 1 164 ? 13.555 -19.5 -14.859 1 98.56 164 ALA B CA 1
ATOM 2782 C C . ALA B 1 164 ? 14.695 -19.5 -15.883 1 98.56 164 ALA B C 1
ATOM 2784 O O . ALA B 1 164 ? 15.453 -20.469 -15.984 1 98.56 164 ALA B O 1
ATOM 2785 N N . PRO B 1 165 ? 14.867 -18.406 -16.641 1 98.19 165 PRO B N 1
ATOM 2786 C CA . PRO B 1 165 ? 15.945 -18.406 -17.625 1 98.19 165 PRO B CA 1
ATOM 2787 C C . PRO B 1 165 ? 17.328 -18.594 -16.984 1 98.19 165 PRO B C 1
ATOM 2789 O O . PRO B 1 165 ? 18.125 -19.391 -17.484 1 98.19 165 PRO B O 1
ATOM 2792 N N . ALA B 1 166 ? 17.547 -17.859 -15.938 1 98.12 166 ALA B N 1
ATOM 2793 C CA . ALA B 1 166 ? 18.844 -17.984 -15.266 1 98.12 166 ALA B CA 1
ATOM 2794 C C . ALA B 1 166 ? 19.047 -19.391 -14.711 1 98.12 166 ALA B C 1
ATOM 2796 O O . ALA B 1 166 ? 20.141 -19.953 -14.805 1 98.12 166 ALA B O 1
ATOM 2797 N N . LEU B 1 167 ? 18.031 -19.906 -14.125 1 98.06 167 LEU B N 1
ATOM 2798 C CA . LEU B 1 167 ? 18.094 -21.25 -13.562 1 98.06 167 LEU B CA 1
ATOM 2799 C C . LEU B 1 167 ? 18.344 -22.281 -14.664 1 98.06 167 LEU B C 1
ATOM 2801 O O . LEU B 1 167 ? 19.125 -23.219 -14.477 1 98.06 167 LEU B O 1
ATOM 2805 N N . ALA B 1 168 ? 17.688 -22.156 -15.773 1 97.62 168 ALA B N 1
ATOM 2806 C CA . ALA B 1 168 ? 17.859 -23.047 -16.922 1 97.62 168 ALA B CA 1
ATOM 2807 C C . ALA B 1 168 ? 19.297 -23.016 -17.422 1 97.62 168 ALA B C 1
ATOM 2809 O O . ALA B 1 168 ? 19.875 -24.062 -17.75 1 97.62 168 ALA B O 1
ATOM 2810 N N . ALA B 1 169 ? 19.828 -21.828 -17.547 1 97 169 ALA B N 1
ATOM 2811 C CA . ALA B 1 169 ? 21.203 -21.672 -18 1 97 169 ALA B CA 1
ATOM 2812 C C . ALA B 1 169 ? 22.172 -22.391 -17.062 1 97 169 ALA B C 1
ATOM 2814 O O . ALA B 1 169 ? 23.078 -23.094 -17.516 1 97 169 ALA B O 1
ATOM 2815 N N . ALA B 1 170 ? 21.922 -22.188 -15.812 1 96.44 170 ALA B N 1
ATOM 2816 C CA . ALA B 1 170 ? 22.766 -22.844 -14.82 1 96.44 170 ALA B CA 1
ATOM 2817 C C . ALA B 1 170 ? 22.625 -24.359 -14.891 1 96.44 170 ALA B C 1
ATOM 2819 O O . ALA B 1 170 ? 23.625 -25.078 -14.789 1 96.44 170 ALA B O 1
ATOM 2820 N N . ALA B 1 171 ? 21.453 -24.844 -15.023 1 95.5 171 ALA B N 1
ATOM 2821 C CA . ALA B 1 171 ? 21.188 -26.266 -15.133 1 95.5 171 ALA B CA 1
ATOM 2822 C C . ALA B 1 171 ? 21.859 -26.859 -16.359 1 95.5 171 ALA B C 1
ATOM 2824 O O . ALA B 1 171 ? 22.438 -27.953 -16.297 1 95.5 171 ALA B O 1
ATOM 2825 N N . ALA B 1 172 ? 21.719 -26.156 -17.484 1 93.25 172 ALA B N 1
ATOM 2826 C CA . ALA B 1 172 ? 22.344 -26.594 -18.719 1 93.25 172 ALA B CA 1
ATOM 2827 C C . ALA B 1 172 ? 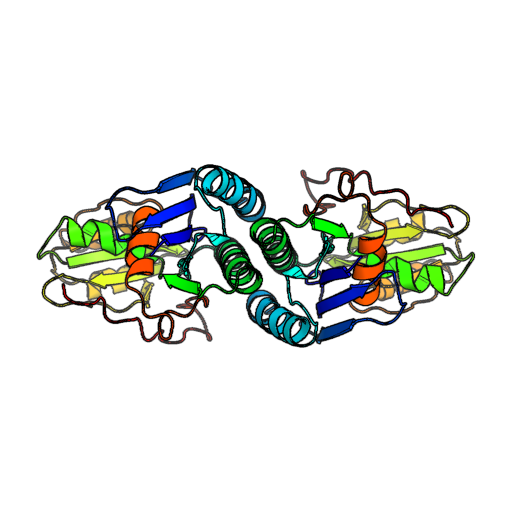23.844 -26.766 -18.547 1 93.25 172 ALA B C 1
ATOM 2829 O O . ALA B 1 172 ? 24.422 -27.734 -19.031 1 93.25 172 ALA B O 1
ATOM 2830 N N . SER B 1 173 ? 24.391 -25.828 -17.891 1 93 173 SER B N 1
ATOM 2831 C CA . SER B 1 173 ? 25.828 -25.891 -17.641 1 93 173 SER B CA 1
ATOM 2832 C C . SER B 1 173 ? 26.188 -27.125 -16.812 1 93 173 SER B C 1
ATOM 2834 O O . SER B 1 173 ? 27.312 -27.609 -16.891 1 93 173 SER B O 1
ATOM 2836 N N . ALA B 1 174 ? 25.25 -27.594 -16.062 1 91.31 174 ALA B N 1
ATOM 2837 C CA . ALA B 1 174 ? 25.469 -28.766 -15.219 1 91.31 174 ALA B CA 1
ATOM 2838 C C . ALA B 1 174 ? 25.016 -30.031 -15.922 1 91.31 174 ALA B C 1
ATOM 2840 O O . ALA B 1 174 ? 25.016 -31.109 -15.328 1 91.31 174 ALA B O 1
ATOM 2841 N N . GLY B 1 175 ? 24.5 -29.953 -17.125 1 89.12 175 GLY B N 1
ATOM 2842 C CA . GLY B 1 175 ? 24.094 -31.094 -17.922 1 89.12 175 GLY B CA 1
ATOM 2843 C C . GLY B 1 175 ? 22.703 -31.578 -17.609 1 89.12 175 GLY B C 1
ATOM 2844 O O . GLY B 1 175 ? 22.375 -32.75 -17.828 1 89.12 175 GLY B O 1
ATOM 2845 N N . ILE B 1 176 ? 21.938 -30.734 -16.969 1 88.38 176 ILE B N 1
ATOM 2846 C CA . ILE B 1 176 ? 20.578 -31.078 -16.594 1 88.38 176 ILE B CA 1
ATOM 2847 C C . ILE B 1 176 ? 19.594 -30.516 -17.609 1 88.38 176 ILE B C 1
ATOM 2849 O O . ILE B 1 176 ? 19.672 -29.328 -17.969 1 88.38 176 ILE B O 1
ATOM 2853 N N . ALA B 1 177 ? 18.703 -31.391 -18.078 1 87.12 177 ALA B N 1
ATOM 2854 C CA . ALA B 1 177 ? 17.719 -30.969 -19.062 1 87.12 177 ALA B CA 1
ATOM 2855 C C . ALA B 1 177 ? 16.484 -30.375 -18.375 1 87.12 177 ALA B C 1
ATOM 2857 O O . ALA B 1 177 ? 15.836 -31.047 -17.562 1 87.12 177 ALA B O 1
ATOM 2858 N N . VAL B 1 178 ? 16.234 -29.125 -18.672 1 92.62 178 VAL B N 1
ATOM 2859 C CA . VAL B 1 178 ? 15.047 -28.453 -18.156 1 92.62 178 VAL B CA 1
ATOM 2860 C C . VAL B 1 178 ? 14.344 -27.703 -19.266 1 92.62 178 VAL B C 1
ATOM 2862 O O . VAL B 1 178 ? 14.953 -27.391 -20.297 1 92.62 178 VAL B O 1
ATOM 2865 N N . GLU B 1 179 ? 13.102 -27.547 -19.156 1 94.81 179 GLU B N 1
ATOM 2866 C CA . GLU B 1 179 ? 12.297 -26.75 -20.078 1 94.81 179 GLU B CA 1
ATOM 2867 C C . GLU B 1 179 ? 11.766 -25.484 -19.406 1 94.81 179 GLU B C 1
ATOM 2869 O O . GLU B 1 179 ? 11.336 -25.531 -18.25 1 94.81 179 GLU B O 1
ATOM 2874 N N . VAL B 1 180 ? 11.836 -24.359 -20.125 1 97.44 180 VAL B N 1
ATOM 2875 C CA . VAL B 1 180 ? 11.336 -23.109 -19.594 1 97.44 180 VAL B CA 1
ATOM 2876 C C . VAL B 1 180 ? 9.938 -22.828 -20.141 1 97.44 180 VAL B C 1
ATOM 2878 O O . VAL B 1 180 ? 9.734 -22.828 -21.359 1 97.44 180 VAL B O 1
ATOM 2881 N N . ALA B 1 181 ? 8.984 -22.656 -19.281 1 96.5 181 ALA B N 1
ATOM 2882 C CA . ALA B 1 181 ? 7.625 -22.25 -19.625 1 96.5 181 ALA B CA 1
ATOM 2883 C C . ALA B 1 181 ? 7.465 -20.734 -19.547 1 96.5 181 ALA B C 1
ATOM 2885 O O . ALA B 1 181 ? 8.344 -20 -19.984 1 96.5 181 ALA B O 1
ATOM 2886 N N . GLU B 1 182 ? 6.293 -20.234 -19.094 1 95.19 182 GLU B N 1
ATOM 2887 C CA . GLU B 1 182 ? 6.016 -18.812 -19 1 95.19 182 GLU B CA 1
ATOM 2888 C C . GLU B 1 182 ? 6.945 -18.141 -18 1 95.19 182 GLU B C 1
ATOM 2890 O O . GLU B 1 182 ? 7.203 -18.672 -16.922 1 95.19 182 GLU B O 1
ATOM 2895 N N . THR B 1 183 ? 7.449 -16.969 -18.344 1 97.19 183 THR B N 1
ATOM 2896 C CA . THR B 1 183 ? 8.445 -16.328 -17.5 1 97.19 183 THR B CA 1
ATOM 2897 C C . THR B 1 183 ? 7.895 -15.039 -16.891 1 97.19 183 THR B C 1
ATOM 2899 O O . THR B 1 183 ? 8.57 -14.375 -16.094 1 97.19 183 THR B O 1
ATOM 2902 N N . GLY B 1 184 ? 6.691 -14.703 -17.234 1 96.25 184 GLY B N 1
ATOM 2903 C CA . GLY B 1 184 ? 6.113 -13.453 -16.766 1 96.25 184 GLY B CA 1
ATOM 2904 C C . GLY B 1 184 ? 5.434 -13.578 -15.422 1 96.25 184 GLY B C 1
ATOM 2905 O O . GLY B 1 184 ? 5.621 -14.57 -14.719 1 96.25 184 GLY B O 1
ATOM 2906 N N . ALA B 1 185 ? 4.73 -12.555 -15.039 1 97.94 185 ALA B N 1
ATOM 2907 C CA . ALA B 1 185 ? 3.953 -12.523 -13.805 1 97.94 185 ALA B CA 1
ATOM 2908 C C . ALA B 1 185 ? 2.855 -13.578 -13.82 1 97.94 185 ALA B C 1
ATOM 2910 O O . ALA B 1 185 ? 2.494 -14.094 -14.875 1 97.94 185 ALA B O 1
ATOM 2911 N N . PRO B 1 186 ? 2.377 -13.945 -12.625 1 98.06 186 PRO B N 1
ATOM 2912 C CA . PRO B 1 186 ? 1.276 -14.914 -12.594 1 98.06 186 PRO B CA 1
ATOM 2913 C C . PRO B 1 186 ? 0.058 -14.445 -13.383 1 98.06 186 PRO B C 1
ATOM 2915 O O . PRO B 1 186 ? -0.21 -13.242 -13.461 1 98.06 186 PRO B O 1
ATOM 2918 N N . GLN B 1 187 ? -0.575 -15.438 -14.008 1 98 187 GLN B N 1
ATOM 2919 C CA . GLN B 1 187 ? -1.896 -15.164 -14.555 1 98 187 GLN B CA 1
ATOM 2920 C C . GLN B 1 187 ? -2.926 -14.969 -13.445 1 98 187 GLN B C 1
ATOM 2922 O O . GLN B 1 187 ? -3.109 -15.844 -12.602 1 98 187 GLN B O 1
ATOM 2927 N N . ILE B 1 188 ? -3.662 -13.883 -13.508 1 98.81 188 ILE B N 1
ATOM 2928 C CA . ILE B 1 188 ? -4.523 -13.469 -12.406 1 98.81 188 ILE B CA 1
ATOM 2929 C C . ILE B 1 188 ? -5.621 -14.5 -12.188 1 98.81 188 ILE B C 1
ATOM 2931 O O . ILE B 1 188 ? -6.074 -14.711 -11.062 1 98.81 188 ILE B O 1
ATOM 2935 N N . ALA B 1 189 ? -5.98 -15.195 -13.219 1 98.5 189 ALA B N 1
ATOM 2936 C CA . ALA B 1 189 ? -7 -16.234 -13.109 1 98.5 189 ALA B CA 1
ATOM 2937 C C . ALA B 1 189 ? -6.57 -17.328 -12.125 1 98.5 189 ALA B C 1
ATOM 2939 O O . ALA B 1 189 ? -7.406 -17.891 -11.422 1 98.5 189 ALA B O 1
ATOM 2940 N N . TRP B 1 190 ? -5.312 -17.578 -12.055 1 98.19 190 TRP B N 1
ATOM 2941 C CA . TRP B 1 190 ? -4.824 -18.641 -11.18 1 98.19 190 TRP B CA 1
ATOM 2942 C C . TRP B 1 190 ? -4.715 -18.141 -9.742 1 98.19 190 TRP B C 1
ATOM 2944 O O . TRP B 1 190 ? -4.871 -18.938 -8.805 1 98.19 190 TRP B O 1
ATOM 2954 N N . VAL B 1 191 ? -4.453 -16.891 -9.539 1 98.81 191 VAL B N 1
ATOM 2955 C CA . VAL B 1 191 ? -4.551 -16.312 -8.195 1 98.81 191 VAL B CA 1
ATOM 2956 C C . VAL B 1 191 ? -5.977 -16.484 -7.672 1 98.81 191 VAL 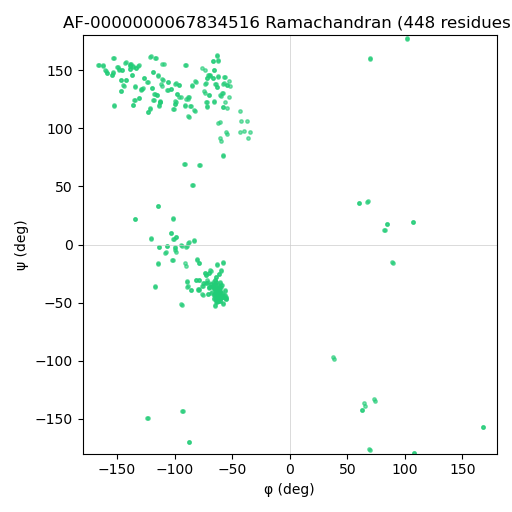B C 1
ATOM 2958 O O . VAL B 1 191 ? -6.176 -16.906 -6.531 1 98.81 191 VAL B O 1
ATOM 2961 N N . ALA B 1 192 ? -6.934 -16.172 -8.531 1 98.81 192 ALA B N 1
ATOM 2962 C CA . ALA B 1 192 ? -8.336 -16.328 -8.156 1 98.81 192 ALA B CA 1
ATOM 2963 C C . ALA B 1 192 ? -8.664 -17.797 -7.867 1 98.81 192 ALA B C 1
ATOM 2965 O O . ALA B 1 192 ? -9.312 -18.109 -6.867 1 98.81 192 ALA B O 1
ATOM 2966 N N . SER B 1 193 ? -8.195 -18.688 -8.742 1 98.06 193 SER B N 1
ATOM 2967 C CA . SER B 1 193 ? -8.484 -20.109 -8.594 1 98.06 193 SER B CA 1
ATOM 2968 C C . SER B 1 193 ? -7.934 -20.656 -7.281 1 98.06 193 SER B C 1
ATOM 2970 O O . SER B 1 193 ? -8.625 -21.375 -6.559 1 98.06 193 SER B O 1
ATOM 2972 N N . LEU B 1 194 ? -6.711 -20.281 -7 1 98.19 194 LEU B N 1
ATOM 2973 C CA . LEU B 1 194 ? -6.098 -20.703 -5.742 1 98.19 194 LEU B CA 1
ATOM 2974 C C . LEU B 1 194 ? -6.812 -20.078 -4.551 1 98.19 194 LEU B C 1
ATOM 2976 O O . LEU B 1 194 ? -6.992 -20.734 -3.52 1 98.19 194 LEU B O 1
ATOM 2980 N N . GLY B 1 195 ? -7.242 -18.812 -4.719 1 98.62 195 GLY B N 1
ATOM 2981 C CA . GLY B 1 195 ? -7.98 -18.125 -3.666 1 98.62 195 GLY B CA 1
ATOM 2982 C C . GLY B 1 195 ? -9.328 -18.766 -3.373 1 98.62 195 GLY B C 1
ATOM 2983 O O . GLY B 1 195 ? -9.789 -18.75 -2.23 1 98.62 195 GLY B O 1
ATOM 2984 N N . LEU B 1 196 ? -9.984 -19.312 -4.379 1 98.12 196 LEU B N 1
ATOM 2985 C CA . LEU B 1 196 ? -11.305 -19.938 -4.238 1 98.12 196 LEU B CA 1
ATOM 2986 C C . LEU B 1 196 ? -11.234 -21.172 -3.346 1 98.12 196 LEU B C 1
ATOM 2988 O O . LEU B 1 196 ? -12.164 -21.453 -2.592 1 98.12 196 LEU B O 1
ATOM 2992 N N . VAL B 1 197 ? -10.094 -21.828 -3.369 1 97.12 197 VAL B N 1
ATOM 2993 C CA . VAL B 1 197 ? -10.039 -23.109 -2.66 1 97.12 197 VAL B CA 1
ATOM 2994 C C . VAL B 1 197 ? -9.227 -22.953 -1.376 1 97.12 197 VAL B C 1
ATOM 2996 O O . VAL B 1 197 ? -9.102 -23.891 -0.594 1 97.12 197 VAL B O 1
ATOM 2999 N N . ALA B 1 198 ? -8.68 -21.766 -1.099 1 98 198 ALA B N 1
ATOM 3000 C CA . ALA B 1 198 ? -7.855 -21.516 0.084 1 98 198 ALA B CA 1
ATOM 3001 C C . ALA B 1 198 ? -8.703 -21.531 1.353 1 98 198 ALA B C 1
ATOM 3003 O O . ALA B 1 198 ? -9.867 -21.109 1.333 1 98 198 ALA B O 1
ATOM 3004 N N . ASP B 1 199 ? -8.086 -22.016 2.42 1 97.81 199 ASP B N 1
ATOM 3005 C CA . ASP B 1 199 ? -8.68 -21.891 3.75 1 97.81 199 ASP B CA 1
ATOM 3006 C C . ASP B 1 199 ? -8.367 -20.531 4.359 1 97.81 199 ASP B C 1
ATOM 3008 O O . ASP B 1 199 ? -7.215 -20.234 4.684 1 97.81 199 ASP B O 1
ATOM 3012 N N . PRO B 1 200 ? -9.414 -19.734 4.574 1 96.94 200 PRO B N 1
ATOM 3013 C CA . PRO B 1 200 ? -9.164 -18.391 5.078 1 96.94 200 PRO B CA 1
ATOM 3014 C C . PRO B 1 200 ? -8.445 -18.375 6.426 1 96.94 200 PRO B C 1
ATOM 3016 O O . PRO B 1 200 ? -7.777 -17.406 6.766 1 96.94 200 PRO B O 1
ATOM 3019 N N . ASP B 1 201 ? -8.508 -19.438 7.203 1 96.5 201 ASP B N 1
ATOM 3020 C CA . ASP B 1 201 ? -7.875 -19.5 8.516 1 96.5 201 ASP B CA 1
ATOM 3021 C C . ASP B 1 201 ? -6.387 -19.812 8.398 1 96.5 201 ASP B C 1
ATOM 3023 O O . ASP B 1 201 ? -5.629 -19.641 9.352 1 96.5 201 ASP B O 1
ATOM 3027 N N . GLN B 1 202 ? -5.996 -20.219 7.207 1 96.5 202 GLN B N 1
ATOM 3028 C CA . GLN B 1 202 ? -4.609 -20.641 7.027 1 96.5 202 GLN B CA 1
ATOM 3029 C C . GLN B 1 202 ? -3.891 -19.734 6.027 1 96.5 202 GLN B C 1
ATOM 3031 O O . GLN B 1 202 ? -2.701 -19.453 6.184 1 96.5 202 GLN B O 1
ATOM 3036 N N . ALA B 1 203 ? -4.652 -19.312 5.043 1 98 203 ALA B N 1
ATOM 3037 C CA . ALA B 1 203 ? -4.07 -18.5 3.982 1 98 203 ALA B CA 1
ATOM 3038 C C . ALA B 1 203 ? -4.188 -17.016 4.305 1 98 203 ALA B C 1
ATOM 3040 O O . ALA B 1 203 ? -4.859 -16.266 3.59 1 98 203 ALA B O 1
ATOM 3041 N N . LEU B 1 204 ? -3.439 -16.625 5.285 1 96.94 204 LEU B N 1
ATOM 3042 C CA . LEU B 1 204 ? -3.553 -15.25 5.777 1 96.94 204 LEU B CA 1
ATOM 3043 C C . LEU B 1 204 ? -2.953 -14.266 4.781 1 96.94 204 LEU B C 1
ATOM 3045 O O . LEU B 1 204 ? -1.952 -14.562 4.129 1 96.94 204 LEU B O 1
ATOM 3049 N N . PRO B 1 205 ? -3.533 -13.117 4.621 1 98.31 205 PRO B N 1
ATOM 3050 C CA . PRO B 1 205 ? -3.002 -12.07 3.742 1 98.31 205 PRO B CA 1
ATOM 3051 C C . PRO B 1 205 ? -1.843 -11.305 4.371 1 98.31 205 PRO B C 1
ATOM 3053 O O . PRO B 1 205 ? -1.95 -10.102 4.605 1 98.31 205 PRO B O 1
ATOM 3056 N N . ARG B 1 206 ? -0.735 -11.93 4.559 1 96.38 206 ARG B N 1
ATOM 3057 C CA . ARG B 1 206 ? 0.509 -11.398 5.105 1 96.38 206 ARG B CA 1
ATOM 3058 C C . ARG B 1 206 ? 1.683 -11.68 4.176 1 96.38 206 ARG B C 1
ATOM 3060 O O . ARG B 1 206 ? 1.756 -12.758 3.57 1 96.38 206 ARG B O 1
ATOM 3067 N N . PRO B 1 207 ? 2.559 -10.703 4.129 1 95.31 207 PRO B N 1
ATOM 3068 C CA . PRO B 1 207 ? 3.689 -10.922 3.225 1 95.31 207 PRO B CA 1
ATOM 3069 C C . PRO B 1 207 ? 4.465 -12.195 3.551 1 95.31 207 PRO B C 1
ATOM 3071 O O . PRO B 1 207 ? 4.645 -12.531 4.723 1 95.31 207 PRO B O 1
ATOM 3074 N N . LEU B 1 208 ? 4.836 -12.883 2.5 1 94.44 208 LEU B N 1
ATOM 3075 C CA . LEU B 1 208 ? 5.758 -14.008 2.637 1 94.44 208 LEU B CA 1
ATOM 3076 C C . LEU B 1 208 ? 7.207 -13.531 2.541 1 94.44 208 LEU B C 1
ATOM 3078 O O . LEU B 1 208 ? 7.648 -13.078 1.481 1 94.44 208 LEU B O 1
ATOM 3082 N N . TYR B 1 209 ? 7.926 -13.57 3.627 1 88.56 209 TYR B N 1
ATOM 3083 C CA . TYR B 1 209 ? 9.336 -13.195 3.65 1 88.56 209 TYR B CA 1
ATOM 3084 C C . TYR B 1 209 ? 10.227 -14.43 3.654 1 88.56 209 TYR B C 1
ATOM 3086 O O . TYR B 1 209 ? 10.156 -15.258 4.566 1 88.56 209 TYR B O 1
ATOM 3094 N N . LEU B 1 210 ? 10.977 -14.531 2.613 1 92.25 210 LEU B N 1
ATOM 3095 C CA . LEU B 1 210 ? 11.859 -15.68 2.488 1 92.25 210 LEU B CA 1
ATOM 3096 C C . LEU B 1 210 ? 13.32 -15.273 2.697 1 92.25 210 LEU B C 1
ATOM 3098 O O . LEU B 1 210 ? 14.219 -16.109 2.6 1 92.25 210 LEU B O 1
ATOM 3102 N N . ARG B 1 211 ? 13.516 -13.898 2.799 1 80.56 211 ARG B N 1
ATOM 3103 C CA . ARG B 1 211 ? 14.859 -13.391 3.047 1 80.56 211 ARG B CA 1
ATOM 3104 C C . ARG B 1 211 ? 14.977 -12.828 4.461 1 80.56 211 ARG B C 1
ATOM 3106 O O . ARG B 1 211 ? 14 -12.32 5.02 1 80.56 211 ARG B O 1
ATOM 3113 N N . GLY B 1 212 ? 16.156 -12.836 4.887 1 65.12 212 GLY B N 1
ATOM 3114 C CA . GLY B 1 212 ? 16.531 -12.055 6.055 1 65.12 212 GLY B CA 1
ATOM 3115 C C . GLY B 1 212 ? 15.945 -12.594 7.348 1 65.12 212 GLY B C 1
ATOM 3116 O O . GLY B 1 212 ? 15.359 -13.672 7.363 1 65.12 212 GLY B O 1
ATOM 3117 N N . PRO B 1 213 ? 16.109 -12.023 8.422 1 52.72 213 PRO B N 1
ATOM 3118 C CA . PRO B 1 213 ? 15.75 -12.492 9.758 1 52.72 213 PRO B CA 1
ATOM 3119 C C . PRO B 1 213 ? 14.266 -12.805 9.891 1 52.72 213 PRO B C 1
ATOM 3121 O O . PRO B 1 213 ? 13.859 -13.516 10.812 1 52.72 213 PRO B O 1
ATOM 3124 N N . ASP B 1 214 ? 13.469 -12.336 8.953 1 49.41 214 ASP B N 1
ATOM 3125 C CA . ASP B 1 214 ? 12.023 -12.469 9.109 1 49.41 214 ASP B CA 1
ATOM 3126 C C . ASP B 1 214 ? 11.492 -13.664 8.32 1 49.41 214 ASP B C 1
ATOM 3128 O O . ASP B 1 214 ? 10.281 -13.82 8.172 1 49.41 214 ASP B O 1
ATOM 3132 N N . ALA B 1 215 ? 12.422 -14.43 7.77 1 51.94 215 ALA B N 1
ATOM 3133 C CA . ALA B 1 215 ? 11.992 -15.625 7.055 1 51.94 215 ALA B CA 1
ATOM 3134 C C . ALA B 1 215 ? 11.227 -16.578 7.973 1 51.94 215 ALA B C 1
ATOM 3136 O O . ALA B 1 215 ? 11.734 -16.984 9.016 1 51.94 215 ALA B O 1
ATOM 3137 N N . GLN B 1 216 ? 9.82 -16.375 8.062 1 49.09 216 GLN B N 1
ATOM 3138 C CA . GLN B 1 216 ? 9.047 -17.344 8.82 1 49.09 216 GLN B CA 1
ATOM 3139 C C . GLN B 1 216 ? 8.477 -18.438 7.914 1 49.09 216 GLN B C 1
ATOM 3141 O O . GLN B 1 216 ? 8 -18.156 6.812 1 49.09 216 GLN B O 1
ATOM 3146 N N . PRO B 1 217 ? 8.672 -19.641 8.18 1 42.91 217 PRO B N 1
ATOM 3147 C CA . PRO B 1 217 ? 8.109 -20.734 7.371 1 42.91 217 PRO B CA 1
ATOM 3148 C C . PRO B 1 217 ? 6.59 -20.625 7.234 1 42.91 217 PRO B C 1
ATOM 3150 O O . PRO B 1 217 ? 5.895 -20.328 8.203 1 42.91 217 PRO B O 1
ATOM 3153 N N . GLN B 1 218 ? 6.109 -20.078 6.203 1 42.94 218 GLN B N 1
ATOM 3154 C CA . GLN B 1 218 ? 4.656 -20.094 6.043 1 42.94 218 GLN B CA 1
ATOM 3155 C C . GLN B 1 218 ? 4.121 -21.516 5.93 1 42.94 218 GLN B C 1
ATOM 3157 O O . GLN B 1 218 ? 4.719 -22.359 5.258 1 42.94 218 GLN B O 1
ATOM 3162 N N . HIS B 1 219 ? 3.574 -22.016 6.844 1 38.22 219 HIS B N 1
ATOM 3163 C CA . HIS B 1 219 ? 2.848 -23.266 6.695 1 38.22 219 HIS B CA 1
ATOM 3164 C C . HIS B 1 219 ? 1.747 -23.141 5.648 1 38.22 219 HIS B C 1
ATOM 3166 O O . HIS B 1 219 ? 0.769 -22.422 5.848 1 38.22 219 HIS B O 1
ATOM 3172 N N . HIS B 1 220 ? 2.061 -23.141 4.41 1 37.28 220 HIS B N 1
ATOM 3173 C CA . HIS B 1 220 ? 1.15 -23.078 3.27 1 37.28 220 HIS B CA 1
ATOM 3174 C C . HIS B 1 220 ? 0.07 -24.156 3.365 1 37.28 220 HIS B C 1
ATOM 3176 O O . HIS B 1 220 ? 0.296 -25.219 3.941 1 37.28 220 HIS B O 1
ATOM 3182 N N . ALA B 1 221 ? -1.107 -23.797 3.002 1 37.78 221 ALA B N 1
ATOM 3183 C CA . ALA B 1 221 ? -2.293 -24.641 2.842 1 37.78 221 ALA B CA 1
ATOM 3184 C C . ALA B 1 221 ? -2.025 -25.781 1.871 1 37.78 221 ALA B C 1
ATOM 3186 O O . ALA B 1 221 ? -1.385 -25.594 0.835 1 37.78 221 ALA B O 1
ATOM 3187 N N . ARG B 1 222 ? -2.16 -27.031 2.172 1 33.62 222 ARG B N 1
ATOM 3188 C CA . ARG B 1 222 ? -2.211 -28.234 1.361 1 33.62 222 ARG B CA 1
ATOM 3189 C C . ARG B 1 222 ? -3.08 -28.031 0.125 1 33.62 222 ARG B C 1
ATOM 3191 O O . ARG B 1 222 ? -4.199 -27.516 0.223 1 33.62 222 ARG B O 1
ATOM 3198 N N . LEU B 1 223 ? -2.506 -27.734 -0.989 1 35.97 223 LEU B N 1
ATOM 3199 C CA . LEU B 1 223 ? -3.256 -27.812 -2.236 1 35.97 223 LEU B CA 1
ATOM 3200 C C . LEU B 1 223 ? -4.254 -28.969 -2.193 1 35.97 223 LEU B C 1
ATOM 3202 O O . LEU B 1 223 ? -3.887 -30.094 -1.865 1 35.97 223 LEU B O 1
ATOM 3206 N N . ALA B 1 224 ? -5.434 -28.75 -1.887 1 35.25 224 ALA B N 1
ATOM 3207 C CA . ALA B 1 224 ? -6.477 -29.766 -1.844 1 35.25 224 ALA B CA 1
ATOM 3208 C C . ALA B 1 224 ? -6.387 -30.688 -3.055 1 35.25 224 ALA B C 1
ATOM 3210 O O . ALA B 1 224 ? -6.324 -30.234 -4.195 1 35.25 224 ALA B O 1
ATOM 3211 N N . ARG B 1 225 ? -6.086 -32 -2.936 1 29.62 225 ARG B N 1
ATOM 3212 C CA . ARG B 1 225 ? -6.254 -33.094 -3.898 1 29.62 225 ARG B CA 1
ATOM 3213 C C . ARG B 1 225 ? -7.688 -33.156 -4.414 1 29.62 225 ARG B C 1
ATOM 3215 O O . ARG B 1 225 ? -8.633 -33.156 -3.629 1 29.62 225 ARG B O 1
ATOM 3222 N N . ALA B 1 226 ? -7.953 -33.156 -5.684 1 21.7 226 ALA B N 1
ATOM 3223 C CA . ALA B 1 226 ? -9.188 -33.688 -6.246 1 21.7 226 ALA B CA 1
ATOM 3224 C C . ALA B 1 226 ? -9.305 -35.188 -5.984 1 21.7 226 ALA B C 1
ATOM 3226 O O . ALA B 1 226 ? -8.336 -35.938 -6.137 1 21.7 226 ALA B O 1
#

Organism: Methylorubrum extorquens (strain ATCC 14718 / DSM 1338 / JCM 2805 / NCIMB 9133 / AM1) (NCBI:txid272630)

Secondary structure (DSSP, 8-state):
-EEEEEE-SSSEEEEEEEETT-SS-SEEEEEE-SS-HHHHHHHHHHHHHHTSTTGGGG--EEEEEEESS-HHHHHHHHHHHHHHHHHHT--EEEEEHHHHHHHHHHHHHTTSEEEEEEE-STTEEEEEEEETTTEEEEEEEEEEHHHHHHHHTT--EEEESTTHHHHHHHHHHTT--EEE---SSPPHHHHHHHHHH--TTTS-S-----SGGG------------/-EEEEEE-SSSEEEEEEEETT-SS-SEEEEEE-SS-HHHHHHHHHHHHHTTSTTGGGG--EEEEEEESS-HHHHHHHHHHHHHHHHHHT--EEEEEHHHHHHHHHHHHHTTSEEEEEEE-STTEEEEEEEETTTEEEEEEEEEEHHHHHHHHTT--EEEESTTHHHHHHHHHHTT--EEE---SSPPHHHHHHHHHH--TTTS-S-----SGGG------------

Solvent-accessible surface area (backbone atoms only — not comparable to full-atom values): 23175 Å² total; per-residue (Å²): 101,30,34,41,16,40,38,24,24,52,52,28,38,30,31,30,33,34,38,78,87,44,92,59,63,68,27,67,50,74,41,84,34,87,73,59,50,73,73,45,44,61,62,50,44,49,56,30,42,72,59,38,82,69,44,64,79,53,47,57,31,34,21,25,35,21,21,64,57,40,74,63,28,28,41,25,40,37,29,22,43,49,26,28,16,64,47,60,72,31,58,43,24,31,34,44,39,48,58,28,45,36,48,66,51,51,70,72,47,52,77,44,35,36,31,18,20,36,60,60,55,96,64,26,25,34,36,33,27,33,22,71,81,71,36,73,72,38,71,79,40,60,42,46,47,69,56,48,40,61,70,56,49,85,50,61,33,39,25,19,22,62,20,21,64,62,46,45,52,56,23,46,76,70,73,32,64,64,43,74,61,64,43,61,55,61,56,54,68,42,40,31,54,53,42,72,71,51,52,61,93,57,23,50,67,50,76,48,39,60,59,71,94,63,45,53,85,69,74,70,71,76,78,74,80,126,101,31,34,40,16,40,39,24,24,54,54,28,37,29,31,30,34,35,36,78,87,44,91,59,62,67,28,69,47,76,41,84,33,86,73,59,49,72,73,46,45,60,63,49,45,49,58,31,42,72,60,36,82,68,44,63,79,54,46,59,31,33,21,25,36,21,21,64,57,40,76,64,27,28,42,26,39,37,29,22,43,49,26,27,17,63,47,60,71,31,58,42,25,30,35,43,39,47,57,28,44,35,48,66,51,51,71,71,48,53,76,44,34,35,31,20,20,36,61,60,55,95,65,26,23,35,37,33,27,32,23,71,82,72,36,74,72,39,72,79,39,61,42,46,47,70,56,47,39,60,70,56,49,85,51,60,33,40,25,19,22,64,19,20,65,61,45,46,53,54,22,46,76,70,71,32,65,65,44,75,59,64,44,61,57,59,55,55,68,43,41,31,54,52,41,72,71,50,52,62,91,57,23,50,67,51,77,48,39,60,58,71,95,63,45,54,86,73,72,72,72,76,77,78,80,132

Foldseek 3Di:
DKEWEFEQFAQKTKIFIDDPVDLDTQFIDMDGHHDDNLPPHPVRVVVRQVSPPPGLLPHAEYEYEQDDGDPVRNCSGLVVRVVSCVVNVHQYFYDYQFCLFQPVVQVVPAAAKEKEWEDPDPQKTWIWIAHLVGGTQDATAIGGLLVVLVSCPQGEYEYEEQCRVVSCVNNVVVVHDYHYDYHHGGDRSSSRVCRVVDDSVQRDSHHQDRDDPPRDPRPDDRPDND/DKEWEFEQFAQKTKIFIDDPVDLDTQFIDMDGHHDDNLPPHPVRVVVRQVSPPPGLLPHAEYEYEQDDGDPVRNCSGLVVRVVSCVVNVHQYFYDYQFCLFQPVVQVVPAAAKEKEWEDPDPQKTWIWIAHPVGGTQDATAIGGLLVVLVSCPQGEYEYEEQCRVVNCVNNVVVVHDYHYDYHHGGDRSSSRVCRVVDDSVQRDSHHQDRDDPPRDRRPDDRPDDD

Radius of gyration: 24.57 Å; Cα contacts (8 Å, |Δi|>4): 1104; chains: 2; bounding box: 50×75×40 Å

pLDDT: mean 92.31, std 14.22, range [21.7, 99.0]

Nearest PDB structures (foldseek):
  2gel-assembly1_A  TM=8.437E-01  e=2.801E-17  Salmonella enterica subsp. enterica serovar Typhimurium str. LT2
  6z81-assembly2_D  TM=8.206E-01  e=6.249E-17  Escherichia coli
  5br9-assembly3_E  TM=8.221E-01  e=1.049E-14  Pseudomonas aeruginosa PAO1
  4y0w-assembly1_C-2  TM=8.212E-01  e=1.829E-14  Pseudomonas aeruginosa PAO579
  4y0w-assembly1_B-2  TM=7.668E-01  e=7.246E-15  Pseudomonas aeruginosa PAO579

Sequence (452 aa):
MRILAIDTALEACAACVATDDSDDLLAEESMPLVRGHAEALLPLIERVMARVEGGFEGLDRVAVTVGPGSYTGLRVGLSAARAIGLAAGLPVVGVTTLSALLAPQLALNGDDTVVAAIDARHGAIYLQAMSVTEGTVIPPRHIALEEAVTLLGKRRAILTGSGAPALAAAAASAGIAVEVAETGAPQIAWVASLGLVADPDQALPRPLYLRGPDAQPQHHARLARAMRILAIDTALEACAACVATDDSDDLLAEESMPLVRGHAEALLPLIERVMARVEGGFEGLDRVAVTVGPGSYTGLRVGLSAARAIGLAAGLPVVGVTTLSALLAPQLALNGDDTVVAAIDARHGAIYLQAMSVTEGTVIPPRHIALEEAVTLLGKRRAILTGSGAPALAAAAASAGIAVEVAETGAPQIAWVASLGLVADPDQALPRPLYLRGPDAQPQHHARLARA